Protein AF-A0A3S0K380-F1 (afdb_monomer)

pLDDT: mean 88.25, std 8.42, range [52.03, 98.56]

Sequence (458 aa):
MSPTEVWRRRSGTNDVPDHFVSVDHEYLLCYAHPGFSFAGVGKDLSTYKNYDPGNPDPWKRGDLSKPHDYRTRPGGFYPIYNEAEDIWYPSNPKRVWAFASNQLTKPGQKLRRETMEDLIAAGKVVFPKDDQVAVYQTIQELRSAIMQGVAPRYLQLGLFETTEEEEKYLSFFVGKRIGFGTPGYKRFRSEVKSASKPLSTWITGLKDKEDNDEVTILRSGLNAEGTTLLGQIFSNASINFSYPKPLSLIQTLIEQATGPDDTILDFFAGSGTTAHAVLALNASEETSDRRFILVSSTEATTQQPDKNICRDVTRERVKRAIEGYSYRSRAGQVEVEGLGGDFAYLQANRIEMERLFLGGIQHEQIWTALQLIHVHEVDEYQSDKDMQQLWTDEQVLVYLPEISSSTLDRLGKLTDSANRPITVYTWQPPLVEQHLMVEHVNIYKIPDELVKRFGGTP

InterPro domains:
  IPR002295 N4/N6-methyltransferase, Type III restriction-modification enzyme EcoPI Mod subunit-like [PR00506] (241-263)
  IPR002295 N4/N6-methyltransferase, Type III restriction-modification enzyme EcoPI Mod subunit-like [PR00506] (264-278)
  IPR002941 DNA methylase N-4/N-6 [PF01555] (6-283)
  IPR029063 S-adenosyl-L-methionine-dependent methyltransferase superfamily [G3DSA:3.40.50.150] (3-310)
  IPR029063 S-adenosyl-L-methionine-dependent methyltransferase superfamily [SSF53335] (7-295)

Secondary structure (DSSP, 8-state):
--PEEEEE-S---S---TT-----EEEEE----TT-----EE---TT--B--TT--S-EEEE--B-S--TTT-GGG--PEEETTTTEEEPPPTTS-BSSPPGGGSPTT---SS--HHHHHHTT-EEPPSS--EEE-SSHHHHHHHHHTT-S-TT--SS-SSSHHHHHHHHHTTTTSEEESS--EEEEEGGG---SEEPEEEEEEETT-----SSSEEEEE--HHHHHHHHHHHTTT---S---PPPHHHHHHHHHHH--TT-EEEETT-TTTHHHHHHHHHHHH-TT---EEEE------BTTBTT--HIIIIIHHHHHHHHHEEEEEETTEEEEEE----------PPP--HHHHHTT-S-HHHHHHHHHHHH-S--PPP-TT-SSEEEE-SS-EEEEESS--HHHHHHHHHHHHH--S-EEEEES-HHHHHHH---TTEEEEEHHHHHHHHTT---

Radius of gyration: 36.15 Å; Cα contacts (8 Å, |Δi|>4): 721; chains: 1; bounding box: 81×64×98 Å

Foldseek 3Di:
DKQKFKEFFDDFDPPDPPVRDGDRIDIDIGDDDPPFFWPFAFADPVQQDDDDVPGPWGWHFAAQWAQAACVRPVQQFDWDADPVVQEIEGAARRTGGPFGAPVSDDVPDDDPDDHPVRCVVVVQKDDDDPFDKDAAQDLVRQQVCQVVVNHQPRLHPPSDPDPVVNCVRSVVRHRGIYTNDDMTGIDTPVNPPDRGAAADSYEDEPPDPDDDNRHDHHYFHHQVQQVVVLCFLVQNDDDPAHRGGHLSVLLSVCNGRDDQAEEAEDQDCQQQSNLLSLLQVCLVDVSHPYHYDYHHAQPADPVRNRRGRVPPGNVSSNVCLQQWGWYADPVGIDTGHHSHDDDDDDDDDDDDLVCLVVVVDDPQRLQQLQCVVPHDDGDGDDPVDQKDWDDDPAEIEIEGPDDDPVVLVVVQVCVVPPPHAYEYEDCDQVVSCVSDPDPRYHYDYRSVVSCVVVVHDD

Mean predicted aligned error: 12.86 Å

Solvent-accessible surface area (backbone atoms only — not comparable to full-atom values): 26766 Å² total; per-residue (Å²): 127,64,60,65,31,41,34,41,40,51,78,79,54,91,87,40,58,100,80,76,58,62,86,36,60,49,79,44,82,45,79,68,64,94,88,70,71,65,67,51,44,73,58,83,61,80,70,43,70,43,65,54,94,95,42,91,63,29,22,29,84,38,81,42,52,38,96,38,33,28,85,87,37,50,76,23,52,57,68,46,76,41,79,94,77,61,34,35,31,68,40,45,58,67,35,10,39,64,43,43,43,72,90,78,54,58,92,89,63,85,68,97,63,72,33,47,61,55,34,48,76,70,62,37,47,41,71,59,77,92,56,58,70,47,70,28,84,40,63,68,55,44,52,51,29,36,77,70,67,72,40,42,78,53,59,66,83,85,74,51,97,45,71,66,59,41,50,56,59,56,51,70,50,42,68,35,42,34,35,47,59,65,67,23,24,54,43,48,58,85,71,57,88,57,69,46,27,52,70,47,53,46,32,40,42,71,83,59,83,86,80,55,99,71,36,38,65,49,56,16,50,30,47,66,47,13,48,51,52,53,29,40,67,49,46,63,49,93,65,100,73,80,82,35,63,22,49,49,43,49,32,54,51,44,63,31,71,47,65,43,70,40,75,46,80,36,77,74,30,57,54,26,44,62,55,42,24,45,37,51,48,33,62,74,32,97,79,34,59,50,43,72,46,76,33,57,62,46,77,49,39,96,92,39,67,82,42,31,41,33,70,71,37,16,48,47,46,38,51,33,44,24,69,23,41,50,28,76,53,97,92,40,83,42,82,42,81,41,48,45,85,87,83,86,89,83,75,90,79,85,79,59,71,69,34,48,75,71,68,68,59,53,70,53,57,50,51,45,53,55,28,64,72,78,45,96,61,80,75,83,69,57,89,93,48,62,5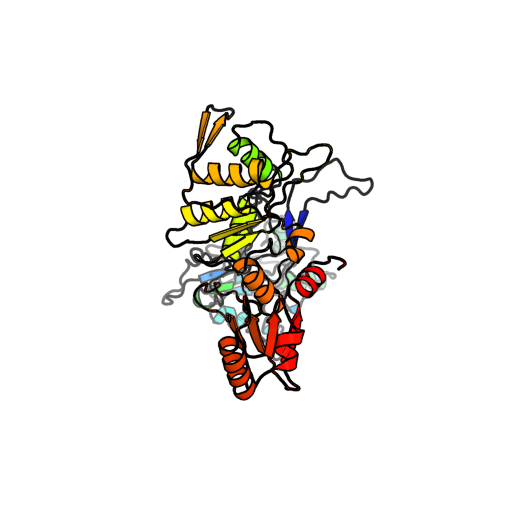8,49,75,47,83,54,99,76,35,34,43,34,39,35,87,55,90,46,74,70,50,53,54,51,49,52,55,45,62,78,64,48,96,51,46,34,42,38,36,22,88,57,44,70,65,51,54,76,71,51,93,58,99,59,61,49,72,38,43,47,51,63,53,53,33,54,72,75,72,44,82,131

Organism: NCBI:txid32062

Structure (mmCIF, N/CA/C/O backbone):
data_AF-A0A3S0K380-F1
#
_entry.id   AF-A0A3S0K380-F1
#
loop_
_atom_site.group_PDB
_atom_site.id
_atom_site.type_symbol
_atom_site.label_atom_id
_atom_site.label_alt_id
_atom_site.label_comp_id
_atom_site.label_asym_id
_atom_site.label_entity_id
_atom_site.label_seq_id
_atom_site.pdbx_PDB_ins_code
_atom_site.Cartn_x
_atom_site.Cartn_y
_atom_site.Cartn_z
_atom_site.occupancy
_atom_site.B_iso_or_equiv
_atom_site.auth_seq_id
_atom_site.auth_comp_id
_atom_site.auth_asym_id
_atom_site.auth_atom_id
_atom_site.pdbx_PDB_model_num
ATOM 1 N N . MET A 1 1 ? 7.619 -13.335 6.231 1.00 52.03 1 MET A N 1
ATOM 2 C CA . MET A 1 1 ? 8.736 -12.413 5.922 1.00 52.03 1 MET A CA 1
ATOM 3 C C . MET A 1 1 ? 8.171 -11.012 6.068 1.00 52.03 1 MET A C 1
ATOM 5 O O . MET A 1 1 ? 7.080 -10.806 5.560 1.00 52.03 1 MET A O 1
ATOM 9 N N . SER A 1 2 ? 8.846 -10.118 6.790 1.00 61.22 2 SER A N 1
ATOM 10 C CA . SER A 1 2 ? 8.397 -8.734 7.002 1.00 61.22 2 SER A CA 1
ATOM 11 C C . SER A 1 2 ? 9.191 -7.807 6.081 1.00 61.22 2 SER A C 1
ATOM 13 O O . SER A 1 2 ? 10.351 -7.527 6.394 1.00 61.22 2 SER A O 1
ATOM 15 N N . PRO A 1 3 ? 8.668 -7.412 4.908 1.00 77.62 3 PRO A N 1
ATOM 16 C CA . PRO A 1 3 ? 9.362 -6.452 4.066 1.00 77.62 3 PRO A CA 1
ATOM 17 C C . PRO A 1 3 ? 9.305 -5.061 4.712 1.00 77.62 3 PRO A C 1
ATOM 19 O O . PRO A 1 3 ? 8.263 -4.623 5.200 1.00 77.62 3 PRO A O 1
ATOM 22 N N . THR A 1 4 ? 10.442 -4.368 4.712 1.00 87.12 4 THR A N 1
ATOM 23 C CA . THR A 1 4 ? 10.505 -2.935 5.011 1.00 87.12 4 THR A CA 1
ATOM 24 C C . THR A 1 4 ? 10.471 -2.181 3.694 1.00 87.12 4 THR A C 1
ATOM 26 O O . THR A 1 4 ? 11.349 -2.376 2.851 1.00 87.12 4 THR A O 1
ATOM 29 N N . GLU A 1 5 ? 9.485 -1.310 3.531 1.00 91.50 5 GLU A N 1
ATOM 30 C CA . GLU A 1 5 ? 9.394 -0.406 2.392 1.00 91.50 5 GLU A CA 1
ATOM 31 C C . GLU A 1 5 ? 10.009 0.954 2.744 1.00 91.50 5 GLU A C 1
ATOM 33 O O . GLU A 1 5 ? 9.971 1.418 3.887 1.00 91.50 5 GLU A O 1
ATOM 38 N N . VAL A 1 6 ? 10.612 1.588 1.744 1.00 94.06 6 VAL A N 1
ATOM 39 C CA . VAL A 1 6 ? 11.268 2.890 1.837 1.00 94.06 6 VAL A CA 1
ATOM 40 C C . VAL A 1 6 ? 10.463 3.875 1.012 1.00 94.06 6 VAL A C 1
ATOM 42 O O . VAL A 1 6 ? 10.382 3.759 -0.212 1.00 94.06 6 VAL A O 1
ATOM 45 N N . TRP A 1 7 ? 9.881 4.863 1.683 1.00 94.50 7 TRP A N 1
ATOM 46 C CA . TRP A 1 7 ? 9.046 5.873 1.051 1.00 94.50 7 TRP A CA 1
ATOM 47 C C . TRP A 1 7 ? 9.739 7.226 1.014 1.00 94.50 7 TRP A C 1
ATOM 49 O O . TRP A 1 7 ? 10.149 7.766 2.041 1.00 94.50 7 TRP A O 1
ATOM 59 N N . ARG A 1 8 ? 9.839 7.812 -0.181 1.00 92.06 8 ARG A N 1
ATOM 60 C CA . ARG A 1 8 ? 10.346 9.172 -0.368 1.00 92.06 8 ARG A CA 1
ATOM 61 C C . ARG A 1 8 ? 9.311 10.201 0.093 1.00 92.06 8 ARG A C 1
ATOM 63 O O . ARG A 1 8 ? 8.313 10.435 -0.581 1.00 92.06 8 ARG A O 1
ATOM 70 N N . ARG A 1 9 ? 9.588 10.889 1.201 1.00 90.00 9 ARG A N 1
ATOM 71 C CA . ARG A 1 9 ? 8.650 11.829 1.842 1.00 90.00 9 ARG A CA 1
ATOM 72 C C . ARG A 1 9 ? 8.824 13.288 1.430 1.00 90.00 9 ARG A C 1
ATOM 74 O O . ARG A 1 9 ? 7.922 14.099 1.642 1.00 90.00 9 ARG A O 1
ATOM 81 N N . ARG A 1 10 ? 9.990 13.659 0.891 1.00 86.62 10 ARG A N 1
ATOM 82 C CA . ARG A 1 10 ? 10.302 15.029 0.452 1.00 86.62 10 ARG A CA 1
ATOM 83 C C . ARG A 1 10 ? 11.301 15.055 -0.703 1.00 86.62 10 ARG A C 1
ATOM 85 O O . ARG A 1 10 ? 11.972 14.069 -0.998 1.00 86.62 10 ARG A O 1
ATOM 92 N N . SER A 1 11 ? 11.397 16.209 -1.354 1.00 83.06 11 SER A N 1
ATOM 93 C CA . SER A 1 11 ? 12.555 16.541 -2.184 1.00 83.06 11 SER A CA 1
ATOM 94 C C . SER A 1 11 ? 13.715 16.942 -1.272 1.00 83.06 11 SER A C 1
ATOM 96 O O . SER A 1 11 ? 13.472 17.524 -0.212 1.00 83.06 11 SER A O 1
ATOM 98 N N . GLY A 1 12 ? 14.944 16.612 -1.674 1.00 73.25 12 GLY A N 1
ATOM 99 C CA . GLY A 1 12 ? 16.135 16.903 -0.882 1.00 73.25 12 GLY A CA 1
ATOM 100 C C . GLY A 1 12 ? 16.261 18.369 -0.505 1.00 73.25 12 GLY A C 1
ATOM 101 O O . GLY A 1 12 ? 15.800 19.257 -1.225 1.00 73.25 12 GLY A O 1
ATOM 102 N N . THR A 1 13 ? 16.847 18.598 0.663 1.00 68.44 13 THR A N 1
ATOM 103 C CA . THR A 1 13 ? 17.016 19.922 1.256 1.00 68.44 13 THR A CA 1
ATOM 104 C C . THR A 1 13 ? 18.488 20.318 1.238 1.00 68.44 13 THR A C 1
ATOM 106 O O . THR A 1 13 ? 19.362 19.484 1.457 1.00 68.44 13 THR A O 1
ATOM 109 N N . ASN A 1 14 ? 18.753 21.602 0.985 1.00 65.38 14 ASN A N 1
ATOM 110 C CA . ASN A 1 14 ? 20.095 22.182 1.093 1.00 65.38 14 ASN A CA 1
ATOM 111 C C . ASN A 1 14 ? 20.474 22.508 2.547 1.00 65.38 14 ASN A C 1
ATOM 113 O O . ASN A 1 14 ? 21.632 22.802 2.822 1.00 65.38 14 ASN A O 1
ATOM 117 N N . ASP A 1 15 ? 19.505 22.459 3.463 1.00 65.75 15 ASP A N 1
ATOM 118 C CA . ASP A 1 15 ? 19.718 22.516 4.906 1.00 65.75 15 ASP A CA 1
ATOM 119 C C . ASP A 1 15 ? 20.095 21.107 5.381 1.00 65.75 15 ASP A C 1
ATOM 121 O O . ASP A 1 15 ? 19.253 20.310 5.812 1.00 65.75 15 ASP A O 1
ATOM 125 N N . VAL A 1 16 ? 21.351 20.745 5.116 1.00 64.94 16 VAL A N 1
ATOM 126 C CA . VAL A 1 16 ? 21.946 19.462 5.491 1.00 64.94 16 VAL A CA 1
ATOM 127 C C . VAL A 1 16 ? 22.885 19.662 6.679 1.00 64.94 16 VAL A C 1
ATOM 129 O O . VAL A 1 16 ? 23.634 20.637 6.688 1.00 64.94 16 VAL A O 1
ATOM 132 N N . PRO A 1 17 ? 22.893 18.738 7.662 1.00 65.94 17 PRO A N 1
ATOM 133 C CA . PRO A 1 17 ? 23.910 18.720 8.714 1.00 65.94 17 PRO A CA 1
ATOM 134 C C . PRO A 1 17 ? 25.326 18.689 8.117 1.00 65.94 17 PRO A C 1
ATOM 136 O O . PRO A 1 17 ? 25.487 18.315 6.953 1.00 65.94 17 PRO A O 1
ATOM 139 N N . ASP A 1 18 ? 26.353 18.960 8.930 1.00 66.31 18 ASP A N 1
ATOM 140 C CA . ASP A 1 18 ? 27.782 19.049 8.546 1.00 66.31 18 ASP A CA 1
ATOM 141 C C . ASP A 1 18 ? 28.321 17.882 7.685 1.00 66.31 18 ASP A C 1
ATOM 143 O O . ASP A 1 18 ? 29.375 17.978 7.059 1.00 66.31 18 ASP A O 1
ATOM 147 N N . HIS A 1 19 ? 27.594 16.768 7.624 1.00 76.88 19 HIS A N 1
ATOM 148 C CA . HIS A 1 19 ? 27.912 15.578 6.843 1.00 76.88 19 HIS A CA 1
ATOM 149 C C . HIS A 1 19 ? 27.393 15.592 5.390 1.00 76.88 19 HIS A C 1
ATOM 151 O O . HIS A 1 19 ? 27.595 14.602 4.694 1.00 76.88 19 HIS A O 1
ATOM 157 N N . PHE A 1 20 ? 26.743 16.666 4.913 1.00 81.69 20 PHE A N 1
ATOM 158 C CA . PHE A 1 20 ? 26.252 16.807 3.525 1.00 81.69 20 PHE A CA 1
ATOM 159 C C . PHE A 1 20 ? 25.289 15.685 3.061 1.00 81.69 20 PHE A C 1
ATOM 161 O O . PHE A 1 20 ? 25.241 15.337 1.881 1.00 81.69 20 PHE A O 1
ATOM 168 N N . VAL A 1 21 ? 24.489 15.117 3.975 1.00 80.69 21 VAL A N 1
ATOM 169 C CA . VAL A 1 21 ? 23.510 14.050 3.673 1.00 80.69 21 VAL A CA 1
ATOM 170 C C . VAL A 1 21 ? 22.091 14.489 4.029 1.00 80.69 21 VAL A C 1
ATOM 172 O O . VAL A 1 21 ? 21.794 14.760 5.193 1.00 80.69 21 VAL A O 1
ATOM 175 N N . SER A 1 22 ? 21.194 14.507 3.035 1.00 83.81 22 SER A N 1
ATOM 176 C CA . SER A 1 22 ? 19.762 14.782 3.224 1.00 83.81 22 SER A CA 1
ATOM 177 C C . SER A 1 22 ? 18.993 13.479 3.447 1.00 83.81 22 SER A C 1
ATOM 179 O O . SER A 1 22 ? 19.027 12.579 2.611 1.00 83.81 22 SER A O 1
ATOM 181 N N . VAL A 1 23 ? 18.287 13.364 4.577 1.00 87.50 23 VAL A N 1
ATOM 182 C CA . VAL A 1 23 ? 17.412 12.212 4.863 1.00 87.50 23 VAL A CA 1
ATOM 183 C C . VAL A 1 23 ? 16.004 12.505 4.348 1.00 87.50 23 VAL A C 1
ATOM 185 O O . VAL A 1 23 ? 15.230 13.227 4.988 1.00 87.50 23 VAL A O 1
ATOM 188 N N . ASP A 1 24 ? 15.680 11.963 3.176 1.00 90.12 24 ASP A N 1
ATOM 189 C CA . ASP A 1 24 ? 14.475 12.316 2.406 1.00 90.12 24 ASP A CA 1
ATOM 190 C C . ASP A 1 24 ? 13.418 11.220 2.345 1.00 90.12 24 ASP A C 1
ATOM 192 O O . ASP A 1 24 ? 12.410 11.355 1.644 1.00 90.12 24 ASP A O 1
ATOM 196 N N . HIS A 1 25 ? 13.625 10.156 3.111 1.00 92.00 25 HIS A N 1
ATOM 197 C CA . HIS A 1 25 ? 12.733 9.016 3.191 1.00 92.00 25 HIS A CA 1
ATOM 198 C C . HIS A 1 25 ? 12.262 8.744 4.618 1.00 92.00 25 HIS A C 1
ATOM 200 O O . HIS A 1 25 ? 12.824 9.243 5.593 1.00 92.00 25 HIS A O 1
ATOM 206 N N . GLU A 1 26 ? 11.206 7.950 4.706 1.00 93.19 26 GLU A N 1
ATOM 207 C CA . GLU A 1 26 ? 10.695 7.301 5.909 1.00 93.19 26 GLU A CA 1
ATOM 208 C C . GLU A 1 26 ? 10.540 5.796 5.627 1.00 93.19 26 GLU A C 1
ATOM 210 O O . GLU A 1 26 ? 10.590 5.357 4.473 1.00 93.19 26 GLU A O 1
ATOM 215 N N . TYR A 1 27 ? 10.395 5.006 6.689 1.00 94.69 27 TYR A N 1
ATOM 216 C CA . TYR A 1 27 ? 10.238 3.556 6.598 1.00 94.69 27 TYR A CA 1
ATOM 217 C C . TYR A 1 27 ? 8.793 3.154 6.873 1.00 94.69 27 TYR A C 1
ATOM 219 O O . TYR A 1 27 ? 8.156 3.689 7.781 1.00 94.69 27 TYR A O 1
ATOM 227 N N . LEU A 1 28 ? 8.318 2.170 6.122 1.00 93.69 28 LEU A N 1
ATOM 228 C CA . LEU A 1 28 ? 7.044 1.495 6.327 1.00 93.69 28 LEU A CA 1
ATOM 229 C C . LEU A 1 28 ? 7.356 0.032 6.637 1.00 93.69 28 LEU A C 1
ATOM 231 O O . LEU A 1 28 ? 8.012 -0.657 5.858 1.00 93.69 28 LEU A O 1
ATOM 235 N N . LEU A 1 29 ? 6.940 -0.428 7.812 1.00 93.75 29 LEU A N 1
ATOM 236 C CA . LEU A 1 29 ? 7.169 -1.800 8.249 1.00 93.75 29 LEU A CA 1
ATOM 237 C C . LEU A 1 29 ? 5.911 -2.621 7.980 1.00 93.75 29 LEU A C 1
ATOM 239 O O . LEU A 1 29 ? 4.850 -2.300 8.510 1.00 93.75 29 LEU A O 1
ATOM 243 N N . CYS A 1 30 ? 6.036 -3.686 7.189 1.00 91.88 30 CYS A N 1
ATOM 244 C CA . CYS A 1 30 ? 4.938 -4.606 6.919 1.00 91.88 30 CYS A CA 1
ATOM 245 C C . CYS A 1 30 ? 5.154 -5.926 7.667 1.00 91.88 30 CYS A C 1
ATOM 247 O O . CYS A 1 30 ? 6.197 -6.570 7.540 1.00 91.88 30 CYS A O 1
ATOM 249 N N . TYR A 1 31 ? 4.147 -6.341 8.432 1.00 91.81 31 TYR A N 1
ATOM 250 C CA . TYR A 1 31 ? 4.064 -7.656 9.061 1.00 91.81 31 TYR A CA 1
ATOM 251 C C . TYR A 1 31 ? 2.793 -8.337 8.580 1.00 91.81 31 TYR A C 1
ATOM 253 O O . TYR A 1 31 ? 1.768 -7.682 8.419 1.00 91.81 31 TYR A O 1
ATOM 261 N N . ALA A 1 32 ? 2.864 -9.646 8.356 1.00 90.19 32 ALA A N 1
ATOM 262 C CA . ALA A 1 32 ? 1.744 -10.377 7.796 1.00 90.19 32 ALA A CA 1
ATOM 263 C C . ALA A 1 32 ? 1.656 -11.809 8.326 1.00 90.19 32 ALA A C 1
ATOM 265 O O . ALA A 1 32 ? 2.676 -12.446 8.617 1.00 90.19 32 ALA A O 1
ATOM 266 N N . HIS A 1 33 ? 0.425 -12.314 8.406 1.00 88.88 33 HIS A N 1
ATOM 267 C CA . HIS A 1 33 ? 0.151 -13.718 8.682 1.00 88.88 33 HIS A CA 1
ATOM 268 C C . HIS A 1 33 ? 0.652 -14.622 7.541 1.00 88.88 33 HIS A C 1
ATOM 270 O O . HIS A 1 33 ? 0.816 -14.169 6.401 1.00 88.88 33 HIS A O 1
ATOM 276 N N . PRO A 1 34 ? 0.900 -15.917 7.815 1.00 89.44 34 PRO A N 1
ATOM 277 C CA . PRO A 1 34 ? 1.186 -16.887 6.764 1.00 89.44 34 PRO A CA 1
ATOM 278 C C . PRO A 1 34 ? 0.096 -16.877 5.682 1.00 89.44 34 PRO A C 1
ATOM 280 O O . PRO A 1 34 ? -1.087 -16.898 5.999 1.00 89.44 34 PRO A O 1
ATOM 283 N N . G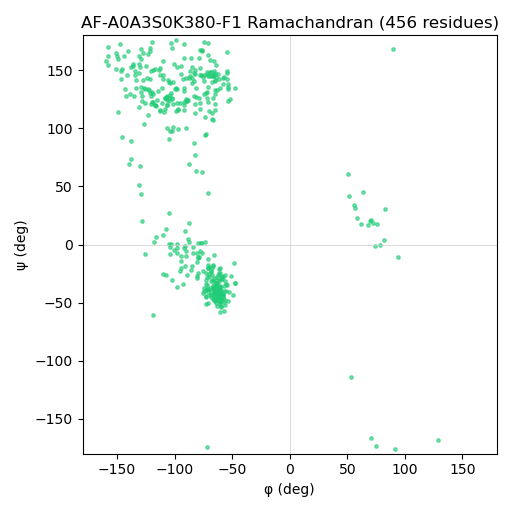LY A 1 35 ? 0.500 -16.857 4.410 1.00 85.50 35 GLY A N 1
ATOM 284 C CA . GLY A 1 35 ? -0.422 -16.853 3.266 1.00 85.50 35 GLY A CA 1
ATOM 285 C C . GLY A 1 35 ? -0.770 -15.468 2.714 1.00 85.50 35 GLY A C 1
ATOM 286 O O . GLY A 1 35 ? -1.311 -15.394 1.616 1.00 85.50 35 GLY A O 1
ATOM 287 N N . PHE A 1 36 ? -0.407 -14.382 3.403 1.00 88.62 36 PHE A N 1
ATOM 288 C CA . PHE A 1 36 ? -0.573 -13.034 2.862 1.00 88.62 36 PHE A CA 1
ATOM 289 C C . PHE A 1 36 ? 0.308 -12.790 1.630 1.00 88.62 36 PHE A C 1
ATOM 291 O O . PHE A 1 36 ? 1.484 -13.168 1.590 1.00 88.62 36 PHE A O 1
ATOM 298 N N . SER A 1 37 ? -0.249 -12.063 0.665 1.00 87.31 37 SER A N 1
ATOM 299 C CA . SER A 1 37 ? 0.473 -11.491 -0.464 1.00 87.31 37 SER A CA 1
ATOM 300 C C . SER A 1 37 ? -0.163 -10.170 -0.862 1.00 87.31 37 SER A C 1
ATOM 302 O O . SER A 1 37 ? -1.387 -10.078 -0.903 1.00 87.31 37 SER A O 1
ATOM 304 N N . PHE A 1 38 ? 0.655 -9.193 -1.245 1.00 89.12 38 PHE A N 1
ATOM 305 C CA . PHE A 1 38 ? 0.142 -7.999 -1.905 1.00 89.12 38 PHE A CA 1
ATOM 306 C C . PHE A 1 38 ? -0.535 -8.352 -3.235 1.00 89.12 38 PHE A C 1
ATOM 308 O O . PHE A 1 38 ? -0.072 -9.256 -3.939 1.00 89.12 38 PHE A O 1
ATOM 315 N N . ALA A 1 39 ? -1.577 -7.603 -3.600 1.00 83.19 39 ALA A N 1
ATOM 316 C CA . ALA A 1 39 ? -2.312 -7.782 -4.854 1.00 83.19 39 ALA A CA 1
ATOM 317 C C . ALA A 1 39 ? -1.389 -7.712 -6.090 1.00 83.19 39 ALA A C 1
ATOM 319 O O . ALA A 1 39 ? -1.568 -8.437 -7.075 1.00 83.19 39 ALA A O 1
ATOM 320 N N . GLY A 1 40 ? -0.352 -6.872 -6.019 1.00 80.69 40 GLY A N 1
ATOM 321 C CA . GLY A 1 40 ? 0.530 -6.565 -7.133 1.00 80.69 40 GLY A CA 1
ATOM 322 C C . GLY A 1 40 ? -0.183 -5.720 -8.187 1.00 80.69 40 GLY A C 1
ATOM 323 O O . GLY A 1 40 ? -1.257 -5.165 -7.968 1.00 80.69 40 GLY A O 1
ATOM 324 N N . VAL A 1 41 ? 0.428 -5.619 -9.367 1.00 75.50 41 VAL A N 1
ATOM 325 C CA . VAL A 1 41 ? -0.208 -4.990 -10.536 1.00 75.50 41 VAL A CA 1
ATOM 326 C C . VAL A 1 41 ? -0.147 -5.962 -11.700 1.00 75.50 41 VAL A C 1
ATOM 328 O O . VAL A 1 41 ? 0.896 -6.583 -11.948 1.00 75.50 41 VAL A O 1
ATOM 331 N N . GLY A 1 42 ? -1.272 -6.111 -12.402 1.00 68.00 42 GLY A N 1
ATOM 332 C CA . GLY A 1 42 ? -1.360 -6.932 -13.604 1.00 68.00 42 GLY A CA 1
ATOM 333 C C . GLY A 1 42 ? -0.295 -6.519 -14.619 1.00 68.00 42 GLY A C 1
ATOM 334 O O . GLY A 1 42 ? -0.053 -5.335 -14.850 1.00 68.00 42 GLY A O 1
ATOM 335 N N . LYS A 1 43 ? 0.390 -7.493 -15.219 1.00 70.19 43 LYS A N 1
ATOM 336 C CA . LYS A 1 43 ? 1.369 -7.194 -16.266 1.00 70.19 43 LYS A CA 1
ATOM 337 C C . LYS A 1 43 ? 0.653 -6.601 -17.467 1.00 70.19 43 LYS A C 1
ATOM 339 O O . LYS A 1 43 ? -0.277 -7.207 -17.989 1.00 70.19 43 LYS A O 1
ATOM 344 N N . ASP A 1 44 ? 1.148 -5.469 -17.956 1.00 69.00 44 ASP A N 1
ATOM 345 C CA . ASP A 1 44 ? 0.735 -4.967 -19.258 1.00 69.00 44 ASP A CA 1
ATOM 346 C C . ASP A 1 44 ? 1.240 -5.914 -20.360 1.00 69.00 44 ASP A C 1
ATOM 348 O O . ASP A 1 44 ? 2.439 -6.011 -20.660 1.00 69.00 44 ASP A O 1
ATOM 352 N N . LEU A 1 45 ? 0.298 -6.652 -20.945 1.00 78.50 45 LEU A N 1
ATOM 353 C CA . LEU A 1 45 ? 0.556 -7.598 -22.023 1.00 78.50 45 LEU A CA 1
ATOM 354 C C . LEU A 1 45 ? 0.407 -6.956 -23.410 1.00 78.50 45 LEU A C 1
ATOM 356 O O . LEU A 1 45 ? 0.711 -7.620 -24.398 1.00 78.50 45 LEU A O 1
ATOM 360 N N . SER A 1 46 ? 0.021 -5.676 -23.507 1.00 79.00 46 SER A N 1
ATOM 361 C CA . SER A 1 46 ? -0.137 -4.956 -24.784 1.00 79.00 46 SER A CA 1
ATOM 362 C C . SER A 1 46 ? 1.167 -4.869 -25.590 1.00 79.00 46 SER A C 1
ATOM 364 O O . SER A 1 46 ? 1.161 -4.784 -26.819 1.00 79.00 46 SER A O 1
ATOM 366 N N . THR A 1 47 ? 2.312 -4.958 -24.906 1.00 78.81 47 THR A N 1
ATOM 367 C CA . THR A 1 47 ? 3.644 -4.956 -25.527 1.00 78.81 47 THR A CA 1
ATOM 368 C C . THR A 1 47 ? 3.972 -6.246 -26.297 1.00 78.81 47 THR A C 1
ATOM 370 O O . THR A 1 47 ? 4.869 -6.231 -27.145 1.00 78.81 47 THR A O 1
ATOM 373 N N . TYR A 1 48 ? 3.248 -7.347 -26.052 1.00 86.44 48 TYR A N 1
ATOM 374 C CA . TYR A 1 48 ? 3.360 -8.606 -26.798 1.00 86.44 48 TYR A CA 1
ATOM 375 C C . TYR A 1 48 ? 2.511 -8.517 -28.067 1.00 86.44 48 TYR A C 1
ATOM 377 O O . TYR A 1 48 ? 1.336 -8.872 -28.082 1.00 86.44 48 TYR A O 1
ATOM 385 N N . LYS A 1 49 ? 3.121 -7.998 -29.133 1.00 89.75 49 LYS A N 1
ATOM 386 C CA . LYS A 1 49 ? 2.432 -7.664 -30.390 1.00 89.75 49 LYS A CA 1
ATOM 387 C C . LYS A 1 49 ? 3.039 -8.300 -31.636 1.00 89.75 49 LYS A C 1
ATOM 389 O O . LYS A 1 49 ? 2.481 -8.157 -32.719 1.00 89.75 49 LYS A O 1
ATOM 394 N N . ASN A 1 50 ? 4.198 -8.943 -31.508 1.00 90.44 50 ASN A N 1
ATOM 395 C CA . ASN A 1 50 ? 4.846 -9.599 -32.637 1.00 90.44 50 ASN A CA 1
ATOM 396 C C . ASN A 1 50 ? 4.407 -11.059 -32.687 1.00 90.44 50 ASN A C 1
ATOM 398 O O . ASN A 1 50 ? 4.283 -11.691 -31.644 1.00 90.44 50 ASN A O 1
ATOM 402 N N . TYR A 1 51 ? 4.212 -11.585 -33.890 1.00 92.25 51 TYR A N 1
ATOM 403 C CA . TYR A 1 51 ? 3.819 -12.970 -34.120 1.00 92.25 51 TYR A CA 1
ATOM 404 C C . TYR A 1 51 ? 4.788 -13.600 -35.107 1.00 92.25 51 TYR A C 1
ATOM 406 O O . TYR A 1 51 ? 5.218 -12.947 -36.062 1.00 92.25 51 TYR A O 1
ATOM 414 N N . ASP A 1 52 ? 5.118 -14.866 -34.874 1.00 89.12 52 ASP A N 1
ATOM 415 C CA . ASP A 1 52 ? 5.823 -15.671 -35.864 1.00 89.12 52 ASP A CA 1
ATOM 416 C C . ASP A 1 52 ? 4.797 -16.316 -36.814 1.00 89.12 52 ASP A C 1
ATOM 418 O O . ASP A 1 52 ? 3.700 -16.674 -36.372 1.00 89.12 52 ASP A O 1
ATOM 422 N N . PRO A 1 53 ? 5.103 -16.476 -38.116 1.00 87.56 53 PRO A N 1
ATOM 423 C CA . PRO A 1 53 ? 4.190 -17.120 -39.057 1.00 87.56 53 PRO A CA 1
ATOM 424 C C . PRO A 1 53 ? 3.740 -18.502 -38.562 1.00 87.56 53 PRO A C 1
ATOM 426 O O . PRO A 1 53 ? 4.565 -19.369 -38.291 1.00 87.56 53 PRO A O 1
ATOM 429 N N . GLY A 1 54 ? 2.426 -18.706 -38.435 1.00 87.06 54 GLY A N 1
ATOM 430 C CA . GLY A 1 54 ? 1.848 -19.972 -37.968 1.00 87.06 54 GLY A CA 1
ATOM 431 C C . GLY A 1 54 ? 1.888 -20.202 -36.451 1.00 87.06 54 GLY A C 1
ATOM 432 O O . GLY A 1 54 ? 1.377 -21.225 -36.001 1.00 87.06 54 GLY A O 1
ATOM 433 N N . ASN A 1 55 ? 2.429 -19.271 -35.656 1.00 88.00 55 ASN A N 1
ATOM 434 C CA . ASN A 1 55 ? 2.393 -19.332 -34.195 1.00 88.00 55 ASN A CA 1
ATOM 435 C C . ASN A 1 55 ? 1.438 -18.256 -33.631 1.00 88.00 55 ASN A C 1
ATOM 437 O O . ASN A 1 55 ? 1.722 -17.063 -33.768 1.00 88.00 55 ASN A O 1
ATOM 441 N N . PRO A 1 56 ? 0.316 -18.640 -32.988 1.00 89.50 56 PRO A N 1
ATOM 442 C CA . PRO A 1 56 ? -0.635 -17.685 -32.421 1.00 89.50 56 PRO A CA 1
ATOM 443 C C . PRO A 1 56 ? -0.160 -17.041 -31.108 1.00 89.50 56 PRO A C 1
ATOM 445 O O . PRO A 1 56 ? -0.836 -16.147 -30.607 1.00 89.50 56 PRO A O 1
ATOM 448 N N . ASP A 1 57 ? 0.959 -17.484 -30.527 1.00 90.25 57 ASP A N 1
ATOM 449 C CA . ASP A 1 57 ? 1.494 -16.935 -29.280 1.00 90.25 57 ASP A CA 1
ATOM 450 C C . ASP A 1 57 ? 2.305 -15.651 -29.539 1.00 90.25 57 ASP A C 1
ATOM 452 O O . ASP A 1 57 ? 3.365 -15.708 -30.178 1.00 90.25 57 ASP A O 1
ATOM 456 N N . PRO A 1 58 ? 1.842 -14.476 -29.067 1.00 92.50 58 PRO A N 1
ATOM 457 C CA . PRO A 1 58 ? 2.549 -13.232 -29.302 1.00 92.50 58 PRO A CA 1
ATOM 458 C C . PRO A 1 58 ? 3.829 -13.145 -28.474 1.00 92.50 58 PRO A C 1
ATOM 460 O O . PRO A 1 58 ? 3.901 -13.581 -27.324 1.00 92.50 58 PRO A O 1
ATOM 463 N N . TRP A 1 59 ? 4.828 -12.464 -29.020 1.00 92.31 59 TRP A N 1
ATOM 464 C CA . TRP A 1 59 ? 6.106 -12.229 -28.369 1.00 92.31 59 TRP A CA 1
ATOM 465 C C . TRP A 1 59 ? 6.510 -10.753 -28.377 1.00 92.31 59 TRP A C 1
ATOM 467 O O . TRP A 1 59 ? 6.057 -9.926 -29.181 1.00 92.31 59 TRP A O 1
ATOM 477 N N . LYS A 1 60 ? 7.417 -10.409 -27.461 1.00 89.81 60 LYS A N 1
ATOM 478 C CA . LYS A 1 60 ? 8.123 -9.123 -27.444 1.00 89.81 60 LYS A CA 1
ATOM 479 C C . LYS A 1 60 ? 9.633 -9.323 -27.429 1.00 89.81 60 LYS A C 1
ATOM 481 O O . LYS A 1 60 ? 10.135 -10.349 -26.969 1.00 89.81 60 LYS A O 1
ATOM 486 N N . ARG A 1 61 ? 10.367 -8.333 -27.938 1.00 88.19 61 ARG A N 1
ATOM 487 C CA . ARG A 1 61 ? 11.833 -8.329 -27.898 1.00 88.19 61 ARG A CA 1
ATOM 488 C C . ARG A 1 61 ? 12.302 -8.083 -26.461 1.00 88.19 61 ARG A C 1
ATOM 490 O O . ARG A 1 61 ? 11.900 -7.104 -25.843 1.00 88.19 61 ARG A O 1
ATOM 497 N N . GLY A 1 62 ? 13.147 -8.965 -25.946 1.00 83.62 62 GLY A N 1
ATOM 498 C CA . GLY A 1 62 ? 13.793 -8.886 -24.638 1.00 83.62 62 GLY A CA 1
ATOM 499 C C . GLY A 1 62 ? 15.319 -8.861 -24.736 1.00 83.62 62 GLY A C 1
ATOM 500 O O . GLY A 1 62 ? 15.894 -9.016 -25.816 1.00 83.62 62 GLY A O 1
ATOM 501 N N . ASP A 1 63 ? 15.975 -8.664 -23.590 1.00 82.56 63 ASP A N 1
ATOM 502 C CA . ASP A 1 63 ? 17.439 -8.646 -23.494 1.00 82.56 63 ASP A CA 1
ATOM 503 C C . ASP A 1 63 ? 18.024 -10.060 -23.655 1.00 82.56 63 ASP A C 1
ATOM 505 O O . ASP A 1 63 ? 17.581 -11.005 -22.997 1.00 82.56 63 ASP A O 1
ATOM 509 N N . LEU A 1 64 ? 19.017 -10.180 -24.537 1.00 88.00 64 LEU A N 1
ATOM 510 C CA . LEU A 1 64 ? 19.803 -11.393 -24.789 1.00 88.00 64 LEU A CA 1
ATOM 511 C C . LEU A 1 64 ? 21.153 -11.364 -24.033 1.00 88.00 64 LEU A C 1
ATOM 513 O O . LEU A 1 64 ? 21.890 -12.353 -24.007 1.00 88.00 64 LEU A O 1
ATOM 517 N N . SER A 1 65 ? 21.483 -10.229 -23.410 1.00 85.94 65 SER A N 1
ATOM 518 C CA . SER A 1 65 ? 22.719 -9.964 -22.672 1.00 85.94 65 SER A CA 1
ATOM 519 C C . SER A 1 65 ? 22.529 -10.020 -21.150 1.00 85.94 65 SER A C 1
ATOM 521 O O . SER A 1 65 ? 21.422 -10.161 -20.632 1.00 85.94 65 SER A O 1
ATOM 523 N N . LYS A 1 66 ? 23.636 -9.925 -20.411 1.00 81.00 66 LYS A N 1
ATOM 524 C CA . LYS A 1 66 ? 23.671 -9.792 -18.946 1.00 81.00 66 LYS A CA 1
ATOM 525 C C . LYS A 1 66 ? 24.695 -8.723 -18.534 1.00 81.00 66 LYS A C 1
ATOM 527 O O . LYS A 1 66 ? 25.628 -8.470 -19.295 1.00 81.00 66 LYS A O 1
ATOM 532 N N . PRO A 1 67 ? 24.557 -8.093 -17.351 1.00 79.00 67 PRO A N 1
ATOM 533 C CA . PRO A 1 67 ? 25.410 -6.984 -16.909 1.00 79.00 67 PRO A CA 1
ATOM 534 C C . PRO A 1 67 ? 26.796 -7.458 -16.433 1.00 79.00 67 PRO A C 1
ATOM 536 O O . PRO A 1 67 ? 27.152 -7.310 -15.270 1.00 79.00 67 PRO A O 1
ATOM 539 N N . HIS A 1 68 ? 27.575 -8.060 -17.328 1.00 80.25 68 HIS A N 1
ATOM 540 C CA . HIS A 1 68 ? 28.977 -8.400 -17.098 1.00 80.25 68 HIS A CA 1
ATOM 541 C C . HIS A 1 68 ? 29.803 -7.967 -18.301 1.00 80.25 68 HIS A C 1
ATOM 543 O O . HIS A 1 68 ? 29.363 -8.131 -19.442 1.00 80.25 68 HIS A O 1
ATOM 549 N N . ASP A 1 69 ? 30.999 -7.453 -18.043 1.00 88.25 69 ASP A N 1
ATOM 550 C CA . ASP A 1 69 ? 31.962 -7.188 -19.102 1.00 88.25 69 ASP A CA 1
ATOM 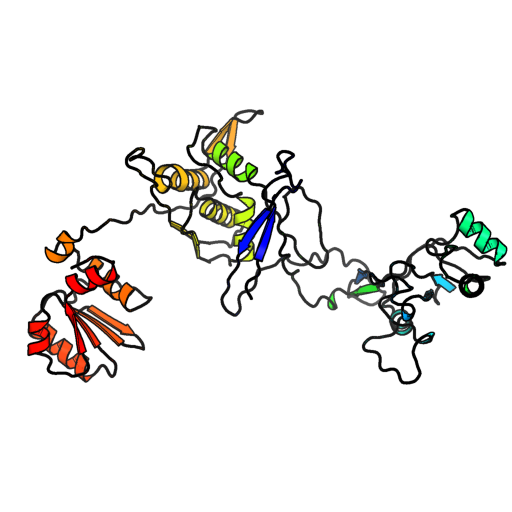551 C C . ASP A 1 69 ? 32.627 -8.486 -19.598 1.00 88.25 69 ASP A C 1
ATOM 553 O O . ASP A 1 69 ? 32.529 -9.562 -18.997 1.00 88.25 69 ASP A O 1
ATOM 557 N N . TYR A 1 70 ? 33.305 -8.384 -20.734 1.00 88.88 70 TYR A N 1
ATOM 558 C CA . TYR A 1 70 ? 33.961 -9.526 -21.360 1.00 88.88 70 TYR A CA 1
ATOM 559 C C . TYR A 1 70 ? 35.207 -10.031 -20.617 1.00 88.88 70 TYR A C 1
ATOM 561 O O . TYR A 1 70 ? 35.569 -11.190 -20.793 1.00 88.88 70 TYR A O 1
ATOM 569 N N . ARG A 1 71 ? 35.839 -9.221 -19.756 1.00 89.81 71 ARG A N 1
ATOM 570 C CA . ARG A 1 71 ? 36.997 -9.657 -18.954 1.00 89.81 71 ARG A CA 1
ATOM 571 C C . ARG A 1 71 ? 36.553 -10.545 -17.796 1.00 89.81 71 ARG A C 1
ATOM 573 O O . ARG A 1 71 ? 37.151 -11.579 -17.525 1.00 89.81 71 ARG A O 1
ATOM 580 N N . THR A 1 72 ? 35.461 -10.164 -17.142 1.00 87.94 72 THR A N 1
ATOM 581 C CA . THR A 1 72 ? 34.851 -10.910 -16.037 1.00 87.94 72 THR A CA 1
ATOM 582 C C . THR A 1 72 ? 34.149 -12.177 -16.519 1.00 87.94 72 THR A C 1
ATOM 584 O O . THR A 1 72 ? 34.090 -13.165 -15.784 1.00 87.94 72 THR A O 1
ATOM 587 N N . ARG A 1 73 ? 33.608 -12.179 -17.747 1.00 84.12 73 ARG A N 1
ATOM 588 C CA . ARG A 1 73 ? 32.941 -13.345 -18.351 1.00 84.12 73 ARG A CA 1
ATOM 589 C C . ARG A 1 73 ? 33.304 -13.539 -19.832 1.00 84.12 73 ARG A C 1
ATOM 591 O O . ARG A 1 73 ? 32.437 -13.374 -20.694 1.00 84.12 73 ARG A O 1
ATOM 598 N N . PRO A 1 74 ? 34.527 -14.007 -20.138 1.00 87.25 74 PRO A N 1
ATOM 599 C CA . PRO A 1 74 ? 34.998 -14.155 -21.519 1.00 87.25 74 PRO A CA 1
ATOM 600 C C . PRO A 1 74 ? 34.180 -15.170 -22.323 1.00 87.25 74 PRO A C 1
ATOM 602 O O . PRO A 1 74 ? 33.915 -14.957 -23.499 1.00 87.25 74 PRO A O 1
ATOM 605 N N . GLY A 1 75 ? 33.663 -16.226 -21.683 1.00 86.31 75 GLY A N 1
ATOM 606 C CA . GLY A 1 75 ? 32.821 -17.229 -22.351 1.00 86.31 75 GLY A CA 1
ATOM 607 C C . GLY A 1 75 ? 31.459 -16.718 -22.852 1.00 86.31 75 GLY A C 1
ATOM 608 O O . GLY A 1 75 ? 30.756 -17.452 -23.537 1.00 86.31 75 GLY A O 1
ATOM 609 N N . GLY A 1 76 ? 31.059 -15.492 -22.494 1.00 87.38 76 GLY A N 1
ATOM 610 C CA . GLY A 1 76 ? 29.869 -14.828 -23.036 1.00 87.38 76 GLY A CA 1
ATOM 611 C C . GLY A 1 76 ? 30.171 -13.840 -24.168 1.00 87.38 76 GLY A C 1
ATOM 612 O O . GLY A 1 76 ? 29.242 -13.231 -24.691 1.00 87.38 76 GLY A O 1
ATOM 613 N N . PHE A 1 77 ? 31.445 -13.627 -24.501 1.00 93.88 77 PHE A N 1
ATOM 614 C CA . PHE A 1 77 ? 31.884 -12.628 -25.468 1.00 93.88 77 PHE A CA 1
ATOM 615 C C . PHE A 1 77 ? 32.293 -13.302 -26.774 1.00 93.88 77 PHE A C 1
ATOM 617 O O . PHE A 1 77 ? 33.433 -13.722 -26.955 1.00 93.88 77 PHE A O 1
ATOM 624 N N . TYR A 1 78 ? 31.328 -13.435 -27.676 1.00 94.31 78 TYR A N 1
ATOM 625 C CA . TYR A 1 78 ? 31.515 -14.047 -28.987 1.00 94.31 78 TYR A CA 1
ATOM 626 C C . TYR A 1 78 ? 30.537 -13.431 -29.995 1.00 94.31 78 TYR A C 1
ATOM 628 O O . TYR A 1 78 ? 29.464 -12.957 -29.605 1.00 94.31 78 TYR A O 1
ATOM 636 N N . PRO A 1 79 ? 30.896 -13.383 -31.285 1.00 95.12 79 PRO A N 1
ATOM 637 C CA . PRO A 1 79 ? 30.000 -12.885 -32.314 1.00 95.12 79 PRO A CA 1
ATOM 638 C C . PRO A 1 79 ? 28.860 -13.874 -32.572 1.00 95.12 79 PRO A C 1
ATOM 640 O O . PRO A 1 79 ? 29.050 -15.085 -32.483 1.00 95.12 79 PRO A O 1
ATOM 643 N N . ILE A 1 80 ? 27.682 -13.356 -32.913 1.00 94.94 80 ILE A N 1
ATOM 644 C CA . ILE A 1 80 ? 26.512 -14.170 -33.269 1.00 94.94 80 ILE A CA 1
ATOM 645 C C . ILE A 1 80 ? 26.320 -14.145 -34.783 1.00 94.94 80 ILE A C 1
ATOM 647 O O . ILE A 1 80 ? 26.448 -13.086 -35.395 1.00 94.94 80 ILE A O 1
ATOM 651 N N . TYR A 1 81 ? 25.981 -15.291 -35.369 1.00 95.56 81 TYR A N 1
ATOM 652 C CA . TYR A 1 81 ? 25.688 -15.419 -36.793 1.00 95.56 81 TYR A CA 1
ATOM 653 C C . TYR A 1 81 ? 24.183 -15.521 -37.058 1.00 95.56 81 TYR A C 1
ATOM 655 O O . TYR A 1 81 ? 23.498 -16.336 -36.443 1.00 95.56 81 TYR A O 1
ATOM 663 N N . ASN A 1 82 ? 23.686 -14.704 -37.985 1.00 94.94 82 ASN A N 1
ATOM 664 C CA . ASN A 1 82 ? 22.373 -14.845 -38.599 1.00 94.94 82 ASN A CA 1
ATOM 665 C C . ASN A 1 82 ? 22.531 -15.563 -39.944 1.00 94.94 82 ASN A C 1
ATOM 667 O O . ASN A 1 82 ? 22.889 -14.937 -40.942 1.00 94.94 82 ASN A O 1
ATOM 671 N N . GLU A 1 83 ? 22.255 -16.865 -39.965 1.00 92.50 83 GLU A N 1
ATOM 672 C CA . GLU A 1 83 ? 22.375 -17.700 -41.165 1.00 92.50 83 GLU A CA 1
ATOM 673 C C . GLU A 1 83 ? 21.403 -17.280 -42.279 1.00 92.50 83 GLU A C 1
ATOM 675 O O . GLU A 1 83 ? 21.749 -17.347 -43.453 1.00 92.50 83 GLU A O 1
ATOM 680 N N . ALA A 1 84 ? 20.213 -16.780 -41.928 1.00 90.88 84 ALA A N 1
ATOM 681 C CA . ALA A 1 84 ? 19.175 -16.449 -42.905 1.00 90.88 84 ALA A CA 1
ATOM 682 C C . ALA A 1 84 ? 19.552 -15.279 -43.832 1.00 90.88 84 ALA A C 1
ATOM 684 O O . ALA A 1 84 ? 19.111 -15.236 -44.978 1.00 90.88 84 ALA A O 1
ATOM 685 N N . GLU A 1 85 ? 20.357 -14.332 -43.344 1.00 92.56 85 GLU A N 1
ATOM 686 C CA . GLU A 1 85 ? 20.760 -13.130 -44.094 1.00 92.56 85 GLU A CA 1
ATOM 687 C C . GLU A 1 85 ? 22.276 -13.046 -44.328 1.00 92.56 85 GLU A C 1
ATOM 689 O O . GLU A 1 85 ? 22.764 -12.071 -44.909 1.00 92.56 85 GLU A O 1
ATOM 694 N N . ASP A 1 86 ? 23.014 -14.063 -43.871 1.00 95.81 86 ASP A N 1
ATOM 695 C CA . ASP A 1 86 ? 24.474 -14.102 -43.829 1.00 95.81 86 ASP A CA 1
ATOM 696 C C . ASP A 1 86 ? 25.059 -12.843 -43.164 1.00 95.81 86 ASP A C 1
ATOM 698 O O . ASP A 1 86 ? 25.763 -12.059 -43.793 1.00 95.81 86 ASP A O 1
ATOM 702 N N . ILE A 1 87 ? 24.717 -12.592 -41.893 1.00 96.75 87 ILE A N 1
ATOM 703 C CA . ILE A 1 87 ? 25.182 -11.407 -41.142 1.00 96.75 87 ILE A CA 1
ATOM 704 C C . ILE A 1 87 ? 25.772 -11.813 -39.792 1.00 96.75 87 ILE A C 1
ATOM 706 O O . ILE A 1 87 ? 25.186 -12.589 -39.039 1.00 96.75 87 ILE A O 1
ATOM 710 N N . TRP A 1 88 ? 26.920 -11.233 -39.448 1.00 97.06 88 TRP A N 1
ATOM 711 C CA . TRP A 1 88 ? 27.578 -11.377 -38.154 1.00 97.06 88 TRP A CA 1
ATOM 712 C C . TRP A 1 88 ? 27.349 -10.160 -37.259 1.00 97.06 88 TRP A C 1
ATOM 714 O O . TRP A 1 88 ? 27.438 -9.015 -37.696 1.00 97.06 88 TRP A O 1
ATOM 724 N N . TYR A 1 89 ? 27.123 -10.414 -35.974 1.00 96.12 89 TYR A N 1
ATOM 725 C CA . TYR A 1 89 ? 26.857 -9.393 -34.966 1.00 96.12 89 TYR A CA 1
ATOM 726 C C . TYR A 1 89 ? 27.948 -9.383 -33.892 1.00 96.12 89 TYR A C 1
ATOM 728 O O . TYR A 1 89 ? 28.127 -10.398 -33.209 1.00 96.12 89 TYR A O 1
ATOM 736 N N . PRO A 1 90 ? 28.675 -8.266 -33.703 1.00 94.62 90 PRO A N 1
ATOM 737 C CA . PRO A 1 90 ? 29.679 -8.155 -32.652 1.00 94.62 90 PRO A CA 1
ATOM 738 C C . PRO A 1 90 ? 29.032 -8.111 -31.259 1.00 94.62 90 PRO A C 1
ATOM 740 O O . PRO A 1 90 ? 27.960 -7.535 -31.064 1.00 94.62 90 PRO A O 1
ATOM 743 N N . SER A 1 91 ? 29.699 -8.708 -30.268 1.00 91.19 91 SER A N 1
ATOM 744 C CA . SER A 1 91 ? 29.228 -8.714 -28.877 1.00 91.19 91 SER A CA 1
ATOM 745 C C . SER A 1 91 ? 29.505 -7.379 -28.195 1.00 91.19 91 SER A C 1
ATOM 747 O O . SER A 1 91 ? 30.554 -6.773 -28.394 1.00 91.19 91 SER A O 1
ATOM 749 N N . ASN A 1 92 ? 28.612 -6.958 -27.299 1.00 89.88 92 ASN A N 1
ATOM 750 C CA . ASN A 1 92 ? 28.855 -5.793 -26.459 1.00 89.88 92 ASN A CA 1
ATOM 751 C C . ASN A 1 92 ? 29.936 -6.115 -25.398 1.00 89.88 92 ASN A C 1
ATOM 753 O O . ASN A 1 92 ? 29.748 -7.030 -24.592 1.00 89.88 92 ASN A O 1
ATOM 757 N N . PRO A 1 93 ? 31.049 -5.364 -25.339 1.00 89.81 93 PRO A N 1
ATOM 758 C CA . PRO A 1 93 ? 32.140 -5.632 -24.399 1.00 89.81 93 PRO A CA 1
ATOM 759 C C . PRO A 1 93 ? 31.789 -5.305 -22.941 1.00 89.81 93 PRO A C 1
ATOM 761 O O . PRO A 1 93 ? 32.422 -5.828 -22.028 1.00 89.81 93 PRO A O 1
ATOM 764 N N . LYS A 1 94 ? 30.776 -4.465 -22.697 1.00 87.88 94 LYS A N 1
ATOM 765 C CA . LYS A 1 94 ? 30.292 -4.107 -21.349 1.00 87.88 94 LYS A CA 1
ATOM 766 C C . LYS A 1 94 ? 29.118 -4.977 -20.881 1.00 87.88 94 LYS A C 1
ATOM 768 O O . LYS A 1 94 ? 28.750 -4.918 -19.711 1.00 87.88 94 LYS A O 1
ATOM 773 N N . ARG A 1 95 ? 28.494 -5.728 -21.797 1.00 87.75 95 ARG A N 1
ATOM 774 C CA . ARG A 1 95 ? 27.351 -6.615 -21.533 1.00 87.75 95 ARG A CA 1
ATOM 775 C C . ARG A 1 95 ? 27.419 -7.848 -22.426 1.00 87.75 95 ARG A C 1
ATOM 777 O O . ARG A 1 95 ? 26.917 -7.839 -23.546 1.00 87.75 95 ARG A O 1
ATOM 784 N N . VAL A 1 96 ? 28.032 -8.907 -21.921 1.00 90.06 96 VAL A N 1
ATOM 785 C CA . VAL A 1 96 ? 28.178 -10.169 -22.655 1.00 90.06 96 VAL A CA 1
ATOM 786 C C . VAL A 1 96 ? 26.858 -10.931 -22.795 1.00 90.06 96 VAL A C 1
ATOM 788 O O . VAL A 1 96 ? 25.906 -10.704 -22.041 1.00 90.06 96 VAL A O 1
ATOM 791 N N . TRP A 1 97 ? 26.809 -11.891 -23.718 1.00 91.56 97 TRP A N 1
ATOM 792 C CA . TRP A 1 97 ? 25.633 -12.729 -23.937 1.00 91.56 97 TRP A CA 1
ATOM 793 C C . TRP A 1 97 ? 25.267 -13.559 -22.709 1.00 91.56 97 TRP A C 1
ATOM 795 O O . TRP A 1 97 ? 26.118 -14.076 -21.974 1.00 91.56 97 TRP A O 1
ATOM 805 N N . ALA A 1 98 ? 23.963 -13.704 -22.469 1.00 86.81 98 ALA A N 1
ATOM 806 C CA . ALA A 1 98 ? 23.458 -14.473 -21.341 1.00 86.81 98 ALA A CA 1
ATOM 807 C C . ALA A 1 98 ? 23.734 -15.979 -21.490 1.00 86.81 98 ALA A C 1
ATOM 809 O O . ALA A 1 98 ? 23.986 -16.643 -20.477 1.00 86.81 98 ALA A O 1
ATOM 810 N N . PHE A 1 99 ? 23.760 -16.471 -22.729 1.00 90.06 99 PHE A N 1
ATOM 811 C CA . PHE A 1 99 ? 23.896 -17.876 -23.114 1.00 90.06 99 PHE A CA 1
ATOM 812 C C . PHE A 1 99 ? 25.332 -18.204 -23.545 1.00 90.06 99 PHE A C 1
ATOM 814 O O . PHE A 1 99 ? 26.094 -17.310 -23.912 1.00 90.06 99 PHE A O 1
ATOM 821 N N . ALA A 1 100 ? 25.728 -19.471 -23.444 1.00 89.25 100 ALA A N 1
ATOM 822 C CA . ALA A 1 100 ? 27.037 -19.935 -23.910 1.00 89.25 100 ALA A CA 1
ATOM 823 C C . ALA A 1 100 ? 26.966 -20.302 -25.399 1.00 89.25 100 ALA A C 1
ATOM 825 O O . ALA A 1 100 ? 25.919 -20.763 -25.847 1.00 89.25 100 ALA A O 1
ATOM 826 N N . SER A 1 101 ? 28.068 -20.134 -26.131 1.00 90.56 101 SER A N 1
ATOM 827 C CA . SER A 1 101 ? 28.202 -20.674 -27.490 1.00 90.56 101 SER A CA 1
ATOM 828 C C . SER A 1 101 ? 28.679 -22.120 -27.436 1.00 90.56 101 SER A C 1
ATOM 830 O O . SER A 1 101 ? 29.587 -22.433 -26.659 1.00 90.56 101 SER A O 1
ATOM 832 N N . ASN A 1 102 ? 28.129 -22.987 -28.285 1.00 87.25 102 ASN A N 1
ATOM 833 C CA . ASN A 1 102 ? 28.605 -24.364 -28.429 1.00 87.25 102 ASN A CA 1
ATOM 834 C C . ASN A 1 102 ? 30.100 -24.436 -28.823 1.00 87.25 102 ASN A C 1
ATOM 836 O O . ASN A 1 102 ? 30.803 -25.344 -28.378 1.00 87.25 102 ASN A O 1
ATOM 840 N N . GLN A 1 103 ? 30.627 -23.425 -29.522 1.00 85.75 103 GLN A N 1
ATOM 841 C CA . GLN A 1 103 ? 32.031 -23.333 -29.944 1.00 85.75 103 GLN A CA 1
ATOM 842 C C . GLN A 1 103 ? 33.001 -23.124 -28.773 1.00 85.75 103 GLN A C 1
ATOM 844 O O . GLN A 1 103 ? 34.185 -23.438 -28.874 1.00 85.75 103 GLN A O 1
ATOM 849 N N . LEU A 1 104 ? 32.504 -22.587 -27.655 1.00 84.31 104 LEU A N 1
ATOM 850 C CA . LEU A 1 104 ? 33.291 -22.296 -26.453 1.00 84.31 104 LEU A CA 1
ATOM 851 C C . LEU A 1 104 ? 33.055 -23.316 -25.331 1.00 84.31 104 LEU A C 1
ATOM 853 O O . LEU A 1 104 ? 33.665 -23.219 -24.262 1.00 84.31 104 LEU A O 1
ATOM 857 N N . THR A 1 105 ? 32.162 -24.283 -25.547 1.00 80.25 105 THR A N 1
ATOM 858 C CA . THR A 1 105 ? 31.857 -25.321 -24.558 1.00 80.25 105 THR A CA 1
ATOM 859 C C . THR A 1 105 ? 32.864 -26.460 -24.623 1.00 80.25 105 THR A C 1
ATOM 861 O O . THR A 1 105 ? 33.298 -26.875 -25.696 1.00 80.25 105 THR A O 1
ATOM 864 N N . LYS A 1 106 ? 33.259 -26.983 -23.458 1.00 79.62 106 LYS A N 1
ATOM 865 C CA . LYS A 1 106 ? 34.158 -28.142 -23.401 1.00 79.62 106 LYS A CA 1
ATOM 866 C C . LYS A 1 106 ? 33.382 -29.422 -23.747 1.00 79.62 106 LYS A C 1
ATOM 868 O O . LYS A 1 106 ? 32.238 -29.558 -23.304 1.00 79.62 106 LYS A O 1
ATOM 873 N N . PRO A 1 107 ? 33.993 -30.397 -24.445 1.00 74.38 107 PRO A N 1
ATOM 874 C CA . PRO A 1 107 ? 33.367 -31.697 -24.683 1.00 74.38 107 PRO A CA 1
ATOM 875 C C . PRO A 1 107 ? 32.867 -32.328 -23.371 1.00 74.38 107 PRO A C 1
ATOM 877 O O . PRO A 1 107 ? 33.624 -32.453 -22.410 1.00 74.38 107 PRO A O 1
ATOM 880 N N . GLY A 1 108 ? 31.579 -32.686 -23.310 1.00 70.56 108 GLY A N 1
ATOM 881 C CA . GLY A 1 108 ? 30.943 -33.279 -22.122 1.00 70.56 108 GLY A CA 1
ATOM 882 C C . GLY A 1 108 ? 30.502 -32.290 -21.030 1.00 70.56 108 GLY A C 1
ATOM 883 O O . GLY A 1 108 ? 30.003 -32.714 -19.985 1.00 70.56 108 GLY A O 1
ATOM 884 N N . GLN A 1 109 ? 30.647 -30.979 -21.241 1.00 77.12 109 GLN A N 1
ATOM 885 C CA . GLN A 1 109 ? 30.175 -29.967 -20.296 1.00 77.12 109 GLN A CA 1
ATOM 886 C C . GLN A 1 109 ? 28.640 -29.960 -20.221 1.00 77.12 109 GLN A C 1
ATOM 888 O O . GLN A 1 109 ? 27.958 -29.574 -21.167 1.00 77.12 109 GLN A O 1
ATOM 893 N N . LYS A 1 110 ? 28.080 -30.341 -19.066 1.00 72.44 110 LYS A N 1
ATOM 894 C CA . LYS A 1 110 ? 26.634 -30.237 -18.820 1.00 72.44 110 LYS A CA 1
ATOM 895 C C . LYS A 1 110 ? 26.223 -28.772 -18.680 1.00 72.44 110 LYS A C 1
ATOM 897 O O . LYS A 1 110 ? 26.611 -28.101 -17.720 1.00 72.44 110 LYS A O 1
ATOM 902 N N . LEU A 1 111 ? 25.413 -28.287 -19.614 1.00 77.31 111 LEU A N 1
ATOM 903 C CA . LEU A 1 111 ? 24.830 -26.950 -19.563 1.00 77.31 111 LEU A CA 1
ATOM 904 C C . LEU A 1 111 ? 23.485 -26.971 -18.834 1.00 77.31 111 LEU A C 1
ATOM 906 O O . LEU A 1 111 ? 22.703 -27.908 -18.956 1.00 77.31 111 LEU A O 1
ATOM 910 N N . ARG A 1 112 ? 23.212 -25.914 -18.062 1.00 70.25 112 ARG A N 1
ATOM 911 C CA . ARG A 1 112 ? 21.919 -25.720 -17.379 1.00 70.25 112 ARG A CA 1
ATOM 912 C C . ARG A 1 112 ? 20.831 -25.149 -18.298 1.00 70.25 112 ARG A C 1
ATOM 914 O O . ARG A 1 112 ? 19.675 -25.107 -17.896 1.00 70.25 112 ARG A O 1
ATOM 921 N N . ARG A 1 113 ? 21.213 -24.619 -19.463 1.00 79.31 113 ARG A N 1
ATOM 922 C CA . ARG A 1 113 ? 20.353 -23.948 -20.449 1.00 79.31 113 ARG A CA 1
ATOM 923 C C . ARG A 1 113 ? 20.844 -24.276 -21.861 1.00 79.31 113 ARG A C 1
ATOM 925 O O . ARG A 1 113 ? 21.996 -24.676 -22.009 1.00 79.31 113 ARG A O 1
ATOM 932 N N . GLU A 1 114 ? 19.977 -24.062 -22.845 1.00 85.31 114 GLU A N 1
ATOM 933 C CA . GLU A 1 114 ? 20.279 -24.097 -24.284 1.00 85.31 114 GLU A CA 1
ATOM 934 C C . GLU A 1 114 ? 21.452 -23.152 -24.636 1.00 85.31 114 GLU A C 1
ATOM 936 O O . GLU A 1 114 ? 21.665 -22.132 -23.962 1.00 85.31 114 GLU A O 1
ATOM 941 N N . THR A 1 115 ? 22.229 -23.499 -25.666 1.00 92.06 115 THR A N 1
ATOM 942 C CA . THR A 1 115 ? 23.287 -22.630 -26.214 1.00 92.06 115 THR A CA 1
ATOM 943 C C . THR A 1 115 ? 22.698 -21.507 -27.068 1.00 92.06 115 THR A C 1
ATOM 945 O O . THR A 1 115 ? 21.518 -21.527 -27.412 1.00 92.06 115 THR A O 1
ATOM 948 N N . MET A 1 116 ? 23.503 -20.499 -27.410 1.00 93.81 116 MET A N 1
ATOM 949 C CA . MET A 1 116 ? 23.057 -19.428 -28.306 1.00 93.81 116 MET A CA 1
ATOM 950 C C . MET A 1 116 ? 22.641 -19.971 -29.673 1.00 93.81 116 MET A C 1
ATOM 952 O O . MET A 1 116 ? 21.616 -19.561 -30.208 1.00 93.81 116 MET A O 1
ATOM 956 N N . GLU A 1 117 ? 23.400 -20.921 -30.210 1.00 94.06 117 GLU A N 1
ATOM 957 C CA . GLU A 1 117 ? 23.104 -21.564 -31.486 1.00 94.06 117 GLU A CA 1
ATOM 958 C C . GLU A 1 117 ? 21.804 -22.380 -31.419 1.00 94.06 117 GLU A C 1
ATOM 960 O O . GLU A 1 117 ? 20.990 -22.283 -32.335 1.00 94.06 117 GLU A O 1
ATOM 965 N N . ASP A 1 118 ? 21.542 -23.087 -30.311 1.00 92.25 118 ASP A N 1
ATOM 966 C CA . ASP A 1 118 ? 20.263 -23.787 -30.100 1.00 92.25 118 ASP A CA 1
ATOM 967 C C . ASP A 1 118 ? 19.079 -22.806 -30.092 1.00 92.25 118 ASP A C 1
ATOM 969 O O . ASP A 1 118 ? 18.035 -23.072 -30.687 1.00 92.25 118 ASP A O 1
ATOM 973 N N . LEU A 1 119 ? 19.234 -21.641 -29.448 1.00 92.12 119 LEU A N 1
ATOM 974 C CA . LEU A 1 119 ? 18.194 -20.608 -29.419 1.00 92.12 119 LEU A CA 1
ATOM 975 C C . LEU A 1 119 ? 17.938 -19.998 -30.800 1.00 92.12 119 LEU A C 1
ATOM 977 O O . LEU A 1 119 ? 16.789 -19.695 -31.125 1.00 92.12 119 LEU A O 1
ATOM 981 N N . ILE A 1 120 ? 18.990 -19.796 -31.596 1.00 93.81 120 ILE A N 1
ATOM 982 C CA . ILE A 1 120 ? 18.878 -19.300 -32.973 1.00 93.81 120 ILE A CA 1
ATOM 983 C C . ILE A 1 120 ? 18.138 -20.327 -33.828 1.00 93.81 120 ILE A C 1
ATOM 985 O O . ILE A 1 120 ? 17.155 -19.970 -34.474 1.00 93.81 120 ILE A O 1
ATOM 989 N N . ALA A 1 121 ? 18.541 -21.599 -33.762 1.00 91.75 121 ALA A N 1
ATOM 990 C CA . ALA A 1 121 ? 17.894 -22.692 -34.485 1.00 91.75 121 ALA A CA 1
ATOM 991 C C . ALA A 1 121 ? 16.420 -22.869 -34.078 1.00 91.75 121 ALA A C 1
ATOM 993 O O . ALA A 1 121 ? 15.564 -23.123 -34.921 1.00 91.75 121 ALA A O 1
ATOM 994 N N . ALA A 1 122 ? 16.101 -22.664 -32.797 1.00 90.06 122 ALA A N 1
ATOM 995 C CA . ALA A 1 122 ? 14.733 -22.684 -32.282 1.00 90.06 122 ALA A CA 1
ATOM 996 C C . ALA A 1 122 ? 13.923 -21.410 -32.602 1.00 90.06 122 ALA A C 1
ATOM 998 O O . ALA A 1 122 ? 12.784 -21.282 -32.153 1.00 90.06 122 ALA A O 1
ATOM 999 N N . GLY A 1 123 ? 14.495 -20.432 -33.315 1.00 90.56 123 GLY A N 1
ATOM 1000 C CA . GLY A 1 123 ? 13.827 -19.175 -33.655 1.00 90.56 123 GLY A CA 1
ATOM 1001 C C . GLY A 1 123 ? 13.559 -18.252 -32.460 1.00 90.56 123 GLY A C 1
ATOM 1002 O O . GLY A 1 123 ? 12.759 -17.323 -32.580 1.00 90.56 123 GLY A O 1
ATOM 1003 N N . LYS A 1 124 ? 14.222 -18.481 -31.315 1.00 90.50 124 LYS A N 1
ATOM 1004 C CA . LYS A 1 124 ? 14.092 -17.700 -30.068 1.00 90.50 124 LYS A CA 1
ATOM 1005 C C . LYS A 1 124 ? 14.967 -16.441 -30.048 1.00 90.50 124 LYS A C 1
ATOM 1007 O O . LYS A 1 124 ? 14.849 -15.625 -29.135 1.00 90.50 124 LYS A O 1
ATOM 1012 N N . VAL A 1 125 ? 15.833 -16.251 -31.043 1.00 93.81 125 VAL A N 1
ATOM 1013 C CA . VAL A 1 125 ? 16.596 -15.011 -31.246 1.00 93.81 125 VAL A CA 1
ATOM 1014 C C . VAL A 1 125 ? 15.922 -14.177 -32.331 1.00 93.81 125 VAL A C 1
ATOM 1016 O O . VAL A 1 125 ? 15.536 -14.686 -33.379 1.00 93.81 125 VAL A O 1
ATOM 1019 N N . VAL A 1 126 ? 15.760 -12.880 -32.073 1.00 93.88 126 VAL A N 1
ATOM 1020 C CA . VAL A 1 126 ? 15.280 -11.907 -33.058 1.00 93.88 126 VAL A CA 1
ATOM 1021 C C . VAL A 1 126 ? 16.436 -11.027 -33.510 1.00 93.88 126 VAL A C 1
ATOM 1023 O O . VAL A 1 126 ? 17.043 -10.314 -32.705 1.00 93.88 126 VAL A O 1
ATOM 1026 N N . PHE A 1 127 ? 16.719 -11.059 -34.807 1.00 94.44 127 PHE A N 1
ATOM 1027 C CA . PHE A 1 127 ? 17.699 -10.184 -35.436 1.00 94.44 127 PHE A CA 1
ATOM 1028 C C . PHE A 1 127 ? 17.070 -8.830 -35.820 1.00 94.44 127 PHE A C 1
ATOM 1030 O O . PHE A 1 127 ? 15.848 -8.744 -35.992 1.00 94.44 127 PHE A O 1
ATOM 1037 N N . PRO A 1 128 ? 17.864 -7.747 -35.880 1.00 91.06 128 PRO A N 1
ATOM 1038 C CA . PRO A 1 128 ? 17.414 -6.450 -36.387 1.00 91.06 128 PRO A CA 1
ATOM 1039 C C . PRO A 1 128 ? 16.808 -6.561 -37.797 1.00 91.06 128 PRO A C 1
ATOM 1041 O O . PRO A 1 128 ? 17.354 -7.261 -38.638 1.00 91.06 128 PRO A O 1
ATOM 1044 N N . LYS A 1 129 ? 15.691 -5.865 -38.047 1.00 88.38 129 LYS A N 1
ATOM 1045 C CA . LYS A 1 129 ? 15.098 -5.738 -39.391 1.00 88.38 129 LYS A CA 1
ATOM 1046 C C . LYS A 1 129 ? 15.720 -4.548 -40.117 1.00 88.38 129 LYS A C 1
ATOM 1048 O O . LYS A 1 129 ? 15.959 -3.533 -39.464 1.00 88.38 129 LYS A O 1
ATOM 1053 N N . ASP A 1 130 ? 15.921 -4.675 -41.428 1.00 87.44 130 ASP A N 1
ATOM 1054 C CA . ASP A 1 130 ? 16.473 -3.622 -42.297 1.00 87.44 130 ASP A CA 1
ATOM 1055 C C . ASP A 1 130 ? 17.795 -3.042 -41.757 1.00 87.44 130 ASP A C 1
ATOM 1057 O O . ASP A 1 130 ? 18.006 -1.829 -41.725 1.00 87.44 130 ASP A O 1
ATOM 1061 N N . ASP A 1 131 ? 18.669 -3.921 -41.257 1.00 90.19 131 ASP A N 1
ATOM 1062 C CA . ASP A 1 131 ? 19.899 -3.511 -40.587 1.00 90.19 131 ASP A CA 1
ATOM 1063 C C . ASP A 1 131 ? 20.900 -2.871 -41.556 1.00 90.19 131 ASP A C 1
ATOM 1065 O O . ASP A 1 131 ? 21.021 -3.258 -42.722 1.00 90.19 131 ASP A O 1
ATOM 1069 N N . GLN A 1 132 ? 21.687 -1.928 -41.044 1.00 93.38 132 GLN A N 1
ATOM 1070 C CA . GLN A 1 132 ? 22.861 -1.457 -41.763 1.00 93.38 132 GLN A CA 1
ATOM 1071 C C . GLN A 1 132 ? 23.921 -2.560 -41.725 1.00 93.38 132 GLN A C 1
ATOM 1073 O O . GLN A 1 132 ? 24.233 -3.097 -40.661 1.00 93.38 132 GLN A O 1
ATOM 1078 N N . VAL A 1 133 ? 24.495 -2.875 -42.887 1.00 94.62 133 VAL A N 1
ATOM 1079 C CA . VAL A 1 133 ? 25.528 -3.906 -43.033 1.00 94.62 133 VAL A CA 1
ATOM 1080 C C . VAL A 1 133 ? 26.774 -3.302 -43.664 1.00 94.62 133 VAL A C 1
ATOM 1082 O O . VAL A 1 133 ? 26.688 -2.600 -44.670 1.00 94.62 133 VAL A O 1
ATOM 1085 N N . ALA A 1 134 ? 27.937 -3.604 -43.091 1.00 96.12 134 ALA A N 1
ATOM 1086 C CA . ALA A 1 134 ? 29.237 -3.274 -43.667 1.00 96.12 134 ALA A CA 1
ATOM 1087 C C . ALA A 1 134 ? 30.052 -4.543 -43.943 1.00 96.12 134 ALA A C 1
ATOM 1089 O O . ALA A 1 134 ? 29.912 -5.547 -43.244 1.00 96.12 134 ALA A O 1
ATOM 1090 N N . VAL A 1 135 ? 30.914 -4.483 -44.957 1.00 97.38 135 VAL A N 1
ATOM 1091 C CA . VAL A 1 135 ? 31.911 -5.513 -45.270 1.00 97.38 135 VAL A CA 1
ATOM 1092 C C . VAL A 1 135 ? 33.247 -4.808 -45.426 1.00 97.38 135 VAL A C 1
ATOM 1094 O O . VAL A 1 135 ? 33.328 -3.830 -46.162 1.00 97.38 135 VAL A O 1
ATOM 1097 N N . TYR A 1 136 ? 34.280 -5.321 -44.766 1.00 97.25 136 TYR A N 1
ATOM 1098 C CA . TYR A 1 136 ? 35.639 -4.793 -44.857 1.00 97.25 136 TYR A CA 1
ATOM 1099 C C . TYR A 1 136 ? 36.551 -5.880 -45.412 1.00 97.25 136 TYR A C 1
ATOM 1101 O O . TYR A 1 136 ? 36.622 -6.970 -44.846 1.00 97.25 136 TYR A O 1
ATOM 1109 N N . GLN A 1 137 ? 37.231 -5.608 -46.523 1.00 96.75 137 GLN A N 1
ATOM 1110 C CA . GLN A 1 137 ? 38.057 -6.598 -47.227 1.00 96.75 137 GLN A CA 1
ATOM 1111 C C . GLN A 1 137 ? 39.420 -6.793 -46.567 1.00 96.75 137 GLN A C 1
ATOM 1113 O O . GLN A 1 137 ? 40.043 -7.842 -46.713 1.00 96.75 137 GLN A O 1
ATOM 1118 N N . THR A 1 138 ? 39.891 -5.786 -45.832 1.00 97.44 138 THR A N 1
ATOM 1119 C CA . THR A 1 138 ? 41.178 -5.828 -45.135 1.00 97.44 138 THR A CA 1
ATOM 1120 C C . THR A 1 138 ? 41.030 -5.381 -43.689 1.00 97.44 138 THR A C 1
ATOM 1122 O O . THR A 1 138 ? 40.128 -4.614 -43.342 1.00 97.44 138 THR A O 1
ATOM 1125 N N . ILE A 1 139 ? 41.947 -5.823 -42.828 1.00 95.38 139 ILE A N 1
ATOM 1126 C CA . ILE A 1 139 ? 41.933 -5.397 -41.428 1.00 95.38 139 ILE A CA 1
ATOM 1127 C C . ILE A 1 139 ? 42.243 -3.899 -41.286 1.00 95.38 139 ILE A C 1
ATOM 1129 O O . ILE A 1 139 ? 41.707 -3.234 -40.402 1.00 95.38 139 ILE A O 1
ATOM 1133 N N . GLN A 1 140 ? 43.059 -3.336 -42.182 1.00 96.31 140 GLN A N 1
ATOM 1134 C CA . GLN A 1 140 ? 43.374 -1.907 -42.211 1.00 96.31 140 GLN A CA 1
ATOM 1135 C C . GLN A 1 140 ? 42.121 -1.069 -42.488 1.00 96.31 140 GLN A C 1
ATOM 1137 O O . GLN A 1 140 ? 41.912 -0.045 -41.836 1.00 96.31 140 GLN A O 1
ATOM 1142 N N . GLU A 1 141 ? 41.267 -1.528 -43.405 1.00 97.06 141 GLU A N 1
ATOM 1143 C CA . GLU A 1 141 ? 39.984 -0.893 -43.709 1.00 97.06 141 GLU A CA 1
ATOM 1144 C C . GLU A 1 141 ? 39.061 -0.897 -42.484 1.00 97.06 141 GLU A C 1
ATOM 1146 O O . GLU A 1 141 ? 38.552 0.154 -42.089 1.00 97.06 141 GLU A O 1
ATOM 1151 N N . LEU A 1 142 ? 38.933 -2.051 -41.816 1.00 96.88 142 LEU A N 1
ATOM 1152 C CA . LEU A 1 142 ? 38.136 -2.178 -40.596 1.00 96.88 142 LEU A CA 1
ATOM 1153 C C . LEU A 1 142 ? 38.660 -1.270 -39.469 1.00 96.88 142 LEU A C 1
ATOM 1155 O O . LEU A 1 142 ? 37.881 -0.557 -38.840 1.00 96.88 142 LEU A O 1
ATOM 1159 N N . ARG A 1 143 ? 39.976 -1.238 -39.223 1.00 96.12 143 ARG A N 1
ATOM 1160 C CA . ARG A 1 143 ? 40.575 -0.356 -38.202 1.00 96.12 143 ARG A CA 1
ATOM 1161 C C . ARG A 1 143 ? 40.325 1.117 -38.507 1.00 96.12 143 ARG A C 1
ATOM 1163 O O . ARG A 1 143 ? 39.993 1.875 -37.598 1.00 96.12 143 ARG A O 1
ATOM 1170 N N . SER A 1 144 ? 40.459 1.515 -39.772 1.00 96.62 144 SER A N 1
ATOM 1171 C CA . SER A 1 144 ? 40.179 2.884 -40.212 1.00 96.62 144 SER A CA 1
ATOM 1172 C C . SER A 1 144 ? 38.720 3.264 -39.955 1.00 96.62 144 SER A C 1
ATOM 1174 O O . SER A 1 144 ? 38.450 4.311 -39.368 1.00 96.62 144 SER A O 1
ATOM 1176 N N . ALA A 1 145 ? 37.782 2.368 -40.278 1.00 96.44 145 ALA A N 1
ATOM 1177 C CA . ALA A 1 145 ? 36.362 2.568 -40.010 1.00 96.44 145 ALA A CA 1
ATOM 1178 C C . ALA A 1 145 ? 36.047 2.693 -38.508 1.00 96.44 145 ALA A C 1
ATOM 1180 O O . ALA A 1 145 ? 35.234 3.533 -38.119 1.00 96.44 145 ALA A O 1
ATOM 1181 N N . ILE A 1 146 ? 36.709 1.901 -37.654 1.00 95.88 146 ILE A N 1
ATOM 1182 C CA . ILE A 1 146 ? 36.564 2.001 -36.193 1.00 95.88 146 ILE A CA 1
ATOM 1183 C C . ILE A 1 146 ? 37.063 3.362 -35.694 1.00 95.88 146 ILE A C 1
ATOM 1185 O O . ILE A 1 146 ? 36.356 4.031 -34.944 1.00 95.88 146 ILE A O 1
ATOM 1189 N N . MET A 1 147 ? 38.245 3.806 -36.135 1.00 94.75 147 MET A N 1
ATOM 1190 C CA . MET A 1 147 ? 38.809 5.106 -35.739 1.00 94.75 147 MET A CA 1
ATOM 1191 C C . MET A 1 147 ? 37.945 6.288 -36.193 1.00 94.75 147 MET A C 1
ATOM 1193 O O . MET A 1 147 ? 37.860 7.293 -35.492 1.00 94.75 147 MET A O 1
ATOM 1197 N N . GLN A 1 148 ? 37.284 6.162 -37.344 1.00 95.81 148 GLN A N 1
ATOM 1198 C CA . GLN A 1 148 ? 36.364 7.169 -37.878 1.00 95.81 148 GLN A CA 1
ATOM 1199 C C . GLN A 1 148 ? 34.961 7.109 -37.249 1.00 95.81 148 GLN A C 1
ATOM 1201 O O . GLN A 1 148 ? 34.136 7.977 -37.523 1.00 95.81 148 GLN A O 1
ATOM 1206 N N . GLY A 1 149 ? 34.669 6.099 -36.421 1.00 93.06 149 GLY A N 1
ATOM 1207 C CA . GLY A 1 149 ? 33.359 5.924 -35.788 1.00 93.06 149 GLY A CA 1
ATOM 1208 C C . GLY A 1 149 ? 32.249 5.475 -36.745 1.00 93.06 149 GLY A C 1
ATOM 1209 O O . GLY A 1 149 ? 31.074 5.633 -36.423 1.00 93.06 149 GLY A O 1
ATOM 1210 N N . VAL A 1 150 ? 32.607 4.924 -37.909 1.00 94.62 150 VAL A N 1
ATOM 1211 C CA . VAL A 1 150 ? 31.658 4.443 -38.933 1.00 94.62 150 VAL A CA 1
ATOM 1212 C C . VAL A 1 150 ? 31.554 2.917 -38.979 1.00 94.62 150 VAL A C 1
ATOM 1214 O O . VAL A 1 150 ? 30.812 2.380 -39.795 1.00 94.62 150 VAL A O 1
ATOM 1217 N N . ALA A 1 151 ? 32.296 2.210 -38.124 1.00 94.50 151 ALA A N 1
ATOM 1218 C CA . ALA A 1 151 ? 32.191 0.764 -37.965 1.00 94.50 151 ALA A CA 1
ATOM 1219 C C . ALA A 1 151 ? 30.973 0.354 -37.109 1.00 94.50 151 ALA A C 1
ATOM 1221 O O . ALA A 1 151 ? 30.465 1.156 -36.320 1.00 94.50 151 ALA A O 1
ATOM 1222 N N . PRO A 1 152 ? 30.532 -0.915 -37.208 1.00 93.88 152 PRO A N 1
ATOM 1223 C CA . PRO A 1 152 ? 29.529 -1.490 -36.320 1.00 93.88 152 PRO A CA 1
ATOM 1224 C C . PRO A 1 152 ? 29.804 -1.212 -34.836 1.00 93.88 152 PRO A C 1
ATOM 1226 O O . PRO A 1 152 ? 30.918 -1.397 -34.345 1.00 93.88 152 PRO A O 1
ATOM 1229 N N . ARG A 1 153 ? 28.751 -0.819 -34.109 1.00 85.56 153 ARG A N 1
ATOM 1230 C CA . ARG A 1 153 ? 28.786 -0.155 -32.790 1.00 85.56 153 ARG A CA 1
ATOM 1231 C C . ARG A 1 153 ? 29.710 -0.766 -31.728 1.00 85.56 153 ARG A C 1
ATOM 1233 O O . ARG A 1 153 ? 30.190 -0.039 -30.863 1.00 85.56 153 ARG A O 1
ATOM 1240 N N . TYR A 1 154 ? 29.884 -2.086 -31.720 1.00 91.50 154 TYR A N 1
ATOM 1241 C CA . TYR A 1 154 ? 30.646 -2.790 -30.681 1.00 91.50 154 TYR A CA 1
ATOM 1242 C C . TYR A 1 154 ? 32.054 -3.219 -31.110 1.00 91.50 154 TYR A C 1
ATOM 1244 O O . TYR A 1 154 ? 32.781 -3.804 -30.306 1.00 91.50 154 TYR A O 1
ATOM 1252 N N . LEU A 1 155 ? 32.463 -2.912 -32.342 1.00 93.56 155 LEU A N 1
ATOM 1253 C CA . LEU A 1 155 ? 33.852 -3.044 -32.763 1.00 93.56 155 LEU A CA 1
ATOM 1254 C C . LEU A 1 155 ? 34.627 -1.804 -32.312 1.00 93.56 155 LEU A C 1
ATOM 1256 O O . LEU A 1 155 ? 34.284 -0.681 -32.670 1.00 93.56 155 LEU A O 1
ATOM 1260 N N . GLN A 1 156 ? 35.663 -2.011 -31.503 1.00 92.25 156 GLN A N 1
ATOM 1261 C CA . GLN A 1 156 ? 36.484 -0.940 -30.941 1.00 92.25 156 GLN A CA 1
ATOM 1262 C C . GLN A 1 156 ? 37.943 -1.384 -30.806 1.00 92.25 156 GLN A C 1
ATOM 1264 O O . GLN A 1 156 ? 38.211 -2.571 -30.616 1.00 92.25 156 GLN A O 1
ATOM 1269 N N . LEU A 1 157 ? 38.860 -0.419 -30.894 1.00 92.62 157 LEU A N 1
ATOM 1270 C CA . LEU A 1 157 ? 40.287 -0.610 -30.622 1.00 92.62 157 LEU A CA 1
ATOM 1271 C C . LEU A 1 157 ? 40.584 -0.444 -29.127 1.00 92.62 157 LEU A C 1
ATO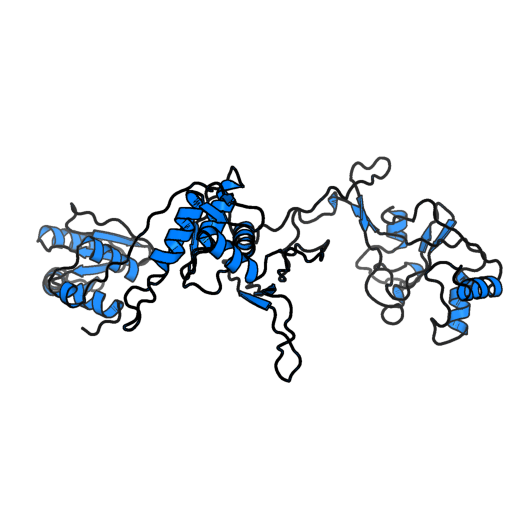M 1273 O O . LEU A 1 157 ? 39.811 0.176 -28.395 1.00 92.62 157 LEU A O 1
ATOM 1277 N N . GLY A 1 158 ? 41.721 -0.975 -28.684 1.00 91.12 158 GLY A N 1
ATOM 1278 C CA . GLY A 1 158 ? 42.163 -0.938 -27.292 1.00 91.12 158 GLY A CA 1
ATOM 1279 C C . GLY A 1 158 ? 41.323 -1.825 -26.379 1.00 91.12 158 GLY A C 1
ATOM 1280 O O . GLY A 1 158 ? 41.273 -1.598 -25.169 1.00 91.12 158 GLY A O 1
ATOM 1281 N N . LEU A 1 159 ? 40.613 -2.807 -26.947 1.00 88.88 159 LEU A N 1
ATOM 1282 C CA . LEU A 1 159 ? 39.815 -3.717 -26.141 1.00 88.88 159 LEU A CA 1
ATOM 1283 C C . LEU A 1 159 ? 40.732 -4.682 -25.391 1.00 88.88 159 LEU A C 1
ATOM 1285 O O . LEU A 1 159 ? 40.616 -4.795 -24.180 1.00 88.88 159 LEU A O 1
ATOM 1289 N N . PHE A 1 160 ? 41.659 -5.339 -26.078 1.00 90.19 160 PHE A N 1
ATOM 1290 C CA . PHE A 1 160 ? 42.495 -6.399 -25.511 1.00 90.19 160 PHE A CA 1
ATOM 1291 C C . PHE A 1 160 ? 43.816 -5.867 -24.946 1.00 90.19 160 PHE A C 1
ATOM 1293 O O . PHE A 1 160 ? 44.233 -4.757 -25.266 1.00 90.19 160 PHE A O 1
ATOM 1300 N N . GLU A 1 161 ? 44.457 -6.652 -24.076 1.00 88.81 161 GLU A N 1
ATOM 1301 C CA . GLU A 1 161 ? 45.748 -6.282 -23.478 1.00 88.81 161 GLU A CA 1
ATOM 1302 C C . GLU A 1 161 ? 46.880 -6.371 -24.500 1.00 88.81 161 GLU A C 1
ATOM 1304 O O . GLU A 1 161 ? 47.808 -5.562 -24.481 1.00 88.81 161 GLU A O 1
ATOM 1309 N N . THR A 1 162 ? 46.786 -7.339 -25.414 1.00 92.12 162 THR A N 1
ATOM 1310 C CA . THR A 1 162 ? 47.793 -7.571 -26.446 1.00 92.12 162 THR A CA 1
ATOM 1311 C C . THR A 1 162 ? 47.272 -7.205 -27.832 1.00 92.12 162 THR A C 1
ATOM 1313 O O . THR A 1 162 ? 46.101 -7.401 -28.168 1.00 92.12 162 THR A O 1
ATOM 1316 N N . THR A 1 163 ? 48.172 -6.704 -28.681 1.00 90.38 163 THR A N 1
ATOM 1317 C CA . THR A 1 163 ? 47.858 -6.423 -30.088 1.00 90.38 163 THR A CA 1
ATOM 1318 C C . THR A 1 163 ? 47.499 -7.697 -30.854 1.00 90.38 163 THR A C 1
ATOM 1320 O O . THR A 1 163 ? 46.685 -7.637 -31.765 1.00 90.38 163 THR A O 1
ATOM 1323 N N . GLU A 1 164 ? 48.054 -8.851 -30.473 1.00 92.69 164 GLU A N 1
ATOM 1324 C CA . GLU A 1 164 ? 47.771 -10.143 -31.109 1.00 92.69 164 GLU A CA 1
ATOM 1325 C C . GLU A 1 164 ? 46.322 -10.601 -30.878 1.00 92.69 164 GLU A C 1
ATOM 1327 O O . GLU A 1 164 ? 45.650 -11.038 -31.813 1.00 92.69 164 GLU A O 1
ATOM 1332 N N . GLU A 1 165 ? 45.803 -10.458 -29.655 1.00 90.56 165 GLU A N 1
ATOM 1333 C CA . GLU A 1 165 ? 44.404 -10.774 -29.343 1.00 90.56 165 GLU A CA 1
ATOM 1334 C C . GLU A 1 165 ? 43.432 -9.848 -30.073 1.00 90.56 165 GLU A C 1
ATOM 1336 O O . GLU A 1 165 ? 42.412 -10.307 -30.596 1.00 90.56 165 GLU A O 1
ATOM 1341 N N . GLU A 1 166 ? 43.758 -8.556 -30.144 1.00 92.56 166 GLU A N 1
ATOM 1342 C CA . GLU A 1 166 ? 42.970 -7.588 -30.902 1.00 92.56 166 GLU A CA 1
ATOM 1343 C C . GLU A 1 166 ? 42.970 -7.913 -32.397 1.00 92.56 166 GLU A C 1
ATOM 1345 O O . GLU A 1 166 ? 41.906 -7.952 -33.016 1.00 92.56 166 GLU A O 1
ATOM 1350 N N . GLU A 1 167 ? 44.141 -8.202 -32.966 1.00 93.31 167 GLU A N 1
ATOM 1351 C CA . GLU A 1 167 ? 44.286 -8.591 -34.366 1.00 93.31 167 GLU A CA 1
ATOM 1352 C C . GLU A 1 167 ? 43.457 -9.845 -34.661 1.00 93.31 167 GLU A C 1
ATOM 1354 O O . GLU A 1 167 ? 42.698 -9.871 -35.629 1.00 93.31 167 GLU A O 1
ATOM 1359 N N . LYS A 1 168 ? 43.529 -10.863 -33.793 1.00 93.25 168 LYS A N 1
ATOM 1360 C CA . LYS A 1 168 ? 42.757 -12.106 -33.913 1.00 93.25 168 LYS A CA 1
ATOM 1361 C C . LYS A 1 168 ? 41.250 -11.854 -33.860 1.00 93.25 168 LYS A C 1
ATOM 1363 O O . LYS A 1 168 ? 40.509 -12.420 -34.665 1.00 93.25 168 LYS A O 1
ATOM 1368 N N . TYR A 1 169 ? 40.792 -11.016 -32.931 1.00 93.44 169 TYR A N 1
ATOM 1369 C CA . TYR A 1 169 ? 39.378 -10.669 -32.795 1.00 93.44 169 TYR A CA 1
ATOM 1370 C C . TYR A 1 169 ? 38.857 -9.891 -34.007 1.00 93.44 169 TYR A C 1
ATOM 1372 O O . TYR A 1 169 ? 37.805 -10.229 -34.540 1.00 93.44 169 TYR A O 1
ATOM 1380 N N . LEU A 1 170 ? 39.583 -8.872 -34.472 1.00 95.25 170 LEU A N 1
ATOM 1381 C CA . LEU A 1 170 ? 39.156 -8.051 -35.609 1.00 95.25 170 LEU A CA 1
ATOM 1382 C C . LEU A 1 170 ? 39.245 -8.814 -36.934 1.00 95.25 170 LEU A C 1
ATOM 1384 O O . LEU A 1 170 ? 38.338 -8.708 -37.759 1.00 95.25 170 LEU A O 1
ATOM 1388 N N . SER A 1 171 ? 40.283 -9.637 -37.115 1.00 95.88 171 SER A N 1
ATOM 1389 C CA . SER A 1 171 ? 40.463 -10.467 -38.315 1.00 95.88 171 SER A CA 1
ATOM 1390 C C . SER A 1 171 ? 39.310 -11.438 -38.535 1.00 95.88 171 SER A C 1
ATOM 1392 O O . SER A 1 171 ? 38.996 -11.756 -39.678 1.00 95.88 171 SER A O 1
ATOM 1394 N N . PHE A 1 172 ? 38.627 -11.868 -37.467 1.00 95.94 172 PHE A N 1
ATOM 1395 C CA . PHE A 1 172 ? 37.427 -12.694 -37.583 1.00 95.94 172 PHE A CA 1
ATOM 1396 C C . PHE A 1 172 ? 36.353 -12.060 -38.477 1.00 95.94 172 PHE A C 1
ATOM 1398 O O . PHE A 1 172 ? 35.624 -12.787 -39.149 1.00 95.94 172 PHE A O 1
ATOM 1405 N N . PHE A 1 173 ? 36.230 -10.731 -38.459 1.00 96.88 173 PHE A N 1
ATOM 1406 C CA . PHE A 1 173 ? 35.190 -9.993 -39.174 1.00 96.88 173 PHE A CA 1
ATOM 1407 C C . PHE A 1 173 ? 35.594 -9.578 -40.594 1.00 96.88 173 PHE A C 1
ATOM 1409 O O . PHE A 1 173 ? 34.745 -9.120 -41.359 1.00 96.88 173 PHE A O 1
ATOM 1416 N N . VAL A 1 174 ? 36.866 -9.734 -40.966 1.00 96.94 174 VAL A N 1
ATOM 1417 C CA . VAL A 1 174 ? 37.352 -9.390 -42.307 1.00 96.94 174 VAL A CA 1
ATOM 1418 C C . VAL A 1 174 ? 36.695 -10.305 -43.344 1.00 96.94 174 VAL A C 1
ATOM 1420 O O . VAL A 1 174 ? 36.600 -11.517 -43.158 1.00 96.94 174 VAL A O 1
ATOM 1423 N N . GLY A 1 175 ? 36.195 -9.707 -44.424 1.00 96.19 175 GLY A N 1
ATOM 1424 C CA . GLY A 1 175 ? 35.456 -10.385 -45.489 1.00 96.19 175 GLY A CA 1
ATOM 1425 C C . GLY A 1 175 ? 34.026 -10.796 -45.120 1.00 96.19 175 GLY A C 1
ATOM 1426 O O . GLY A 1 175 ? 33.324 -11.340 -45.968 1.00 96.19 175 GLY A O 1
ATOM 1427 N N . LYS A 1 176 ? 33.567 -10.536 -43.887 1.00 97.88 176 LYS A N 1
ATOM 1428 C CA . LYS A 1 176 ? 32.215 -10.880 -43.429 1.00 97.88 176 LYS A CA 1
ATOM 1429 C C . LYS A 1 176 ? 31.277 -9.684 -43.511 1.00 97.88 176 LYS A C 1
ATOM 1431 O O . LYS A 1 176 ? 31.691 -8.535 -43.388 1.00 97.88 176 LYS A O 1
ATOM 1436 N N . ARG A 1 177 ? 29.988 -9.971 -43.670 1.00 97.62 177 ARG A N 1
ATOM 1437 C CA . ARG A 1 177 ? 28.892 -9.005 -43.535 1.00 97.62 177 ARG A CA 1
ATOM 1438 C C . ARG A 1 177 ? 28.615 -8.774 -42.055 1.00 97.62 177 ARG A C 1
ATOM 1440 O O . ARG A 1 177 ? 28.336 -9.729 -41.334 1.00 97.62 177 ARG A O 1
ATOM 1447 N N . ILE A 1 178 ? 28.718 -7.530 -41.599 1.00 97.50 178 ILE A N 1
ATOM 1448 C CA . ILE A 1 178 ? 28.628 -7.168 -40.181 1.00 97.50 178 ILE A CA 1
ATOM 1449 C C . ILE A 1 178 ? 27.458 -6.211 -39.960 1.00 97.50 178 ILE A C 1
ATOM 1451 O O . ILE A 1 178 ? 27.420 -5.141 -40.569 1.00 97.50 178 ILE A O 1
ATOM 1455 N N . GLY A 1 179 ? 26.532 -6.592 -39.083 1.00 96.06 179 GLY A N 1
ATOM 1456 C CA . GLY A 1 179 ? 25.358 -5.795 -38.728 1.00 96.06 179 GLY A CA 1
ATOM 1457 C C . GLY A 1 179 ? 25.654 -4.748 -37.653 1.00 96.06 179 GLY A C 1
ATOM 1458 O O . GLY A 1 179 ? 26.485 -4.963 -36.764 1.00 96.06 179 GLY A O 1
ATOM 1459 N N . PHE A 1 180 ? 24.964 -3.610 -37.719 1.00 95.06 180 PHE A N 1
ATOM 1460 C CA . PHE A 1 180 ? 25.087 -2.520 -36.743 1.00 95.06 180 PHE A CA 1
ATOM 1461 C C . PHE A 1 180 ? 24.117 -2.676 -35.573 1.00 95.06 180 PHE A C 1
ATOM 1463 O O . PHE A 1 180 ? 24.371 -2.158 -34.477 1.00 95.06 180 PHE A O 1
ATOM 1470 N N . GLY A 1 181 ? 22.999 -3.364 -35.800 1.00 91.50 181 GLY A N 1
ATOM 1471 C CA . GLY A 1 181 ? 21.985 -3.595 -34.794 1.00 91.50 181 GLY A CA 1
ATOM 1472 C C . GLY A 1 181 ? 22.416 -4.597 -33.722 1.00 91.50 181 GLY A C 1
ATOM 1473 O O . GLY A 1 181 ? 23.555 -5.048 -33.628 1.00 91.50 181 GLY A O 1
ATOM 1474 N N . THR A 1 182 ? 21.481 -4.934 -32.837 1.00 89.81 182 THR A N 1
ATOM 1475 C CA . THR A 1 182 ? 21.736 -5.863 -31.730 1.00 89.81 182 THR A CA 1
ATOM 1476 C C . THR A 1 182 ? 20.680 -6.963 -31.730 1.00 89.81 182 THR A C 1
ATOM 1478 O O . THR A 1 182 ? 19.490 -6.644 -31.627 1.00 89.81 182 THR A O 1
ATOM 1481 N N . PRO A 1 183 ? 21.069 -8.245 -31.803 1.00 93.38 183 PRO A N 1
ATOM 1482 C CA . PRO A 1 183 ? 20.141 -9.353 -31.615 1.00 93.38 183 PRO A CA 1
ATOM 1483 C C . PRO A 1 183 ? 19.445 -9.276 -30.248 1.00 93.38 183 PRO A C 1
ATOM 1485 O O . PRO A 1 183 ? 20.027 -8.837 -29.256 1.00 93.38 183 PRO A O 1
ATOM 1488 N N . GLY A 1 184 ? 18.174 -9.664 -30.199 1.00 90.94 184 GLY A N 1
ATOM 1489 C CA . GLY A 1 184 ? 17.372 -9.725 -28.977 1.00 90.94 184 GLY A CA 1
ATOM 1490 C C . GLY A 1 184 ? 16.840 -11.129 -28.716 1.00 90.94 184 GLY A C 1
ATOM 1491 O O . GLY A 1 184 ? 16.849 -11.984 -29.596 1.00 90.94 184 GLY A O 1
ATOM 1492 N N . TYR A 1 185 ? 16.341 -11.360 -27.507 1.00 89.88 185 TYR A N 1
ATOM 1493 C CA . TYR A 1 185 ? 15.661 -12.602 -27.144 1.00 89.88 185 TYR A CA 1
ATOM 1494 C C . TYR A 1 185 ? 14.156 -12.456 -27.392 1.00 89.88 185 TYR A C 1
ATOM 1496 O O . TYR A 1 185 ? 13.568 -11.458 -26.973 1.00 89.88 185 TYR A O 1
ATOM 1504 N N . LYS A 1 186 ? 13.504 -13.416 -28.049 1.00 91.06 186 LYS A N 1
ATOM 1505 C CA . LYS A 1 186 ? 12.039 -13.441 -28.148 1.00 91.06 186 LYS A CA 1
ATOM 1506 C C . LYS A 1 186 ? 11.462 -13.956 -26.835 1.00 91.06 186 LYS A C 1
ATOM 1508 O O . LYS A 1 186 ? 11.705 -15.095 -26.460 1.00 91.06 186 LYS A O 1
ATOM 1513 N N . ARG A 1 187 ? 10.703 -13.113 -26.134 1.00 87.69 187 ARG A N 1
ATOM 1514 C CA . ARG A 1 187 ? 9.934 -13.516 -24.949 1.00 87.69 187 ARG A CA 1
ATOM 1515 C C . ARG A 1 187 ? 8.499 -13.754 -25.372 1.00 87.69 187 ARG A C 1
ATOM 1517 O O . ARG A 1 187 ? 7.843 -12.794 -25.783 1.00 87.69 187 ARG A O 1
ATOM 1524 N N . PHE A 1 188 ? 8.036 -14.991 -25.274 1.00 88.50 188 PHE A N 1
ATOM 1525 C CA . PHE A 1 188 ? 6.663 -15.351 -25.615 1.00 88.50 188 PHE A CA 1
ATOM 1526 C C . PHE A 1 188 ? 5.712 -15.049 -24.456 1.00 88.50 188 PHE A C 1
ATOM 1528 O O . PHE A 1 188 ? 6.105 -15.073 -23.286 1.00 88.50 188 PHE A O 1
ATOM 1535 N N . ARG A 1 189 ? 4.452 -14.731 -24.763 1.00 84.31 189 ARG A N 1
ATOM 1536 C CA . ARG A 1 189 ? 3.447 -14.419 -23.740 1.00 84.31 189 ARG A CA 1
ATOM 1537 C C . ARG A 1 189 ? 3.125 -15.648 -22.894 1.00 84.31 189 ARG A C 1
ATOM 1539 O O . ARG A 1 189 ? 2.944 -15.500 -21.687 1.00 84.31 189 ARG A O 1
ATOM 1546 N N . SER A 1 190 ? 3.117 -16.843 -23.484 1.00 84.56 190 SER A N 1
ATOM 1547 C CA . SER A 1 190 ? 2.934 -18.104 -22.747 1.00 84.56 190 SER A CA 1
ATOM 1548 C C . SER A 1 190 ? 4.024 -18.381 -21.700 1.00 84.56 190 SER A C 1
ATOM 1550 O O . SER A 1 190 ? 3.768 -19.061 -20.709 1.00 84.56 190 SER A O 1
ATOM 1552 N N . GLU A 1 191 ? 5.224 -17.810 -21.853 1.00 81.94 191 GLU A N 1
ATOM 1553 C CA . GLU A 1 191 ? 6.336 -17.972 -20.903 1.00 81.94 191 GLU A CA 1
ATOM 1554 C C . GLU A 1 191 ? 6.178 -17.102 -19.639 1.00 81.94 191 GLU A C 1
ATOM 1556 O O . GLU A 1 191 ? 6.981 -17.189 -18.700 1.00 81.94 191 GLU A O 1
ATOM 1561 N N . VAL A 1 192 ? 5.152 -16.244 -19.584 1.00 75.00 192 VAL A N 1
ATOM 1562 C CA . VAL A 1 192 ? 4.877 -15.373 -18.439 1.00 75.00 192 VAL A CA 1
ATOM 1563 C C . VAL A 1 192 ? 4.332 -16.204 -17.271 1.00 75.00 192 VAL A C 1
ATOM 1565 O O . VAL A 1 192 ? 3.139 -16.443 -17.145 1.00 75.00 192 VAL A O 1
ATOM 1568 N N . LYS A 1 193 ? 5.229 -16.602 -16.361 1.00 66.44 193 LYS A N 1
ATOM 1569 C CA . LYS A 1 193 ? 4.915 -17.450 -15.190 1.00 66.44 193 LYS A CA 1
ATOM 1570 C C . LYS A 1 193 ? 4.014 -16.819 -14.118 1.00 66.44 193 LYS A C 1
ATOM 1572 O O . LYS A 1 193 ? 3.504 -17.537 -13.271 1.00 66.44 193 LYS A O 1
ATOM 1577 N N . SER A 1 194 ? 3.874 -15.493 -14.106 1.00 66.38 194 SER A N 1
ATOM 1578 C CA . SER A 1 194 ? 3.042 -14.759 -13.140 1.00 66.38 194 SER A CA 1
ATOM 1579 C C . SER A 1 194 ? 2.286 -13.656 -13.859 1.00 66.38 194 SER A C 1
ATOM 1581 O O . SER A 1 194 ? 2.920 -12.872 -14.575 1.00 66.38 194 SER A O 1
ATOM 1583 N N . ALA A 1 195 ? 0.972 -13.587 -13.643 1.00 65.56 195 ALA A N 1
ATOM 1584 C CA . ALA A 1 195 ? 0.095 -12.565 -14.207 1.00 65.56 195 ALA A CA 1
ATOM 1585 C C . ALA A 1 195 ? 0.354 -11.166 -13.618 1.00 65.56 195 ALA A C 1
ATOM 1587 O O . ALA A 1 195 ? 0.088 -10.173 -14.291 1.00 65.56 195 ALA A O 1
ATOM 1588 N N . SER A 1 196 ? 0.936 -11.080 -12.417 1.00 73.88 196 SER A N 1
ATOM 1589 C CA . SER A 1 196 ? 1.265 -9.825 -11.736 1.00 73.88 196 SER A CA 1
ATOM 1590 C C . SER A 1 196 ? 2.776 -9.619 -11.593 1.00 73.88 196 SER A C 1
ATOM 1592 O O . SER A 1 196 ? 3.571 -10.572 -11.544 1.00 73.88 196 SER A O 1
ATOM 1594 N N . LYS A 1 197 ? 3.194 -8.349 -11.586 1.00 79.50 197 LYS A N 1
ATOM 1595 C CA . LYS A 1 197 ? 4.538 -7.946 -11.157 1.00 79.50 197 LYS A CA 1
ATOM 1596 C C . LYS A 1 197 ? 4.558 -7.865 -9.619 1.00 79.50 197 LYS A C 1
ATOM 1598 O O . LYS A 1 197 ? 3.622 -7.295 -9.054 1.00 79.50 197 LYS A O 1
ATOM 1603 N N . PRO A 1 198 ? 5.587 -8.405 -8.941 1.00 82.81 198 PRO A N 1
ATOM 1604 C CA . PRO A 1 198 ? 5.764 -8.192 -7.507 1.00 82.81 198 PRO A CA 1
ATOM 1605 C C . PRO A 1 198 ? 6.024 -6.712 -7.204 1.00 82.81 198 PRO A C 1
ATOM 1607 O O . PRO A 1 198 ? 6.547 -5.985 -8.052 1.00 82.81 198 PRO A O 1
ATOM 1610 N N . LEU A 1 199 ? 5.689 -6.277 -5.991 1.00 87.88 199 LEU A N 1
ATOM 1611 C CA . LEU A 1 199 ? 5.965 -4.917 -5.535 1.00 87.88 199 LEU A CA 1
ATOM 1612 C C . LEU A 1 199 ? 7.450 -4.718 -5.211 1.00 87.88 199 LEU A C 1
ATOM 1614 O O . LEU A 1 199 ? 8.113 -5.588 -4.645 1.00 87.88 199 LEU A O 1
ATOM 1618 N N . SER A 1 200 ? 7.959 -3.545 -5.566 1.00 89.69 200 SER A N 1
ATOM 1619 C CA . SER A 1 200 ? 9.239 -3.024 -5.104 1.00 89.69 200 SER A CA 1
ATOM 1620 C C . SER A 1 200 ? 9.113 -2.555 -3.658 1.00 89.69 200 SER A C 1
ATOM 1622 O O . SER A 1 200 ? 8.111 -1.954 -3.288 1.00 89.69 200 SER A O 1
ATOM 1624 N N . THR A 1 201 ? 10.176 -2.712 -2.870 1.00 90.88 201 THR A N 1
ATOM 1625 C CA . THR A 1 201 ? 10.278 -2.096 -1.536 1.00 90.88 201 THR A CA 1
ATOM 1626 C C . THR A 1 201 ? 10.521 -0.585 -1.596 1.00 90.88 201 THR A C 1
ATOM 1628 O O . THR A 1 201 ? 10.725 0.042 -0.563 1.00 90.88 201 THR A O 1
ATOM 1631 N N . TRP A 1 202 ? 10.567 0.013 -2.786 1.00 91.94 202 TRP A N 1
ATOM 1632 C CA . TRP A 1 202 ? 10.732 1.451 -2.980 1.00 91.94 202 TRP A CA 1
ATOM 1633 C C . TRP A 1 202 ? 9.409 2.090 -3.387 1.00 91.94 202 TRP A C 1
ATOM 1635 O O . TRP A 1 202 ? 8.821 1.701 -4.397 1.00 91.94 202 TRP A O 1
ATOM 1645 N N . ILE A 1 203 ? 9.001 3.120 -2.644 1.00 92.56 203 ILE A N 1
ATOM 1646 C CA . ILE A 1 203 ? 7.873 3.987 -2.985 1.00 92.56 203 ILE A CA 1
ATOM 1647 C C . ILE A 1 203 ? 8.420 5.346 -3.417 1.00 92.56 203 ILE A C 1
ATOM 1649 O O . ILE A 1 203 ? 9.057 6.066 -2.638 1.00 92.56 203 ILE A O 1
ATOM 1653 N N . THR A 1 204 ? 8.163 5.695 -4.674 1.00 91.44 204 THR A N 1
ATOM 1654 C CA . THR A 1 204 ? 8.701 6.903 -5.314 1.00 91.44 204 THR A CA 1
ATOM 1655 C C . THR A 1 204 ? 7.656 8.013 -5.400 1.00 91.44 204 THR A C 1
ATOM 1657 O O . THR A 1 204 ? 6.473 7.813 -5.118 1.00 91.44 204 THR A O 1
ATOM 1660 N N . GLY A 1 205 ? 8.096 9.219 -5.760 1.00 89.56 205 GLY A N 1
ATOM 1661 C CA . GLY A 1 205 ? 7.209 10.361 -5.928 1.00 89.56 205 GLY A CA 1
ATOM 1662 C C . GLY A 1 205 ? 6.292 10.207 -7.146 1.00 89.56 205 GLY A C 1
ATOM 1663 O O . GLY A 1 205 ? 6.710 9.688 -8.180 1.00 89.56 205 GLY A O 1
ATOM 1664 N N . LEU A 1 206 ? 5.077 10.767 -7.090 1.00 85.94 206 LEU A N 1
ATOM 1665 C CA . LEU A 1 206 ? 4.125 10.788 -8.225 1.00 85.94 206 LEU A CA 1
ATOM 1666 C C . LEU A 1 206 ? 4.721 11.304 -9.551 1.00 85.94 206 LEU A C 1
ATOM 1668 O O . LEU A 1 206 ? 4.236 10.952 -10.621 1.00 85.94 206 LEU A O 1
ATOM 1672 N N . LYS A 1 207 ? 5.753 12.157 -9.493 1.00 84.12 207 LYS A N 1
ATOM 1673 C CA . LYS A 1 207 ? 6.407 12.757 -10.671 1.00 84.12 207 LYS A CA 1
ATOM 1674 C C . LYS A 1 207 ? 7.640 11.997 -11.162 1.00 84.12 207 LYS A C 1
ATOM 1676 O O . LYS A 1 207 ? 8.169 12.349 -12.217 1.00 84.12 207 LYS A O 1
ATOM 1681 N N . ASP A 1 208 ? 8.126 11.020 -10.403 1.00 83.88 208 ASP A N 1
ATOM 1682 C CA . ASP A 1 208 ? 9.296 10.244 -10.803 1.00 83.88 208 ASP A CA 1
ATOM 1683 C C . ASP A 1 208 ? 8.924 9.405 -12.041 1.00 83.88 208 ASP A C 1
ATOM 1685 O O . ASP A 1 208 ? 7.781 8.994 -12.194 1.00 83.88 208 ASP A O 1
ATOM 1689 N N . LYS A 1 209 ? 9.840 9.178 -12.985 1.00 72.56 209 LYS A N 1
ATOM 1690 C CA . LYS A 1 209 ? 9.555 8.389 -14.209 1.00 72.56 209 LYS A CA 1
ATOM 1691 C C . LYS A 1 209 ? 10.207 7.011 -14.194 1.00 72.56 209 LYS A C 1
ATOM 1693 O O . LYS A 1 209 ? 10.287 6.359 -15.229 1.00 72.56 209 LYS A O 1
ATOM 1698 N N . GLU A 1 210 ? 10.696 6.589 -13.035 1.00 69.94 210 GLU A N 1
ATOM 1699 C CA . GLU A 1 210 ? 11.265 5.259 -12.874 1.00 69.94 210 GLU A CA 1
ATOM 1700 C C . GLU A 1 210 ? 10.168 4.224 -13.086 1.00 69.94 210 GLU A C 1
ATOM 1702 O O . GLU A 1 210 ? 9.135 4.248 -12.417 1.00 69.94 210 GLU A O 1
ATOM 1707 N N . ASP A 1 211 ? 10.387 3.360 -14.065 1.00 66.50 211 ASP A N 1
ATOM 1708 C CA . ASP A 1 211 ? 9.542 2.217 -14.358 1.00 66.50 211 ASP A CA 1
ATOM 1709 C C . ASP A 1 211 ? 10.444 0.992 -14.491 1.00 66.50 211 ASP A C 1
ATOM 1711 O O . ASP A 1 211 ? 11.612 1.096 -14.884 1.00 66.50 211 ASP A O 1
ATOM 1715 N N . ASN A 1 212 ? 9.922 -0.167 -14.111 1.00 68.88 212 ASN A N 1
ATOM 1716 C CA . ASN A 1 212 ? 10.668 -1.412 -14.113 1.00 68.88 212 ASN A CA 1
ATOM 1717 C C . ASN A 1 212 ? 9.813 -2.529 -14.720 1.00 68.88 212 ASN A C 1
ATOM 1719 O O . ASN A 1 212 ? 8.672 -2.783 -14.329 1.00 68.88 212 ASN A O 1
ATOM 1723 N N . ASP A 1 213 ? 10.374 -3.228 -15.703 1.00 68.25 213 ASP A N 1
ATOM 1724 C CA . ASP A 1 213 ? 9.683 -4.323 -16.384 1.00 68.25 213 ASP A CA 1
ATOM 1725 C C . ASP A 1 213 ? 9.443 -5.543 -15.478 1.00 68.25 213 ASP A C 1
ATOM 1727 O O . ASP A 1 213 ? 8.558 -6.354 -15.767 1.00 68.25 213 ASP A O 1
ATOM 1731 N N . GLU A 1 214 ? 10.202 -5.675 -14.390 1.00 73.06 214 GLU A N 1
ATOM 1732 C CA . GLU A 1 214 ? 10.197 -6.839 -13.501 1.00 73.06 214 GLU A CA 1
ATOM 1733 C C . GLU A 1 214 ? 9.413 -6.616 -12.203 1.00 73.06 214 GLU A C 1
ATOM 1735 O O . GLU A 1 214 ? 8.823 -7.572 -11.701 1.00 73.06 214 GLU A O 1
ATOM 1740 N N . VAL A 1 215 ? 9.359 -5.382 -11.690 1.00 79.88 215 VAL A N 1
ATOM 1741 C CA . VAL A 1 215 ? 8.682 -5.032 -10.427 1.00 79.88 215 VAL A CA 1
ATOM 1742 C C . VAL A 1 215 ? 7.746 -3.839 -10.600 1.00 79.88 215 VAL A C 1
ATOM 1744 O O . VAL A 1 215 ? 7.974 -2.975 -11.440 1.00 79.88 215 VAL A O 1
ATOM 1747 N N . THR A 1 216 ? 6.707 -3.768 -9.777 1.00 84.06 216 THR A N 1
ATOM 1748 C CA . THR A 1 216 ? 5.846 -2.590 -9.651 1.00 84.06 216 THR A CA 1
ATOM 1749 C C . THR A 1 216 ? 6.430 -1.648 -8.611 1.00 84.06 216 THR A C 1
ATOM 1751 O O . THR A 1 216 ? 6.627 -2.037 -7.464 1.00 84.06 216 THR A O 1
ATOM 1754 N N . ILE A 1 217 ? 6.673 -0.396 -8.988 1.00 87.25 217 ILE A N 1
ATOM 1755 C CA . ILE A 1 217 ? 7.086 0.659 -8.059 1.00 87.25 217 ILE A CA 1
ATOM 1756 C C . ILE A 1 217 ? 5.838 1.446 -7.663 1.00 87.25 217 ILE A C 1
ATOM 1758 O O . ILE A 1 217 ? 5.209 2.072 -8.519 1.00 87.25 217 ILE A O 1
ATOM 1762 N N . LEU A 1 218 ? 5.483 1.412 -6.377 1.00 88.69 218 LEU A N 1
ATOM 1763 C CA . LEU A 1 218 ? 4.378 2.213 -5.856 1.00 88.69 218 LEU A CA 1
ATOM 1764 C C . LEU A 1 218 ? 4.724 3.701 -5.937 1.00 88.69 218 LEU A C 1
ATOM 1766 O O . LEU A 1 218 ? 5.881 4.106 -5.766 1.00 88.69 218 LEU A O 1
ATOM 1770 N N . ARG A 1 219 ? 3.708 4.524 -6.197 1.00 89.25 219 ARG A N 1
ATOM 1771 C CA . ARG A 1 219 ? 3.858 5.971 -6.344 1.00 89.25 219 ARG A CA 1
ATOM 1772 C C . ARG A 1 219 ? 2.992 6.676 -5.324 1.00 89.25 219 ARG A C 1
ATOM 1774 O O . ARG A 1 219 ? 1.804 6.414 -5.224 1.00 89.25 219 ARG A O 1
ATOM 1781 N N . SER A 1 220 ? 3.598 7.610 -4.614 1.00 92.44 220 SER A N 1
ATOM 1782 C CA . SER A 1 220 ? 2.930 8.411 -3.601 1.00 92.44 220 SER A CA 1
ATOM 1783 C C . SER A 1 220 ? 3.346 9.862 -3.742 1.00 92.44 220 SER A C 1
ATOM 1785 O O . SER A 1 220 ? 4.442 10.181 -4.212 1.00 92.44 220 SER A O 1
ATOM 1787 N N . GLY A 1 221 ? 2.493 10.785 -3.318 1.00 90.06 221 GLY A N 1
ATOM 1788 C CA . GLY A 1 221 ? 2.932 12.146 -3.091 1.00 90.06 221 GLY A CA 1
ATOM 1789 C C . GLY A 1 221 ? 3.829 12.242 -1.867 1.00 90.06 221 GLY A C 1
ATOM 1790 O O . GLY A 1 221 ? 4.074 11.284 -1.128 1.00 90.06 221 GLY A O 1
ATOM 1791 N N . LEU A 1 222 ? 4.363 13.444 -1.707 1.00 91.75 222 LEU A N 1
ATOM 1792 C CA . LEU A 1 222 ? 5.266 13.823 -0.629 1.00 91.75 222 LEU A CA 1
ATOM 1793 C C . LEU A 1 222 ? 4.452 14.390 0.541 1.00 91.75 222 LEU A C 1
ATOM 1795 O O . LEU A 1 222 ? 3.273 14.697 0.380 1.00 91.75 222 LEU A O 1
ATOM 1799 N N . ASN A 1 223 ? 5.092 14.655 1.681 1.00 89.56 223 ASN A N 1
ATOM 1800 C CA . ASN A 1 223 ? 4.456 15.279 2.855 1.00 89.56 223 ASN A CA 1
ATOM 1801 C C . ASN A 1 223 ? 3.618 16.531 2.520 1.00 89.56 223 ASN A C 1
ATOM 1803 O O . ASN A 1 223 ? 2.588 16.786 3.137 1.00 89.56 223 ASN A O 1
ATOM 1807 N N . ALA A 1 224 ? 4.036 17.304 1.514 1.00 89.31 224 ALA A N 1
ATOM 1808 C CA . ALA A 1 224 ? 3.323 18.495 1.063 1.00 89.31 224 ALA A CA 1
ATOM 1809 C C . ALA A 1 224 ? 1.917 18.207 0.498 1.00 89.31 224 ALA A C 1
ATOM 1811 O O . ALA A 1 224 ? 1.057 19.084 0.573 1.00 89.31 224 ALA A O 1
ATOM 1812 N N . GLU A 1 225 ? 1.669 17.012 -0.053 1.00 93.94 225 GLU A N 1
ATOM 1813 C CA . GLU A 1 225 ? 0.344 16.611 -0.545 1.00 93.94 225 GLU A CA 1
ATOM 1814 C C . GLU A 1 225 ? -0.656 16.575 0.608 1.00 93.94 225 GLU A C 1
ATOM 1816 O O . GLU A 1 225 ? -1.681 17.249 0.545 1.00 93.94 225 GLU A O 1
ATOM 1821 N N . GLY A 1 226 ? -0.323 15.859 1.688 1.00 91.00 226 GLY A N 1
ATOM 1822 C CA . GLY A 1 226 ? -1.189 15.7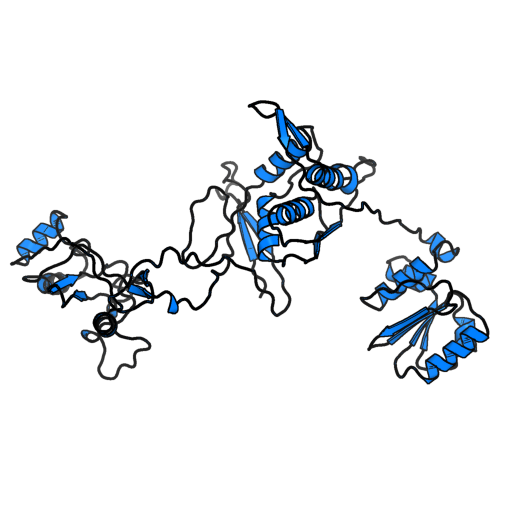42 2.856 1.00 91.00 226 GLY A CA 1
ATOM 1823 C C . GLY A 1 226 ? -1.539 17.111 3.436 1.00 91.00 226 GLY A C 1
ATOM 1824 O O . GLY A 1 226 ? -2.712 17.390 3.688 1.00 91.00 226 GLY A O 1
ATOM 1825 N N . THR A 1 227 ? -0.536 17.979 3.624 1.00 92.31 227 THR A N 1
ATOM 1826 C CA . THR A 1 227 ? -0.730 19.327 4.187 1.00 92.31 227 THR A CA 1
ATOM 1827 C C . THR A 1 227 ? -1.626 20.180 3.295 1.00 92.31 227 THR A C 1
ATOM 1829 O O . THR A 1 227 ? -2.532 20.851 3.784 1.00 92.31 227 THR A O 1
ATOM 1832 N N . THR A 1 228 ? -1.393 20.133 1.981 1.00 92.81 228 THR A N 1
ATOM 1833 C CA . THR A 1 228 ? -2.178 20.892 1.002 1.00 92.81 228 THR A CA 1
ATOM 1834 C C . THR A 1 228 ? -3.629 20.426 0.995 1.00 92.81 228 THR A C 1
ATOM 1836 O O . THR A 1 228 ? -4.533 21.248 1.120 1.00 92.81 228 THR A O 1
ATOM 1839 N N . LEU A 1 229 ? -3.849 19.113 0.898 1.00 94.81 229 LEU A N 1
ATOM 1840 C CA . LEU A 1 229 ? -5.182 18.522 0.868 1.00 94.81 229 LEU A CA 1
ATOM 1841 C C . LEU A 1 229 ? -5.951 18.812 2.159 1.00 94.81 229 LEU A C 1
ATOM 1843 O O . LEU A 1 229 ? -7.116 19.193 2.108 1.00 94.81 229 LEU A O 1
ATOM 1847 N N . LEU A 1 230 ? -5.306 18.681 3.322 1.00 94.88 230 LEU A N 1
ATOM 1848 C CA . LEU A 1 230 ? -5.952 19.008 4.591 1.00 94.88 230 LEU A CA 1
ATOM 1849 C C . LEU A 1 230 ? -6.344 20.493 4.647 1.00 94.88 230 LEU A C 1
ATOM 1851 O O . LEU A 1 230 ? -7.462 20.803 5.042 1.00 94.88 230 LEU A O 1
ATOM 1855 N N . GLY A 1 231 ? -5.480 21.402 4.184 1.00 93.81 231 GLY A N 1
ATOM 1856 C CA . GLY A 1 231 ? -5.823 22.821 4.069 1.00 93.81 231 GLY A CA 1
ATOM 1857 C C . GLY A 1 231 ? -7.046 23.061 3.178 1.00 93.81 231 GLY A C 1
ATOM 1858 O O . GLY A 1 231 ? -7.950 23.793 3.569 1.00 93.81 231 GLY A O 1
ATOM 1859 N N . GLN A 1 232 ? -7.126 22.393 2.025 1.00 95.19 232 GLN A N 1
ATOM 1860 C CA . GLN A 1 232 ? -8.269 22.492 1.109 1.00 95.19 232 GLN A CA 1
ATOM 1861 C C . GLN A 1 232 ? -9.573 21.989 1.742 1.00 95.19 232 GLN A C 1
ATOM 1863 O O . GLN A 1 232 ? -10.583 22.682 1.665 1.00 95.19 232 GLN A O 1
ATOM 1868 N N . ILE A 1 233 ? -9.546 20.845 2.433 1.00 96.12 233 ILE A N 1
ATOM 1869 C CA . ILE A 1 233 ? -10.718 20.284 3.135 1.00 96.12 233 ILE A CA 1
ATOM 1870 C C . ILE A 1 233 ? -11.264 21.255 4.191 1.00 96.12 233 ILE A C 1
ATOM 1872 O O . ILE A 1 233 ? -12.450 21.242 4.513 1.00 96.12 233 ILE A O 1
ATOM 1876 N N . PHE A 1 234 ? -10.418 22.128 4.737 1.00 95.31 234 PHE A N 1
ATOM 1877 C CA . PHE A 1 234 ? -10.829 23.160 5.686 1.00 95.31 234 PHE A CA 1
ATOM 1878 C C . PHE A 1 234 ? -10.877 24.549 5.080 1.00 95.31 234 PHE A C 1
ATOM 1880 O O . PHE A 1 234 ? -10.741 25.538 5.796 1.00 95.31 234 PHE A O 1
ATOM 1887 N N . SER A 1 235 ? -11.100 24.636 3.769 1.00 91.19 235 SER A N 1
ATOM 1888 C CA . SER A 1 235 ? -11.310 25.905 3.073 1.00 91.19 235 SER A CA 1
ATOM 1889 C C . SER A 1 235 ? -10.158 26.899 3.299 1.00 91.19 235 SER A C 1
ATOM 1891 O O . SER A 1 235 ? -10.359 28.111 3.353 1.00 91.19 235 SER A O 1
ATOM 1893 N N . ASN A 1 236 ? -8.933 26.382 3.429 1.00 84.62 236 ASN A N 1
ATOM 1894 C CA . ASN A 1 236 ? -7.703 27.093 3.790 1.00 84.62 236 ASN A CA 1
ATO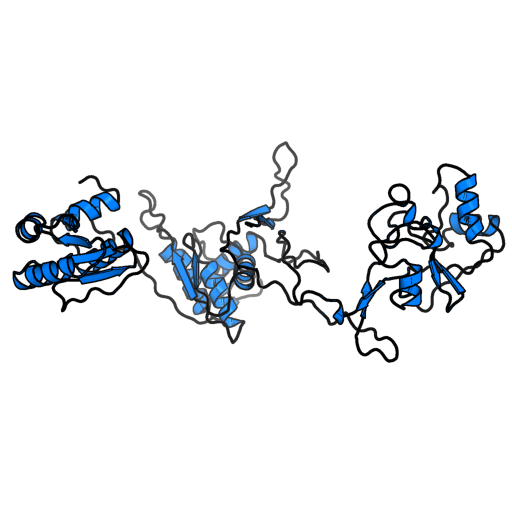M 1895 C C . ASN A 1 236 ? -7.739 27.813 5.152 1.00 84.62 236 ASN A C 1
ATOM 1897 O O . ASN A 1 236 ? -6.970 28.752 5.370 1.00 84.62 236 ASN A O 1
ATOM 1901 N N . ALA A 1 237 ? -8.609 27.395 6.072 1.00 80.56 237 ALA A N 1
ATOM 1902 C CA . ALA A 1 237 ? -8.564 27.842 7.455 1.00 80.56 237 ALA A CA 1
ATOM 1903 C C . ALA A 1 237 ? -7.286 27.339 8.142 1.00 80.56 237 ALA A C 1
ATOM 1905 O O . ALA A 1 237 ? -6.774 26.260 7.838 1.00 80.56 237 ALA A O 1
ATOM 1906 N N . SER A 1 238 ? -6.780 28.112 9.102 1.00 74.19 238 SER A N 1
ATOM 1907 C CA . SER A 1 238 ? -5.679 27.673 9.956 1.00 74.19 238 SER A CA 1
ATOM 1908 C C . SER A 1 238 ? -6.148 26.522 10.847 1.00 74.19 238 SER A C 1
ATOM 1910 O O . SER A 1 238 ? -6.904 26.736 11.792 1.00 74.19 238 SER A O 1
ATOM 1912 N N . ILE A 1 239 ? -5.692 25.305 10.556 1.00 76.44 239 ILE A N 1
ATOM 1913 C CA . ILE A 1 239 ? -5.936 24.120 11.383 1.00 76.44 239 ILE A CA 1
ATOM 1914 C C . ILE A 1 239 ? -4.703 23.879 12.243 1.00 76.44 239 ILE A C 1
ATOM 1916 O O . ILE A 1 239 ? -3.579 23.870 11.741 1.00 76.44 239 ILE A O 1
ATOM 1920 N N . ASN A 1 240 ? -4.906 23.610 13.529 1.00 72.06 240 ASN A N 1
ATOM 1921 C CA . ASN A 1 240 ? -3.833 23.179 14.417 1.00 72.06 240 ASN A CA 1
ATOM 1922 C C . ASN A 1 240 ? -3.558 21.672 14.258 1.00 72.06 240 ASN A C 1
ATOM 1924 O O . ASN A 1 240 ? -3.787 20.884 15.175 1.00 72.06 240 ASN A O 1
ATOM 1928 N N . PHE A 1 241 ? -3.123 21.265 13.065 1.00 79.56 241 PHE A N 1
ATOM 1929 C CA . PHE A 1 241 ? -2.680 19.903 12.790 1.00 79.56 241 PHE A CA 1
ATOM 1930 C C . PHE A 1 241 ? -1.493 19.923 11.835 1.00 79.56 241 PHE A C 1
ATOM 1932 O O . PHE A 1 241 ? -1.554 20.511 10.754 1.00 79.56 241 PHE A O 1
ATOM 1939 N N . SER A 1 242 ? -0.424 19.239 12.221 1.00 80.56 242 SER A N 1
ATOM 1940 C CA . SER A 1 242 ? 0.809 19.180 11.446 1.00 80.56 242 SER A CA 1
ATOM 1941 C C . SER A 1 242 ? 1.027 17.770 10.909 1.00 80.56 242 SER A C 1
ATOM 1943 O O . SER A 1 242 ? 0.738 16.786 11.583 1.00 80.56 242 SER A O 1
ATOM 1945 N N . TYR A 1 243 ? 1.602 17.681 9.711 1.00 83.25 243 TYR A N 1
ATOM 1946 C CA . TYR A 1 243 ? 2.096 16.431 9.113 1.00 83.25 243 TYR A CA 1
ATOM 1947 C C . TYR A 1 243 ? 1.045 15.338 8.811 1.00 83.25 243 TYR A C 1
ATOM 1949 O O . TYR A 1 243 ? 1.303 14.160 9.079 1.00 83.25 243 TYR A O 1
ATOM 1957 N N . PRO A 1 244 ? -0.118 15.664 8.212 1.00 92.69 244 PRO A N 1
ATOM 1958 C CA . PRO A 1 244 ? -0.998 14.627 7.673 1.00 92.69 244 PRO A CA 1
ATOM 1959 C C . PRO A 1 244 ? -0.255 13.789 6.620 1.00 92.69 244 PRO A C 1
ATOM 1961 O O . PRO A 1 244 ? 0.475 14.324 5.780 1.00 92.69 244 PRO A O 1
ATOM 1964 N N . LYS A 1 245 ? -0.449 12.468 6.650 1.00 95.00 245 LYS A N 1
ATOM 1965 C CA . LYS A 1 245 ? 0.096 11.577 5.616 1.00 95.00 245 LYS A CA 1
ATOM 1966 C C . LYS A 1 245 ? -0.560 11.882 4.255 1.00 95.00 245 LYS A C 1
ATOM 1968 O O . LYS A 1 245 ? -1.731 12.282 4.243 1.00 95.00 245 LYS A O 1
ATOM 1973 N N . PRO A 1 246 ? 0.161 11.724 3.127 1.00 96.06 246 PRO A N 1
ATOM 1974 C CA . PRO A 1 246 ? -0.420 11.872 1.790 1.00 96.06 246 PRO A CA 1
ATOM 1975 C C . PRO A 1 246 ? -1.590 10.910 1.587 1.00 96.06 246 PRO A C 1
ATOM 1977 O O . PRO A 1 246 ? -1.536 9.778 2.069 1.00 96.06 246 PRO A O 1
ATOM 1980 N N . LEU A 1 247 ? -2.629 11.342 0.869 1.00 96.38 247 LEU A N 1
ATOM 1981 C CA . LEU A 1 247 ? -3.783 10.485 0.594 1.00 96.38 247 LEU A CA 1
ATOM 1982 C C . LEU A 1 247 ? -3.376 9.348 -0.345 1.00 96.38 247 LEU A C 1
ATOM 1984 O O . LEU A 1 247 ? -3.657 8.188 -0.054 1.00 96.38 247 LEU A O 1
ATOM 1988 N N . SER A 1 248 ? -2.621 9.684 -1.393 1.00 95.31 248 SER A N 1
ATOM 1989 C CA . SER A 1 248 ? -2.126 8.719 -2.380 1.00 95.31 248 SER A CA 1
ATOM 1990 C C . SER A 1 248 ? -1.289 7.589 -1.766 1.00 95.31 248 SER A C 1
ATOM 1992 O O . SER A 1 248 ? -1.404 6.443 -2.200 1.00 95.31 248 SER A O 1
ATOM 1994 N N . LEU A 1 249 ? -0.494 7.881 -0.724 1.00 96.06 249 LEU A N 1
ATOM 1995 C CA . LEU A 1 249 ? 0.274 6.866 0.003 1.00 96.06 249 LEU A CA 1
ATOM 1996 C C . LEU A 1 249 ? -0.655 5.810 0.598 1.00 96.06 249 LEU A C 1
ATOM 1998 O O . LEU A 1 249 ? -0.469 4.619 0.379 1.00 96.06 249 LEU A O 1
ATOM 2002 N N . ILE A 1 250 ? -1.644 6.266 1.369 1.00 97.62 250 ILE A N 1
ATOM 2003 C CA . ILE A 1 250 ? -2.514 5.378 2.135 1.00 97.62 250 ILE A CA 1
ATOM 2004 C C . ILE A 1 250 ? -3.467 4.622 1.206 1.00 97.62 250 ILE A C 1
ATOM 2006 O O . ILE A 1 250 ? -3.655 3.428 1.406 1.00 97.62 250 ILE A O 1
ATOM 2010 N N . GLN A 1 251 ? -3.990 5.267 0.156 1.00 94.56 251 GLN A N 1
ATOM 2011 C CA . GLN A 1 251 ? -4.789 4.593 -0.876 1.00 94.56 251 GLN A CA 1
ATOM 2012 C C . GLN A 1 251 ? -4.018 3.436 -1.508 1.00 94.56 251 GLN A C 1
ATOM 2014 O O . GLN A 1 251 ? -4.484 2.303 -1.472 1.00 94.56 251 GLN A O 1
ATOM 2019 N N . THR A 1 252 ? -2.795 3.696 -1.979 1.00 92.69 252 THR A N 1
ATOM 2020 C CA . THR A 1 252 ? -1.980 2.670 -2.640 1.00 92.69 252 THR A CA 1
ATOM 2021 C C . THR A 1 252 ? -1.664 1.498 -1.701 1.00 92.69 252 THR A C 1
ATOM 2023 O O . THR A 1 252 ? -1.674 0.344 -2.121 1.00 92.69 252 THR A O 1
ATOM 2026 N N . LEU A 1 253 ? -1.392 1.767 -0.419 1.00 95.06 253 LEU A N 1
ATOM 2027 C CA . LEU A 1 253 ? -1.150 0.707 0.564 1.00 95.06 253 LEU A CA 1
ATOM 2028 C C . LEU A 1 253 ? -2.406 -0.143 0.808 1.00 95.06 253 LEU A C 1
ATOM 2030 O O . LEU A 1 253 ? -2.301 -1.366 0.868 1.00 95.06 253 LEU A O 1
ATOM 2034 N N . ILE A 1 254 ? -3.584 0.482 0.911 1.00 95.06 254 ILE A N 1
ATOM 2035 C CA . ILE A 1 254 ? -4.859 -0.224 1.103 1.00 95.06 254 ILE A CA 1
ATOM 2036 C C . ILE A 1 254 ? -5.200 -1.062 -0.133 1.00 95.06 254 ILE A C 1
ATOM 2038 O O . ILE A 1 254 ? -5.484 -2.248 0.017 1.00 95.06 254 ILE A O 1
ATOM 2042 N N . GLU A 1 255 ? -5.096 -0.504 -1.342 1.00 89.88 255 GLU A N 1
ATOM 2043 C CA . GLU A 1 255 ? -5.311 -1.232 -2.605 1.00 89.88 255 GLU A CA 1
ATOM 2044 C C . GLU A 1 255 ? -4.457 -2.500 -2.696 1.00 89.88 255 GLU A C 1
ATOM 2046 O O . GLU A 1 255 ? -4.907 -3.541 -3.169 1.00 89.88 255 GLU A O 1
ATOM 2051 N N . GLN A 1 256 ? -3.201 -2.421 -2.249 1.00 90.88 256 GLN A N 1
ATOM 2052 C CA . GLN A 1 256 ? -2.275 -3.543 -2.338 1.00 90.88 256 GLN A CA 1
ATOM 2053 C C . GLN A 1 256 ? -2.467 -4.577 -1.232 1.00 90.88 256 GLN A C 1
ATOM 2055 O O . GLN A 1 256 ? -2.137 -5.743 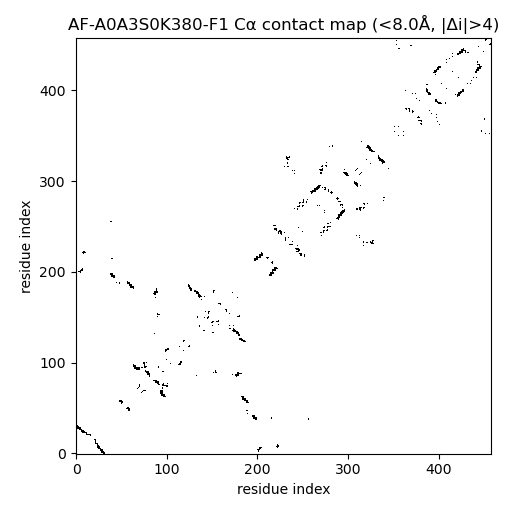-1.450 1.00 90.88 256 GLN A O 1
ATOM 2060 N N . ALA A 1 257 ? -2.947 -4.169 -0.057 1.00 92.06 257 ALA A N 1
ATOM 2061 C CA . ALA A 1 257 ? -3.005 -5.019 1.128 1.00 92.06 257 ALA A CA 1
ATOM 2062 C C . ALA A 1 257 ? -4.408 -5.549 1.463 1.00 92.06 257 ALA A C 1
ATOM 2064 O O . ALA A 1 257 ? -4.510 -6.379 2.364 1.00 92.06 257 ALA A O 1
ATOM 2065 N N . THR A 1 258 ? -5.464 -5.088 0.782 1.00 90.50 258 THR A N 1
ATOM 2066 C CA . THR A 1 258 ? -6.856 -5.409 1.141 1.00 90.50 258 THR A CA 1
ATOM 2067 C C . THR A 1 258 ? -7.718 -5.803 -0.055 1.00 90.50 258 THR A C 1
ATOM 2069 O O . THR A 1 258 ? -7.585 -5.263 -1.158 1.00 90.50 258 THR A O 1
ATOM 2072 N N . GLY A 1 259 ? -8.642 -6.727 0.191 1.00 86.31 259 GLY A N 1
ATOM 2073 C CA . GLY A 1 259 ? -9.774 -7.022 -0.674 1.00 86.31 259 GLY A CA 1
ATOM 2074 C C . GLY A 1 259 ? -10.868 -5.948 -0.603 1.00 86.31 259 GLY A C 1
ATOM 2075 O O . GLY A 1 259 ? -10.775 -5.004 0.186 1.00 86.31 259 GLY A O 1
ATOM 2076 N N . PRO A 1 260 ? -11.901 -6.068 -1.450 1.00 80.06 260 PRO A N 1
ATOM 2077 C CA . PRO A 1 260 ? -12.959 -5.071 -1.567 1.00 80.06 260 PRO A CA 1
ATOM 2078 C C . PRO A 1 260 ? -13.894 -4.988 -0.352 1.00 80.06 260 PRO A C 1
ATOM 2080 O O . PRO A 1 260 ? -14.544 -3.971 -0.210 1.00 80.06 260 PRO A O 1
ATOM 2083 N N . ASP A 1 261 ? -13.982 -5.992 0.517 1.00 85.81 261 ASP A N 1
ATOM 2084 C CA . ASP A 1 261 ? -14.921 -6.073 1.655 1.00 85.81 261 ASP A CA 1
ATOM 2085 C C . ASP A 1 261 ? -14.228 -6.086 3.037 1.00 85.81 261 ASP A C 1
ATOM 2087 O O . ASP A 1 261 ? -14.860 -6.244 4.095 1.00 85.81 261 ASP A O 1
ATOM 2091 N N . ASP A 1 262 ? -12.909 -5.885 3.033 1.00 93.88 262 ASP A N 1
ATOM 2092 C CA . ASP A 1 262 ? -12.064 -5.900 4.223 1.00 93.88 262 ASP A CA 1
ATOM 2093 C C . ASP A 1 262 ? -12.322 -4.705 5.153 1.00 93.88 262 ASP A C 1
ATOM 2095 O O . ASP A 1 262 ? -12.823 -3.646 4.766 1.00 93.88 262 ASP A O 1
ATOM 2099 N N . THR A 1 263 ? -11.937 -4.869 6.422 1.00 97.44 263 THR A N 1
ATOM 2100 C CA . THR A 1 263 ? -11.986 -3.806 7.436 1.00 97.44 263 THR A CA 1
ATOM 2101 C C . THR A 1 263 ? -10.582 -3.311 7.774 1.00 97.44 263 THR A C 1
ATOM 2103 O O . THR A 1 263 ? -9.716 -4.088 8.170 1.00 97.44 263 THR A O 1
ATOM 2106 N N . ILE A 1 264 ? -10.372 -1.999 7.671 1.00 98.38 264 ILE A N 1
ATOM 2107 C CA . ILE A 1 264 ? -9.099 -1.328 7.926 1.00 98.38 264 ILE A CA 1
ATOM 2108 C C . ILE A 1 264 ? -9.131 -0.671 9.310 1.00 98.38 264 ILE A C 1
ATOM 2110 O O . ILE A 1 264 ? -9.947 0.212 9.569 1.00 98.38 264 ILE A O 1
ATOM 2114 N N . LEU A 1 265 ? -8.211 -1.058 10.195 1.00 97.94 265 LEU A N 1
ATOM 2115 C CA . LEU A 1 265 ? -8.040 -0.445 11.515 1.00 97.94 265 LEU A CA 1
ATOM 2116 C C . LEU A 1 265 ? -6.834 0.499 11.525 1.00 97.94 265 LEU A C 1
ATOM 2118 O O . LEU A 1 265 ? -5.710 0.082 11.256 1.00 97.94 265 LEU A O 1
ATOM 2122 N N . ASP A 1 266 ? -7.057 1.746 11.930 1.00 97.81 266 ASP A N 1
ATOM 2123 C CA . ASP A 1 266 ? -6.001 2.716 12.213 1.00 97.81 266 ASP A CA 1
ATOM 2124 C C . ASP A 1 266 ? -6.195 3.303 13.612 1.00 97.81 266 ASP A C 1
ATOM 2126 O O . ASP A 1 266 ? -7.059 4.148 13.857 1.00 97.81 266 ASP A O 1
ATOM 2130 N N . PHE A 1 267 ? -5.377 2.827 14.550 1.00 95.25 267 PHE A N 1
ATOM 2131 C CA . PHE A 1 267 ? -5.438 3.230 15.951 1.00 95.25 267 PHE A CA 1
ATOM 2132 C C . PHE A 1 267 ? -4.590 4.471 16.285 1.00 95.25 267 PHE A C 1
ATOM 2134 O O . PHE A 1 267 ? -4.512 4.874 17.447 1.00 95.25 267 PHE A O 1
ATOM 2141 N N . PHE A 1 268 ? -3.986 5.096 15.269 1.00 94.62 268 PHE A N 1
ATOM 2142 C CA . PHE A 1 268 ? -3.287 6.378 15.348 1.00 94.62 268 PHE A CA 1
ATOM 2143 C C . PHE A 1 268 ? -3.765 7.306 14.225 1.00 94.62 268 PHE A C 1
ATOM 2145 O O . PHE A 1 268 ? -2.969 7.912 13.504 1.00 94.62 268 PHE A O 1
ATOM 2152 N N . ALA A 1 269 ? -5.087 7.449 14.111 1.00 95.00 269 ALA A N 1
ATOM 2153 C CA . ALA A 1 269 ? -5.729 8.022 12.933 1.00 95.00 269 ALA A CA 1
ATOM 2154 C C . ALA A 1 269 ? -5.279 9.451 12.597 1.00 95.00 269 ALA A C 1
ATOM 2156 O O . ALA A 1 269 ? -5.298 9.851 11.428 1.00 95.00 269 ALA A O 1
ATOM 2157 N N . GLY A 1 270 ? -4.896 10.242 13.607 1.00 93.81 270 GLY A N 1
ATOM 2158 C CA . GLY A 1 270 ? -4.407 11.607 13.426 1.00 93.81 270 GLY A CA 1
ATOM 2159 C C . GLY A 1 270 ? -5.398 12.441 12.618 1.00 93.81 270 GLY A C 1
ATOM 2160 O O . GLY A 1 270 ? -6.522 12.672 13.048 1.00 93.81 270 GLY A O 1
ATOM 2161 N N . SER A 1 271 ? -5.029 12.864 11.409 1.00 95.12 271 SER A N 1
ATOM 2162 C CA . SER A 1 271 ? -5.933 13.642 10.557 1.00 95.12 271 SER A CA 1
ATOM 2163 C C . SER A 1 271 ? -7.105 12.847 9.981 1.00 95.12 271 SER A C 1
ATOM 2165 O O . SER A 1 271 ? -8.002 13.469 9.433 1.00 95.12 271 SER A O 1
ATOM 2167 N N . GLY A 1 272 ? -7.117 11.514 10.050 1.00 96.81 272 GLY A N 1
ATOM 2168 C CA . GLY A 1 272 ? -8.140 10.669 9.421 1.00 96.81 272 GLY A CA 1
ATOM 2169 C C . GLY A 1 272 ? -7.875 10.399 7.938 1.00 96.81 272 GLY A C 1
ATOM 2170 O O . GLY A 1 272 ? -8.809 10.281 7.145 1.00 96.81 272 GLY A O 1
ATOM 2171 N N . THR A 1 273 ? -6.602 10.351 7.525 1.00 98.12 273 THR A N 1
ATOM 2172 C CA . THR A 1 273 ? -6.235 10.076 6.122 1.00 98.12 273 THR A CA 1
ATOM 2173 C C . THR A 1 273 ? -6.677 8.678 5.687 1.00 98.12 273 THR A C 1
ATOM 2175 O O . THR A 1 273 ? -7.138 8.532 4.561 1.00 98.12 273 THR A O 1
ATOM 2178 N N . THR A 1 274 ? -6.616 7.689 6.583 1.00 98.56 274 THR A N 1
ATOM 2179 C CA . THR A 1 274 ? -7.010 6.298 6.316 1.00 98.56 274 THR A CA 1
ATOM 2180 C C . THR A 1 274 ? -8.478 6.165 5.922 1.00 98.56 274 THR A C 1
ATOM 2182 O O . THR A 1 274 ? -8.766 5.605 4.872 1.00 98.56 274 THR A O 1
ATOM 2185 N N . ALA A 1 275 ? -9.407 6.758 6.679 1.00 98.44 275 ALA A N 1
ATOM 2186 C CA . ALA A 1 275 ? -10.825 6.736 6.306 1.00 98.44 275 ALA A CA 1
ATOM 2187 C C . ALA A 1 275 ? -11.088 7.454 4.975 1.00 98.44 275 ALA A C 1
ATOM 2189 O O . ALA A 1 275 ? -11.823 6.941 4.143 1.00 98.44 275 ALA A O 1
ATOM 2190 N N . HIS A 1 276 ? -10.442 8.602 4.732 1.00 98.50 276 HIS A N 1
ATOM 2191 C CA . HIS A 1 276 ? -10.552 9.286 3.438 1.00 98.50 276 HIS A CA 1
ATOM 2192 C C . HIS A 1 276 ? -10.071 8.369 2.297 1.00 98.50 276 HIS A C 1
ATOM 2194 O O . HIS A 1 276 ? -10.750 8.252 1.284 1.00 98.50 276 HIS A O 1
ATOM 2200 N N . ALA A 1 277 ? -8.945 7.670 2.466 1.00 97.94 277 ALA A N 1
ATOM 2201 C CA . ALA A 1 277 ? -8.446 6.733 1.463 1.00 97.94 277 ALA A CA 1
ATOM 2202 C C . ALA A 1 277 ? -9.445 5.599 1.182 1.00 97.94 277 ALA A C 1
ATOM 2204 O O . ALA A 1 277 ? -9.725 5.332 0.019 1.00 97.94 277 ALA A O 1
ATOM 2205 N N . VAL A 1 278 ? -10.027 4.996 2.224 1.00 97.56 278 VAL A N 1
ATOM 2206 C CA . VAL A 1 278 ? -11.055 3.949 2.084 1.00 97.56 278 VAL A CA 1
ATOM 2207 C C . VAL A 1 278 ? -12.279 4.457 1.320 1.00 97.56 278 VAL A C 1
ATOM 2209 O O . VAL A 1 278 ? -12.693 3.826 0.353 1.00 97.56 278 VAL A O 1
ATOM 2212 N N . LEU A 1 279 ? -12.816 5.623 1.695 1.00 96.38 279 LEU A N 1
ATOM 2213 C CA . LEU A 1 279 ? -13.965 6.230 1.011 1.00 96.38 279 LEU A CA 1
ATOM 2214 C C . LEU A 1 279 ? -13.672 6.505 -0.467 1.00 96.38 279 LEU A C 1
ATOM 2216 O O . LEU A 1 279 ? -14.508 6.246 -1.326 1.00 96.38 279 LEU A O 1
ATOM 2220 N N . ALA A 1 280 ? -12.471 6.997 -0.773 1.00 93.75 280 ALA A N 1
ATOM 2221 C CA . ALA A 1 280 ? -12.073 7.281 -2.145 1.00 93.75 280 ALA A CA 1
ATOM 2222 C C . ALA A 1 280 ? -11.939 6.002 -2.988 1.00 93.75 280 ALA A C 1
ATOM 2224 O O . ALA A 1 280 ? -12.321 6.015 -4.155 1.00 93.75 280 ALA A O 1
ATOM 2225 N N . LEU A 1 281 ? -11.450 4.903 -2.400 1.00 89.00 281 LEU A N 1
ATOM 2226 C CA . LEU A 1 281 ? -11.399 3.599 -3.067 1.00 89.00 281 LEU A CA 1
ATOM 2227 C C . LEU A 1 281 ? -12.801 3.051 -3.333 1.00 89.00 281 LEU A C 1
ATOM 2229 O O . LEU A 1 281 ? -13.095 2.703 -4.474 1.00 89.00 281 LEU A O 1
ATOM 2233 N N . ASN A 1 282 ? -13.683 3.081 -2.327 1.00 86.62 282 ASN A N 1
ATOM 2234 C CA . ASN A 1 282 ? -15.086 2.676 -2.472 1.00 86.62 282 ASN A CA 1
ATOM 2235 C C . ASN A 1 282 ? -15.814 3.481 -3.558 1.00 86.62 282 ASN A C 1
ATOM 2237 O O . ASN A 1 282 ? -16.564 2.915 -4.344 1.00 86.62 282 ASN A O 1
ATOM 2241 N N . ALA A 1 283 ? -15.563 4.789 -3.652 1.00 82.31 283 ALA A N 1
ATOM 2242 C CA . ALA A 1 283 ? -16.160 5.629 -4.690 1.00 82.31 283 ALA A CA 1
ATOM 2243 C C . ALA A 1 283 ? -15.610 5.339 -6.101 1.00 82.31 283 ALA A C 1
ATOM 2245 O O . ALA A 1 283 ? -16.300 5.573 -7.092 1.00 82.31 283 ALA A O 1
ATOM 2246 N N . SER A 1 284 ? -14.365 4.862 -6.210 1.00 78.81 284 SER A N 1
ATOM 2247 C CA . SER A 1 284 ? -13.707 4.598 -7.498 1.00 78.81 284 SER A CA 1
ATOM 2248 C C . SER A 1 284 ? -13.901 3.175 -8.035 1.00 78.81 284 SER A C 1
ATOM 2250 O O . SER A 1 284 ? -13.693 2.943 -9.226 1.00 78.81 284 SER A O 1
ATOM 2252 N N . GLU A 1 285 ? -14.294 2.230 -7.179 1.00 74.50 285 GLU A N 1
ATOM 2253 C CA . GLU A 1 285 ? -14.398 0.804 -7.489 1.00 74.50 285 GLU A CA 1
ATOM 2254 C C . GLU A 1 285 ? -15.824 0.302 -7.220 1.00 74.50 285 GLU A C 1
ATOM 2256 O O . GLU A 1 285 ? -16.226 0.166 -6.070 1.00 74.50 285 GLU A O 1
ATOM 2261 N N . GLU A 1 286 ? -16.577 -0.057 -8.268 1.00 61.25 286 GLU A N 1
ATOM 2262 C CA . GLU A 1 286 ? -17.991 -0.476 -8.142 1.00 61.25 286 GLU A CA 1
ATOM 2263 C C . GLU A 1 286 ? -18.221 -1.662 -7.189 1.00 61.25 286 GLU A C 1
ATOM 2265 O O . GLU A 1 286 ? -19.313 -1.826 -6.652 1.00 61.25 286 GLU A O 1
ATOM 2270 N N . THR A 1 287 ? -17.211 -2.512 -6.995 1.00 63.84 287 THR A N 1
ATOM 2271 C CA . THR A 1 287 ? -17.299 -3.707 -6.146 1.00 63.84 287 THR A CA 1
ATOM 2272 C C . THR A 1 287 ? -16.735 -3.505 -4.742 1.00 63.84 287 THR A C 1
ATOM 2274 O O . THR A 1 287 ? -16.698 -4.471 -3.989 1.00 63.84 287 THR A O 1
ATOM 2277 N N . SER A 1 288 ? -16.236 -2.312 -4.404 1.00 77.38 288 SER A N 1
ATOM 2278 C CA . SER A 1 288 ? -15.570 -2.055 -3.126 1.00 77.38 288 SER A CA 1
ATOM 2279 C C . SER A 1 288 ? -16.560 -1.606 -2.050 1.00 77.38 288 SER A C 1
ATOM 2281 O O . SER A 1 288 ? -17.233 -0.590 -2.188 1.00 77.38 288 SER A O 1
ATOM 2283 N N . ASP A 1 289 ? -16.583 -2.349 -0.947 1.00 82.50 289 ASP A N 1
ATOM 2284 C CA . ASP A 1 289 ? -17.334 -2.112 0.289 1.00 82.50 289 ASP A CA 1
ATOM 2285 C C . ASP A 1 289 ? -16.396 -2.201 1.514 1.00 82.50 289 ASP A C 1
ATOM 2287 O O . ASP A 1 289 ? -16.667 -2.840 2.536 1.00 82.50 289 ASP A O 1
ATOM 2291 N N . ARG A 1 290 ? -15.209 -1.591 1.389 1.00 93.62 290 ARG A N 1
ATOM 2292 C CA . ARG A 1 290 ? -14.200 -1.586 2.450 1.00 93.62 290 ARG A CA 1
ATOM 2293 C C . ARG A 1 290 ? -14.709 -0.764 3.626 1.00 93.62 290 ARG A C 1
ATOM 2295 O O . ARG A 1 290 ? -15.253 0.328 3.451 1.00 93.62 290 ARG A O 1
ATOM 2302 N N . ARG A 1 291 ? -14.462 -1.244 4.841 1.00 98.12 291 ARG A N 1
ATOM 2303 C CA . ARG A 1 291 ? -14.866 -0.586 6.095 1.00 98.12 291 ARG A CA 1
ATOM 2304 C C . ARG A 1 291 ? -13.648 -0.051 6.830 1.00 98.12 291 ARG A C 1
ATOM 2306 O O . ARG A 1 291 ? -12.538 -0.539 6.638 1.00 98.12 291 ARG A O 1
ATOM 2313 N N . PHE A 1 292 ? -13.832 0.933 7.704 1.00 98.44 292 PHE A N 1
ATOM 2314 C CA . PHE A 1 292 ? -12.739 1.463 8.518 1.00 98.44 292 PHE A CA 1
ATOM 2315 C C . PHE A 1 292 ? -13.120 1.631 9.987 1.00 98.44 292 PHE A C 1
ATOM 2317 O O . PHE A 1 292 ? -14.257 1.951 10.324 1.00 98.44 292 PHE A O 1
ATOM 2324 N N . ILE A 1 293 ? -12.129 1.474 10.863 1.00 98.38 293 ILE A N 1
ATOM 2325 C CA . ILE A 1 293 ? -12.195 1.830 12.280 1.00 98.38 293 ILE A CA 1
ATOM 2326 C C . ILE A 1 293 ? -11.022 2.762 12.566 1.00 98.38 293 ILE A C 1
ATOM 2328 O O . ILE A 1 293 ? -9.864 2.404 12.353 1.00 98.38 293 ILE A O 1
ATOM 2332 N N . LEU A 1 294 ? -11.325 3.964 13.055 1.00 97.81 294 LEU A N 1
ATOM 2333 C CA . LEU A 1 294 ? -10.323 4.951 13.443 1.00 97.81 294 LEU A CA 1
ATOM 2334 C C . LEU A 1 294 ? -10.320 5.142 14.957 1.00 97.81 294 LEU A C 1
ATOM 2336 O O . LEU A 1 294 ? -11.373 5.352 15.559 1.00 97.81 294 LEU A O 1
ATOM 2340 N N . VAL A 1 295 ? -9.131 5.164 15.555 1.00 96.00 295 VAL A N 1
ATOM 2341 C CA . VAL A 1 295 ? -8.933 5.595 16.944 1.00 96.00 295 VAL A CA 1
ATOM 2342 C C . VAL A 1 295 ? -7.985 6.787 16.960 1.00 96.00 295 VAL A C 1
ATOM 2344 O O . VAL A 1 295 ? -6.928 6.781 16.331 1.00 96.00 295 VAL A O 1
ATOM 2347 N N . SER A 1 296 ? -8.376 7.836 17.680 1.00 91.38 296 SER A N 1
ATOM 2348 C CA . SER A 1 296 ? -7.552 9.021 17.913 1.00 91.38 296 SER A CA 1
ATOM 2349 C C . SER A 1 296 ? -7.753 9.518 19.339 1.00 91.38 296 SER A C 1
ATOM 2351 O O . SER A 1 296 ? -8.857 9.451 19.882 1.00 91.38 296 SER A O 1
ATOM 2353 N N . SER A 1 297 ? -6.691 10.053 19.938 1.00 84.62 297 SER A N 1
ATOM 2354 C CA . SER A 1 297 ? -6.756 10.694 21.250 1.00 84.62 297 SER A CA 1
ATOM 2355 C C . SER A 1 297 ? -7.339 12.111 21.149 1.00 84.62 297 SER A C 1
ATOM 2357 O O . SER A 1 297 ? -7.478 12.682 20.060 1.00 84.62 297 SER A O 1
ATOM 2359 N N . THR A 1 298 ? -7.695 12.688 22.301 1.00 83.69 298 THR A N 1
ATOM 2360 C CA . THR A 1 298 ? -8.054 14.109 22.386 1.00 83.69 298 THR A CA 1
ATOM 2361 C C . THR A 1 298 ? -6.808 14.992 22.239 1.00 83.69 298 THR A C 1
ATOM 2363 O O . THR A 1 298 ? -6.846 15.993 21.536 1.00 83.69 298 THR A O 1
ATOM 2366 N N . GLU A 1 299 ? -5.679 14.580 22.823 1.00 82.00 299 GLU A N 1
ATOM 2367 C CA . GLU A 1 299 ? -4.490 15.416 23.068 1.00 82.00 299 GLU A CA 1
ATOM 2368 C C . GLU A 1 299 ? -4.740 16.617 23.998 1.00 82.00 299 GLU A C 1
ATOM 2370 O O . GLU A 1 299 ? -3.940 17.555 24.043 1.00 82.00 299 GLU A O 1
ATOM 2375 N N . ALA A 1 300 ? -5.833 16.588 24.764 1.00 84.50 300 ALA A N 1
ATOM 2376 C CA . ALA A 1 300 ? -6.112 17.598 25.773 1.00 84.50 300 ALA A CA 1
ATOM 2377 C C . ALA A 1 300 ? -5.002 17.616 26.839 1.00 84.50 300 ALA A C 1
ATOM 2379 O O . ALA A 1 300 ? -4.581 16.575 27.345 1.00 84.50 300 ALA A O 1
ATOM 2380 N N . THR A 1 301 ? -4.542 18.811 27.206 1.00 84.56 301 THR A N 1
ATOM 2381 C CA . THR A 1 301 ? -3.569 19.029 28.293 1.00 84.56 301 THR A CA 1
ATOM 2382 C C . THR A 1 301 ? -4.089 20.096 29.249 1.00 84.56 301 THR A C 1
ATOM 2384 O O . THR A 1 301 ? -5.008 20.832 28.906 1.00 84.56 301 THR A O 1
ATOM 2387 N N . THR A 1 302 ? -3.469 20.271 30.419 1.00 86.06 302 THR A N 1
ATOM 2388 C CA . THR A 1 302 ? -3.834 21.359 31.350 1.00 86.06 302 THR A CA 1
ATOM 2389 C C . THR A 1 302 ? -3.759 22.745 30.698 1.00 86.06 302 THR A C 1
ATOM 2391 O O . THR A 1 302 ? -4.520 23.637 31.054 1.00 86.06 302 THR A O 1
ATOM 2394 N N . GLN A 1 303 ? -2.852 22.931 29.734 1.00 86.00 303 GLN A N 1
ATOM 2395 C CA . GLN A 1 303 ? -2.682 24.196 29.010 1.00 86.00 303 GLN A CA 1
ATOM 2396 C C . GLN A 1 303 ? -3.631 24.325 27.809 1.00 86.00 303 GLN A C 1
ATOM 2398 O O . GLN A 1 303 ? -3.888 25.432 27.347 1.00 86.00 303 GLN A O 1
ATOM 2403 N N . GLN A 1 304 ? -4.130 23.202 27.285 1.00 84.69 304 GLN A N 1
ATOM 2404 C CA . GLN A 1 304 ? -5.013 23.135 26.119 1.00 84.69 304 GLN A CA 1
ATOM 2405 C C . GLN A 1 304 ? -6.112 22.087 26.360 1.00 84.69 304 GLN A C 1
ATOM 2407 O O . GLN A 1 304 ? -6.090 21.023 25.735 1.00 84.69 304 GLN A O 1
ATOM 2412 N N . PRO A 1 305 ? -7.051 22.344 27.287 1.00 85.44 305 PRO A N 1
ATOM 2413 C CA . PRO A 1 305 ? -8.044 21.350 27.698 1.00 85.44 305 PRO A CA 1
ATOM 2414 C C . PRO A 1 305 ? -9.035 21.007 26.579 1.00 85.44 305 PRO A C 1
ATOM 2416 O O . PRO A 1 305 ? -9.547 19.894 26.528 1.00 85.44 305 PRO A O 1
ATOM 2419 N N . ASP A 1 306 ? -9.256 21.939 25.650 1.00 85.69 306 ASP A N 1
ATOM 2420 C CA . ASP A 1 306 ? -10.211 21.781 24.551 1.00 85.69 306 ASP A CA 1
ATOM 2421 C C . ASP A 1 306 ? -9.599 21.189 23.280 1.00 85.69 306 ASP A C 1
ATOM 2423 O O . ASP A 1 306 ? -10.322 20.986 22.299 1.00 85.69 306 ASP A O 1
ATOM 2427 N N . LYS A 1 307 ? -8.285 20.909 23.272 1.00 87.19 307 LYS A N 1
ATOM 2428 C CA . LYS A 1 307 ? -7.637 20.268 22.128 1.00 87.19 307 LYS A CA 1
ATOM 2429 C C . LYS A 1 307 ? -8.222 18.868 21.982 1.00 87.19 307 LYS A C 1
ATOM 2431 O O . LYS A 1 307 ? -8.086 18.039 22.880 1.00 87.19 307 LYS A O 1
ATOM 2436 N N . ASN A 1 308 ? -8.911 18.639 20.868 1.00 90.25 308 ASN A N 1
ATOM 2437 C CA . ASN A 1 308 ? -9.506 17.354 20.548 1.00 90.25 308 ASN A CA 1
ATOM 2438 C C . ASN A 1 308 ? -9.295 17.023 19.071 1.00 90.25 308 ASN A C 1
ATOM 2440 O O . ASN A 1 308 ? -10.137 17.329 18.229 1.00 90.25 308 ASN A O 1
ATOM 2444 N N . ILE A 1 309 ? -8.172 16.374 18.752 1.00 91.06 309 ILE A N 1
ATOM 2445 C CA . ILE A 1 309 ? -7.846 16.011 17.362 1.00 91.06 309 ILE A CA 1
ATOM 2446 C C . ILE A 1 309 ? -8.933 15.131 16.746 1.00 91.06 309 ILE A C 1
ATOM 2448 O O . ILE A 1 309 ? -9.358 15.394 15.620 1.00 91.06 309 ILE A O 1
ATOM 2452 N N . CYS A 1 310 ? -9.428 14.146 17.498 1.00 92.50 310 CYS A N 1
ATOM 2453 C CA . CYS A 1 310 ? -10.470 13.240 17.027 1.00 92.50 310 CYS A CA 1
ATOM 2454 C C . CYS A 1 310 ? -11.731 14.005 16.580 1.00 92.50 310 CYS A C 1
ATOM 2456 O O . CYS A 1 310 ? -12.228 13.815 15.470 1.00 92.50 310 CYS A O 1
ATOM 2458 N N . ARG A 1 311 ? -12.223 14.922 17.422 1.00 92.88 311 ARG A N 1
ATOM 2459 C CA . ARG A 1 311 ? -13.439 15.714 17.176 1.00 92.88 311 ARG A CA 1
ATOM 2460 C C . ARG A 1 311 ? -13.241 16.795 16.112 1.00 92.88 311 ARG A C 1
ATOM 2462 O O . ARG A 1 311 ? -14.125 16.985 15.276 1.00 92.88 311 ARG A O 1
ATOM 2469 N N . ASP A 1 312 ? -12.129 17.522 16.185 1.00 92.00 312 ASP A N 1
ATOM 2470 C CA . ASP A 1 312 ? -11.943 18.788 15.464 1.00 92.00 312 ASP A CA 1
ATOM 2471 C C . ASP A 1 312 ? -11.212 18.615 14.130 1.00 92.00 312 ASP A C 1
ATOM 2473 O O . ASP A 1 312 ? -11.362 19.446 13.236 1.00 92.00 312 ASP A O 1
ATOM 2477 N N . VAL A 1 313 ? -10.436 17.537 13.977 1.00 93.69 313 VAL A N 1
ATOM 2478 C CA . VAL A 1 313 ? -9.645 17.271 12.770 1.00 93.69 313 VAL A CA 1
ATOM 2479 C C . VAL A 1 313 ? -10.089 15.976 12.106 1.00 93.69 313 VAL A C 1
ATOM 2481 O O . VAL A 1 313 ? -10.543 16.019 10.967 1.00 93.69 313 VAL A O 1
ATOM 2484 N N . THR A 1 314 ? -9.991 14.836 12.798 1.00 95.44 314 THR A N 1
ATOM 2485 C CA . THR A 1 314 ? -10.270 13.511 12.219 1.00 95.44 314 THR A CA 1
ATOM 2486 C C . THR A 1 314 ? -11.712 13.425 11.730 1.00 95.44 314 THR A C 1
ATOM 2488 O O . THR A 1 314 ? -11.958 13.214 10.544 1.00 95.44 314 THR A O 1
ATOM 2491 N N . ARG A 1 315 ? -12.671 13.655 12.634 1.00 95.88 315 ARG A N 1
ATOM 2492 C CA . ARG A 1 315 ? -14.107 13.611 12.347 1.00 95.88 315 ARG A CA 1
ATOM 2493 C C . ARG A 1 315 ? -14.494 14.611 11.265 1.00 95.88 315 ARG A C 1
ATOM 2495 O O . ARG A 1 315 ? -15.246 14.265 10.363 1.00 95.88 315 ARG A O 1
ATOM 2502 N N . GLU A 1 316 ? -13.984 15.839 11.348 1.00 96.31 316 GLU A N 1
ATOM 2503 C CA . GLU A 1 316 ? -14.336 16.894 10.395 1.00 96.31 316 GLU A CA 1
ATOM 2504 C C . GLU A 1 316 ? -13.757 16.621 9.000 1.00 96.31 316 GLU A C 1
ATOM 2506 O O . GLU A 1 316 ? -14.444 16.836 8.003 1.00 96.31 316 GLU A O 1
ATOM 2511 N N . ARG A 1 317 ? -12.535 16.071 8.909 1.00 97.00 317 ARG A N 1
ATOM 2512 C CA . ARG A 1 317 ? -11.964 15.622 7.632 1.00 97.00 317 ARG A CA 1
ATOM 2513 C C . ARG A 1 317 ? -12.827 14.532 7.004 1.00 97.00 317 ARG A C 1
ATOM 2515 O O . ARG A 1 317 ? -13.116 14.628 5.817 1.00 97.00 317 ARG A O 1
ATOM 2522 N N . VAL A 1 318 ? -13.204 13.509 7.774 1.00 98.19 318 VAL A N 1
ATOM 2523 C CA . VAL A 1 318 ? -14.012 12.385 7.268 1.00 98.19 318 VAL A CA 1
ATOM 2524 C C . VAL A 1 318 ? -15.388 12.874 6.833 1.00 98.19 318 VAL A C 1
ATOM 2526 O O . VAL A 1 318 ? -15.794 12.610 5.708 1.00 98.19 318 VAL A O 1
ATOM 2529 N N . LYS A 1 319 ? -16.055 13.677 7.668 1.00 98.44 319 LYS A N 1
ATOM 2530 C CA . LYS A 1 319 ? -17.347 14.287 7.341 1.00 98.44 319 LYS A CA 1
ATOM 2531 C C . LYS A 1 319 ? -17.301 15.053 6.017 1.00 98.44 319 LYS A C 1
ATOM 2533 O O . LYS A 1 319 ? -18.137 14.831 5.154 1.00 98.44 319 LYS A O 1
ATOM 2538 N N . ARG A 1 320 ? -16.301 15.914 5.822 1.00 98.06 320 ARG A N 1
ATOM 2539 C CA . ARG A 1 320 ? -16.163 16.690 4.580 1.00 98.06 320 ARG A CA 1
ATOM 2540 C C . ARG A 1 320 ? -15.728 15.857 3.382 1.00 98.06 320 ARG A C 1
ATOM 2542 O O . ARG A 1 320 ? -16.075 16.201 2.263 1.00 98.06 320 ARG A O 1
ATOM 2549 N N . ALA A 1 321 ? -14.990 14.768 3.587 1.00 97.44 321 ALA A N 1
ATOM 2550 C CA . ALA A 1 321 ? -14.712 13.822 2.509 1.00 97.44 321 ALA A CA 1
ATOM 2551 C C . ALA A 1 321 ? -16.004 13.138 2.022 1.00 97.44 321 ALA A C 1
ATOM 2553 O O . ALA A 1 321 ? -16.176 12.957 0.823 1.00 97.44 321 ALA A O 1
ATOM 2554 N N . ILE A 1 322 ? -16.923 12.820 2.940 1.00 98.38 322 ILE A N 1
ATOM 2555 C CA . ILE A 1 322 ? -18.236 12.230 2.637 1.00 98.38 322 ILE A CA 1
ATOM 2556 C C . ILE A 1 322 ? -19.162 13.245 1.958 1.00 98.38 322 ILE A C 1
ATOM 2558 O O . ILE A 1 322 ? -19.746 12.943 0.922 1.00 98.38 322 ILE A O 1
ATOM 2562 N N . GLU A 1 323 ? -19.301 14.438 2.541 1.00 98.25 323 GLU A N 1
ATOM 2563 C CA . GLU A 1 323 ? -20.288 15.453 2.134 1.00 98.25 323 GLU A CA 1
ATOM 2564 C C . GLU A 1 323 ? -19.815 16.344 0.973 1.00 98.25 323 GLU A C 1
ATOM 2566 O O . GLU A 1 323 ? -20.628 16.994 0.318 1.00 98.25 323 GLU A O 1
ATOM 2571 N N . GLY A 1 324 ? -18.507 16.383 0.719 1.00 96.62 324 GLY A N 1
ATOM 2572 C CA . GLY A 1 324 ? -17.876 17.359 -0.162 1.00 96.62 324 GLY A CA 1
ATOM 2573 C C . GLY A 1 324 ? -17.446 18.620 0.589 1.00 96.62 324 GLY A C 1
ATOM 2574 O O . GLY A 1 324 ? -17.769 18.847 1.760 1.00 96.62 324 GLY A O 1
ATOM 2575 N N . TYR A 1 325 ? -16.652 19.451 -0.080 1.00 96.62 325 TYR A N 1
ATOM 2576 C CA . TYR A 1 325 ? -16.127 20.690 0.492 1.00 96.62 325 TYR A CA 1
ATOM 2577 C C . TYR A 1 325 ? -15.730 21.689 -0.590 1.00 96.62 325 TYR A C 1
ATOM 2579 O O . TYR A 1 325 ? -15.478 21.334 -1.739 1.00 96.62 325 TYR A O 1
ATOM 2587 N N . SER A 1 326 ? -15.601 22.954 -0.194 1.00 96.50 326 SER A N 1
ATOM 2588 C CA . SER A 1 326 ? -15.150 24.028 -1.070 1.00 96.50 326 SER A CA 1
ATOM 2589 C C . SER A 1 326 ? -13.892 24.701 -0.545 1.00 96.50 326 SER A C 1
ATOM 2591 O O . SER A 1 326 ? -13.662 24.807 0.665 1.00 96.50 326 SER A O 1
ATOM 2593 N N . TYR A 1 327 ? -13.060 25.189 -1.460 1.00 94.75 327 TYR A N 1
ATOM 2594 C CA . TYR A 1 327 ? -11.887 25.980 -1.106 1.00 94.75 327 TYR A CA 1
ATOM 2595 C C . TYR A 1 327 ? -11.541 27.002 -2.181 1.00 94.75 327 TYR A C 1
ATOM 2597 O O . TYR A 1 327 ? -11.906 26.885 -3.350 1.00 94.75 327 TYR A O 1
ATOM 2605 N N . ARG A 1 328 ? -10.783 28.027 -1.788 1.00 93.44 328 ARG A N 1
ATOM 2606 C CA . ARG A 1 328 ? -10.310 29.053 -2.717 1.00 93.44 328 ARG A CA 1
ATOM 2607 C C . ARG A 1 328 ? -8.946 28.675 -3.281 1.00 93.44 328 ARG A C 1
ATOM 2609 O O . ARG A 1 328 ? -7.972 28.551 -2.541 1.00 93.44 328 ARG A O 1
ATOM 2616 N N . SER A 1 329 ? -8.869 28.534 -4.597 1.00 92.62 329 SER A N 1
ATOM 2617 C CA . SER A 1 329 ? -7.622 28.381 -5.344 1.00 92.62 329 SER A CA 1
ATOM 2618 C C . SER A 1 329 ? -7.185 29.715 -5.966 1.00 92.62 329 SER A C 1
ATOM 2620 O O . SER A 1 329 ? -7.911 30.712 -5.930 1.00 92.62 329 SER A O 1
ATOM 2622 N N . ARG A 1 330 ? -6.007 29.737 -6.606 1.00 91.38 330 ARG A N 1
ATOM 2623 C CA . ARG A 1 330 ? -5.566 30.889 -7.417 1.00 91.38 330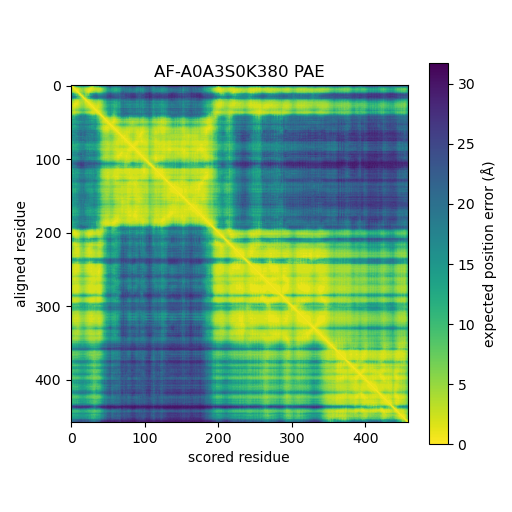 ARG A CA 1
ATOM 2624 C C . ARG A 1 330 ? -6.491 31.168 -8.609 1.00 91.38 330 ARG A C 1
ATOM 2626 O O . ARG A 1 330 ? -6.539 32.304 -9.062 1.00 91.38 330 ARG A O 1
ATOM 2633 N N . ALA A 1 331 ? -7.197 30.150 -9.104 1.00 91.75 331 ALA A N 1
ATOM 2634 C CA . ALA A 1 331 ? -8.107 30.249 -10.243 1.00 91.75 331 ALA A CA 1
ATOM 2635 C C . ALA A 1 331 ? -9.555 30.590 -9.840 1.00 91.75 331 ALA A C 1
ATOM 2637 O O . ALA A 1 331 ? 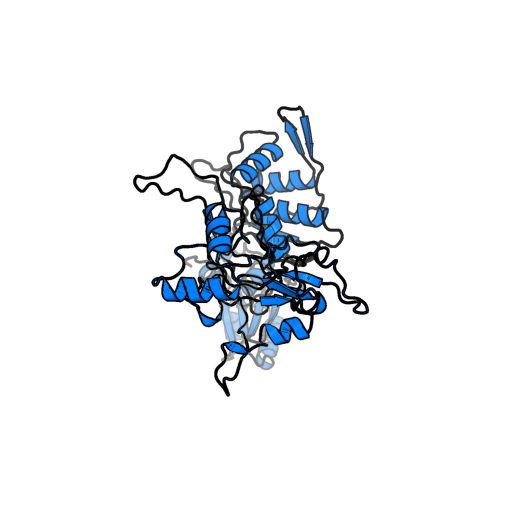-10.384 30.818 -10.714 1.00 91.75 331 ALA A O 1
ATOM 2638 N N . GLY A 1 332 ? -9.864 30.647 -8.538 1.00 93.81 332 GLY A N 1
ATOM 2639 C CA . GLY A 1 332 ? -11.211 30.910 -8.026 1.00 93.81 332 GLY A CA 1
ATOM 2640 C C . GLY A 1 332 ? -11.678 29.877 -7.001 1.00 93.81 332 GLY A C 1
ATOM 2641 O O . GLY A 1 332 ? -10.880 29.085 -6.492 1.00 93.81 332 GLY A O 1
ATOM 2642 N N . GLN A 1 333 ? -12.972 29.928 -6.684 1.00 95.88 333 GLN A N 1
ATOM 2643 C CA . GLN A 1 333 ? -13.663 28.947 -5.845 1.00 95.88 333 GLN A CA 1
ATOM 2644 C C . GLN A 1 333 ? -13.632 27.574 -6.535 1.00 95.88 333 GLN A C 1
ATOM 2646 O O . GLN A 1 333 ? -13.906 27.485 -7.731 1.00 95.88 333 GLN A O 1
ATOM 2651 N N . VAL A 1 334 ? -13.278 26.530 -5.794 1.00 96.31 334 VAL A N 1
ATOM 2652 C CA . VAL A 1 334 ? -13.310 25.135 -6.239 1.00 96.31 334 VAL A CA 1
ATOM 2653 C C . VAL A 1 334 ? -14.274 24.387 -5.334 1.00 96.31 334 VAL A C 1
ATOM 2655 O O . VAL A 1 334 ? -14.150 24.474 -4.114 1.00 96.31 334 VAL A O 1
ATOM 2658 N N . GLU A 1 335 ? -15.204 23.664 -5.945 1.00 97.12 335 GLU A N 1
ATOM 2659 C CA . GLU A 1 335 ? -16.134 22.758 -5.276 1.00 97.12 335 GLU A CA 1
ATOM 2660 C C . GLU A 1 335 ? -15.654 21.323 -5.515 1.00 97.12 335 GLU A C 1
ATOM 2662 O O . GLU A 1 335 ? -15.354 20.949 -6.652 1.00 97.12 335 GLU A O 1
ATOM 2667 N N . VAL A 1 336 ? -15.532 20.546 -4.443 1.00 93.75 336 VAL A N 1
ATOM 2668 C CA . VAL A 1 336 ? -15.164 19.129 -4.472 1.00 93.75 336 VAL A CA 1
ATOM 2669 C C . VAL A 1 336 ? -16.390 18.328 -4.064 1.00 93.75 336 VAL A C 1
ATOM 2671 O O . VAL A 1 336 ? -16.940 18.543 -2.983 1.00 93.75 336 VAL A O 1
ATOM 2674 N N . GLU A 1 337 ? -16.819 17.428 -4.945 1.00 94.19 337 GLU A N 1
ATOM 2675 C CA . GLU A 1 337 ? -17.944 16.529 -4.694 1.00 94.19 337 GLU A CA 1
ATOM 2676 C C . GLU A 1 337 ? -17.623 15.550 -3.556 1.00 94.19 337 GLU A C 1
ATOM 2678 O O . GLU A 1 337 ? -16.472 15.152 -3.361 1.00 94.19 337 GLU A O 1
ATOM 2683 N N . GLY A 1 338 ? -18.646 15.197 -2.781 1.00 94.94 338 GLY A N 1
ATOM 2684 C CA . GLY A 1 338 ? -18.530 14.222 -1.706 1.00 94.94 338 GLY A CA 1
ATOM 2685 C C . GLY A 1 338 ? -18.355 12.801 -2.230 1.00 94.94 338 GLY A C 1
ATOM 2686 O O . GLY A 1 338 ? -18.943 12.421 -3.238 1.00 94.94 338 GLY A O 1
ATOM 2687 N N . LEU A 1 339 ? -17.565 12.002 -1.517 1.00 92.50 339 LEU A N 1
ATOM 2688 C CA . LEU A 1 339 ? -17.317 10.597 -1.852 1.00 92.50 339 LEU A CA 1
ATOM 2689 C C . LEU A 1 339 ? -18.473 9.671 -1.430 1.00 92.50 339 LEU A C 1
ATOM 2691 O O . LEU A 1 339 ? -18.491 8.507 -1.818 1.00 92.50 339 LEU A O 1
ATOM 2695 N N . GLY A 1 340 ? -19.430 10.171 -0.638 1.00 90.06 340 GLY A N 1
ATOM 2696 C CA . GLY A 1 340 ? -20.488 9.357 -0.039 1.00 90.06 340 GLY A CA 1
ATOM 2697 C C . GLY A 1 340 ? -19.995 8.495 1.129 1.00 90.06 340 GLY A C 1
ATOM 2698 O O . GLY A 1 340 ? -18.865 8.642 1.591 1.00 90.06 340 GLY A O 1
ATOM 2699 N N . GLY A 1 341 ? -20.869 7.618 1.631 1.00 92.25 341 GLY A N 1
ATOM 2700 C CA . GLY A 1 341 ? -20.632 6.794 2.823 1.00 92.25 341 GLY A CA 1
ATOM 2701 C C . GLY A 1 341 ? -21.112 7.441 4.125 1.00 92.25 341 GLY A C 1
ATOM 2702 O O . GLY A 1 341 ? -21.724 8.509 4.128 1.00 92.25 341 GLY A O 1
ATOM 2703 N N . ASP A 1 342 ? -20.851 6.776 5.245 1.00 95.81 342 ASP A N 1
ATOM 2704 C CA . ASP A 1 342 ? -21.196 7.246 6.583 1.00 95.81 342 ASP A CA 1
ATOM 2705 C C . ASP A 1 342 ? -20.164 6.787 7.624 1.00 95.81 342 ASP A C 1
ATOM 2707 O O . ASP A 1 342 ? -19.206 6.068 7.332 1.00 95.81 342 ASP A O 1
ATOM 2711 N N . PHE A 1 343 ? -20.302 7.294 8.849 1.00 97.44 343 PHE A N 1
ATOM 2712 C CA . PHE A 1 343 ? -19.531 6.815 9.989 1.00 97.44 343 PHE A CA 1
ATOM 2713 C C . PHE A 1 343 ? -20.235 7.153 11.305 1.00 97.44 343 PHE A C 1
ATOM 2715 O O . PHE A 1 343 ? -20.955 8.149 11.416 1.00 97.44 343 PHE A O 1
ATOM 2722 N N . ALA A 1 344 ? -19.960 6.357 12.338 1.00 97.31 344 ALA A N 1
ATOM 2723 C CA . ALA A 1 344 ? -20.346 6.659 13.709 1.00 97.31 344 ALA A CA 1
ATOM 2724 C C . ALA A 1 344 ? -19.169 7.284 14.472 1.00 97.31 344 ALA A C 1
ATOM 2726 O O . ALA A 1 344 ? -18.045 6.784 14.435 1.00 97.31 344 ALA A O 1
ATOM 2727 N N . TYR A 1 345 ? -19.428 8.371 15.203 1.00 94.38 345 TYR A N 1
ATOM 2728 C CA . TYR A 1 345 ? -18.466 8.949 16.140 1.00 94.38 345 TYR A CA 1
ATOM 2729 C C . TYR A 1 345 ? -18.771 8.457 17.554 1.00 94.38 345 TYR A C 1
ATOM 2731 O O . TYR A 1 345 ? -19.819 8.776 18.115 1.00 94.38 345 TYR A O 1
ATOM 2739 N N . LEU A 1 346 ? -17.838 7.701 18.128 1.00 92.81 346 LEU A N 1
ATOM 2740 C CA . LEU A 1 346 ? -17.960 7.113 19.458 1.00 92.81 346 LEU A CA 1
ATOM 2741 C C . LEU A 1 346 ? -16.887 7.681 20.389 1.00 92.81 346 LEU A C 1
ATOM 2743 O O . LEU A 1 346 ? -15.797 8.057 19.958 1.00 92.81 346 LEU A O 1
ATOM 2747 N N . GLN A 1 347 ? -17.194 7.731 21.683 1.00 89.12 347 GLN A N 1
ATOM 2748 C CA . GLN A 1 347 ? -16.241 8.105 22.723 1.00 89.12 347 GLN A CA 1
ATOM 2749 C C . GLN A 1 347 ? -16.193 7.011 23.778 1.00 89.12 347 GLN A C 1
ATOM 2751 O O . GLN A 1 347 ? -17.232 6.546 24.246 1.00 89.12 347 GLN A O 1
ATOM 2756 N N . ALA A 1 348 ? -14.981 6.626 24.172 1.00 86.12 348 ALA A N 1
ATOM 2757 C CA . ALA A 1 348 ? -14.805 5.762 25.325 1.00 86.12 348 ALA A CA 1
ATOM 2758 C C . ALA A 1 348 ? -15.240 6.522 26.585 1.00 86.12 348 ALA A C 1
ATOM 2760 O O . ALA A 1 348 ? -14.758 7.624 26.855 1.00 86.12 348 ALA A O 1
ATOM 2761 N N . ASN A 1 349 ? -16.151 5.928 27.350 1.00 82.38 349 ASN A N 1
ATOM 2762 C CA . ASN A 1 349 ? -16.548 6.456 28.646 1.00 82.38 349 ASN A CA 1
ATOM 2763 C C . ASN A 1 349 ? -15.649 5.856 29.730 1.00 82.38 349 ASN A C 1
ATOM 2765 O O . ASN A 1 349 ? -15.571 4.633 29.862 1.00 82.38 349 ASN A O 1
ATOM 2769 N N . ARG A 1 350 ? -14.976 6.705 30.510 1.00 82.88 350 ARG A N 1
ATOM 2770 C CA . ARG A 1 350 ? -14.158 6.240 31.630 1.00 82.88 350 ARG A CA 1
ATOM 2771 C C . ARG A 1 350 ? -15.062 5.905 32.812 1.00 82.88 350 ARG A C 1
ATOM 2773 O O . ARG A 1 350 ? -15.839 6.741 33.265 1.00 82.88 350 ARG A O 1
ATOM 2780 N N . ILE A 1 351 ? -14.930 4.688 33.326 1.00 80.94 351 ILE A N 1
ATOM 2781 C CA . ILE A 1 351 ? -15.570 4.275 34.574 1.00 80.94 351 ILE A CA 1
ATOM 2782 C C . ILE A 1 351 ? -14.575 4.543 35.704 1.00 80.94 351 ILE A C 1
ATOM 2784 O O . ILE A 1 351 ? -13.490 3.964 35.724 1.00 80.94 351 ILE A O 1
ATOM 2788 N N . GLU A 1 352 ? -14.926 5.452 36.614 1.00 81.38 352 GLU A N 1
ATOM 2789 C CA . GLU A 1 352 ? -14.116 5.740 37.803 1.00 81.38 352 GLU A CA 1
ATOM 2790 C C . GLU A 1 352 ? -14.056 4.514 38.724 1.00 81.38 352 GLU A C 1
ATOM 2792 O O . GLU A 1 352 ? -15.059 3.811 38.891 1.00 81.38 352 GLU A O 1
ATOM 2797 N N . MET A 1 353 ? -12.890 4.251 39.323 1.00 79.50 353 MET A N 1
ATOM 2798 C CA . MET A 1 353 ? -12.661 3.012 40.079 1.00 79.50 353 MET A CA 1
ATOM 2799 C C . MET A 1 353 ? -13.619 2.871 41.262 1.00 79.50 353 MET A C 1
ATOM 2801 O O . MET A 1 353 ? -14.108 1.778 41.532 1.00 79.50 353 MET A O 1
ATOM 2805 N N . GLU A 1 354 ? -13.979 3.971 41.922 1.00 79.81 354 GLU A N 1
ATOM 2806 C CA . GLU A 1 354 ? -14.912 3.969 43.050 1.00 79.81 354 GLU A CA 1
ATOM 2807 C C . GLU A 1 354 ? -16.299 3.453 42.641 1.00 79.81 354 GLU A C 1
ATOM 2809 O O . GLU A 1 354 ? -16.988 2.804 43.431 1.00 79.81 354 GLU A O 1
ATOM 2814 N N . ARG A 1 355 ? -16.711 3.682 41.385 1.00 80.81 355 ARG A N 1
ATOM 2815 C CA . ARG A 1 355 ? -17.992 3.179 40.871 1.00 80.81 355 ARG A CA 1
ATOM 2816 C C . ARG A 1 355 ? -18.000 1.665 40.697 1.00 80.81 355 ARG A C 1
ATOM 2818 O O . ARG A 1 355 ? -19.077 1.083 40.774 1.00 80.81 355 ARG A O 1
ATOM 2825 N N . LEU A 1 356 ? -16.844 1.026 40.510 1.00 79.31 356 LEU A N 1
ATOM 2826 C CA . LEU A 1 356 ? -16.759 -0.435 40.422 1.00 79.31 356 LEU A CA 1
ATOM 2827 C C . LEU A 1 356 ? -17.191 -1.087 41.741 1.00 79.31 356 LEU A C 1
ATOM 2829 O O . LEU A 1 356 ? -17.937 -2.062 41.735 1.00 79.31 356 LEU A O 1
ATOM 2833 N N . PHE A 1 357 ? -16.775 -0.514 42.872 1.00 77.56 357 PHE A N 1
ATOM 2834 C CA . PHE A 1 357 ? -17.074 -1.048 44.203 1.00 77.56 357 PHE A CA 1
ATOM 2835 C C . PHE A 1 357 ? -18.472 -0.683 44.711 1.00 77.56 357 PHE A C 1
ATOM 2837 O O . PHE A 1 357 ? -19.045 -1.421 45.508 1.00 77.56 357 PHE A O 1
ATOM 2844 N N . LEU A 1 358 ? -19.033 0.437 44.249 1.00 75.88 358 LEU A N 1
ATOM 2845 C CA . LEU A 1 358 ? -20.353 0.926 44.663 1.00 75.88 358 LEU A CA 1
ATOM 2846 C C . LEU A 1 358 ? -21.509 0.416 43.781 1.00 75.88 358 LEU A C 1
ATOM 2848 O O . LEU A 1 358 ? -22.614 0.945 43.869 1.00 75.88 358 LEU A O 1
ATOM 2852 N N . GLY A 1 359 ? -21.270 -0.572 42.910 1.00 72.50 359 GLY A N 1
ATOM 2853 C CA . GLY A 1 359 ? -22.297 -1.108 42.004 1.00 72.50 359 GLY A CA 1
ATOM 2854 C C . GLY A 1 359 ? -22.706 -0.143 40.884 1.00 72.50 359 GLY A C 1
ATOM 2855 O O . GLY A 1 359 ? -23.788 -0.259 40.322 1.00 72.50 359 GLY A O 1
ATOM 2856 N N . GLY A 1 360 ? -21.858 0.836 40.561 1.00 79.12 360 GLY A N 1
ATOM 2857 C CA . GLY A 1 360 ? -22.091 1.815 39.497 1.00 79.12 360 GLY A CA 1
ATOM 2858 C C . GLY A 1 360 ? -21.694 1.337 38.095 1.00 79.12 360 GLY A C 1
ATOM 2859 O O . GLY A 1 360 ? -21.871 2.091 37.137 1.00 79.12 360 GLY A O 1
ATOM 2860 N N . ILE A 1 361 ? -21.141 0.127 37.973 1.00 86.81 361 ILE A N 1
ATOM 2861 C CA . ILE A 1 361 ? -20.839 -0.533 36.698 1.00 86.81 361 ILE A CA 1
ATOM 2862 C C . ILE A 1 361 ? -22.022 -1.410 36.271 1.00 86.81 361 ILE A C 1
ATOM 2864 O O . ILE A 1 361 ? -22.587 -2.139 37.083 1.00 86.81 361 ILE A O 1
ATOM 2868 N N . GLN A 1 362 ? -22.402 -1.324 34.997 1.00 90.69 362 GLN A N 1
ATOM 2869 C CA . GLN A 1 362 ? -23.530 -2.080 34.450 1.00 90.69 362 GLN A CA 1
ATOM 2870 C C . GLN A 1 362 ? -23.148 -3.543 34.187 1.00 90.69 362 GLN A C 1
ATOM 2872 O O . GLN A 1 362 ? -21.987 -3.849 33.898 1.00 90.69 362 GLN A O 1
ATOM 2877 N N . HIS A 1 363 ? -24.121 -4.451 34.245 1.00 91.88 363 HIS A N 1
ATOM 2878 C CA . HIS A 1 363 ? -23.886 -5.882 34.034 1.00 91.88 363 HIS A CA 1
ATOM 2879 C C . HIS A 1 363 ? -23.330 -6.182 32.634 1.00 91.88 363 HIS A C 1
ATOM 2881 O O . HIS A 1 363 ? -22.422 -6.999 32.493 1.00 91.88 363 HIS A O 1
ATOM 2887 N N . GLU A 1 364 ? -23.787 -5.450 31.619 1.00 92.62 364 GLU A N 1
ATOM 2888 C CA . GLU A 1 364 ? -23.302 -5.522 30.239 1.00 92.62 364 GLU A CA 1
ATOM 2889 C C . GLU A 1 364 ? -21.813 -5.150 30.149 1.00 92.62 364 GLU A C 1
ATOM 2891 O O . GLU A 1 364 ? -21.039 -5.777 29.422 1.00 92.62 364 GLU A O 1
ATOM 2896 N N . GLN A 1 365 ? -21.393 -4.142 30.924 1.00 90.06 365 GLN A N 1
ATOM 2897 C CA . GLN A 1 365 ? -20.005 -3.674 30.974 1.00 90.06 365 GLN A CA 1
ATOM 2898 C C . GLN A 1 365 ? -19.106 -4.694 31.673 1.00 90.06 365 GLN A C 1
ATOM 2900 O O . GLN A 1 365 ? -18.001 -4.955 31.200 1.00 90.06 365 GLN A O 1
ATOM 2905 N N . ILE A 1 366 ? -19.590 -5.294 32.768 1.00 91.19 366 ILE A N 1
ATOM 2906 C CA . ILE A 1 366 ? -18.895 -6.392 33.448 1.00 91.19 366 ILE A CA 1
ATOM 2907 C C . ILE A 1 366 ? -18.729 -7.558 32.482 1.00 91.19 366 ILE A C 1
ATOM 2909 O O . ILE A 1 366 ? -17.611 -8.014 32.275 1.00 91.19 366 ILE A O 1
ATOM 2913 N N . TRP A 1 367 ? -19.816 -8.011 31.858 1.00 93.44 367 TRP A N 1
ATOM 2914 C CA . TRP A 1 367 ? -19.782 -9.169 30.973 1.00 93.44 367 TRP A CA 1
ATOM 2915 C C . TRP A 1 367 ? -18.825 -8.969 29.796 1.00 93.44 367 TRP A C 1
ATOM 2917 O O . TRP A 1 367 ? -17.992 -9.830 29.524 1.00 93.44 367 TRP A O 1
ATOM 2927 N N . THR A 1 368 ? -18.858 -7.796 29.164 1.00 91.25 368 THR A N 1
ATOM 2928 C CA . THR A 1 368 ? -17.910 -7.432 28.101 1.00 91.25 368 THR A CA 1
ATOM 2929 C C . THR A 1 368 ? -16.463 -7.461 28.600 1.00 91.25 368 THR A C 1
ATOM 2931 O O . THR A 1 368 ? -15.594 -8.045 27.957 1.00 91.25 368 THR A O 1
ATOM 2934 N N . ALA A 1 369 ? -16.184 -6.863 29.763 1.00 89.69 369 ALA A N 1
ATOM 2935 C CA . ALA A 1 369 ? -14.834 -6.820 30.314 1.00 89.69 369 ALA A CA 1
ATOM 2936 C C . ALA A 1 369 ? -14.308 -8.215 30.680 1.00 89.69 369 ALA A C 1
ATOM 2938 O O . ALA A 1 369 ? -13.157 -8.525 30.386 1.00 89.69 369 ALA A O 1
ATOM 2939 N N . LEU A 1 370 ? -15.142 -9.066 31.283 1.00 91.25 370 LEU A N 1
ATOM 2940 C CA . LEU A 1 370 ? -14.777 -10.438 31.633 1.00 91.25 370 LEU A CA 1
ATOM 2941 C C . LEU A 1 370 ? -14.463 -11.271 30.391 1.00 91.25 370 LEU A C 1
ATOM 2943 O O . LEU A 1 370 ? -13.477 -12.005 30.388 1.00 91.25 370 LEU A O 1
ATOM 2947 N N . GLN A 1 371 ? -15.248 -11.117 29.325 1.00 91.31 371 GLN A N 1
ATOM 2948 C CA . GLN A 1 371 ? -14.958 -11.774 28.055 1.00 91.31 371 GLN A CA 1
ATOM 2949 C C . GLN A 1 371 ? -13.602 -11.312 27.511 1.00 91.31 371 GLN A C 1
ATOM 2951 O O . GLN A 1 371 ? -12.721 -12.139 27.328 1.00 91.31 371 GLN A O 1
ATOM 2956 N N . LEU A 1 372 ? -13.343 -10.005 27.416 1.00 88.81 372 LEU A N 1
ATOM 2957 C CA . LEU A 1 372 ? -12.049 -9.475 26.949 1.00 88.81 372 LEU A CA 1
ATOM 2958 C C . LEU A 1 372 ? -10.832 -9.890 27.805 1.00 88.81 372 LEU A C 1
ATOM 2960 O O . LEU A 1 372 ? -9.691 -9.806 27.347 1.00 88.81 372 LEU A O 1
ATOM 2964 N N . ILE A 1 373 ? -11.041 -10.302 29.060 1.00 87.62 373 ILE A N 1
ATOM 2965 C CA . ILE A 1 373 ? -9.976 -10.826 29.928 1.00 87.62 373 ILE A CA 1
ATOM 2966 C C . ILE A 1 373 ? -9.566 -12.239 29.521 1.00 87.62 373 ILE A C 1
ATOM 2968 O O . ILE A 1 373 ? -8.373 -12.551 29.569 1.00 87.62 373 ILE A O 1
ATOM 2972 N N . HIS A 1 374 ? -10.544 -13.067 29.157 1.00 87.06 374 HIS A N 1
ATOM 2973 C CA . HIS A 1 374 ? -10.397 -14.518 29.024 1.00 87.06 374 HIS A CA 1
ATOM 2974 C C . HIS A 1 374 ? -10.445 -15.023 27.592 1.00 87.06 374 HIS A C 1
ATOM 2976 O O . HIS A 1 374 ? -9.926 -16.099 27.314 1.00 87.06 374 HIS A O 1
ATOM 2982 N N . VAL A 1 375 ? -11.101 -14.284 26.706 1.00 83.94 375 VAL A N 1
ATOM 2983 C CA . VAL A 1 375 ? -11.437 -14.711 25.354 1.00 83.94 375 VAL A CA 1
ATOM 2984 C C . VAL A 1 375 ? -11.252 -13.566 24.359 1.00 83.94 375 VAL A C 1
ATOM 2986 O O . VAL A 1 375 ? -11.103 -12.399 24.722 1.00 83.94 375 VAL A O 1
ATOM 2989 N N . HIS A 1 376 ? -11.255 -13.915 23.076 1.00 77.56 376 HIS A N 1
ATOM 2990 C CA . HIS A 1 376 ? -11.116 -12.962 21.972 1.00 77.56 376 HIS A CA 1
ATOM 2991 C C . HIS A 1 376 ? -12.450 -12.604 21.303 1.00 77.56 376 HIS A C 1
ATOM 2993 O O . HIS A 1 376 ? -12.479 -11.733 20.437 1.00 77.56 376 HIS A O 1
ATOM 2999 N N . GLU A 1 377 ? -13.540 -13.249 21.717 1.00 77.19 377 GLU A N 1
ATOM 3000 C CA . GLU A 1 377 ? -14.896 -13.034 21.211 1.00 77.19 377 GLU A CA 1
ATOM 3001 C C . GLU A 1 377 ? -15.769 -12.414 22.306 1.00 77.19 377 GLU A C 1
ATOM 3003 O O . GLU A 1 377 ? -15.506 -12.590 23.495 1.00 77.19 377 GLU A O 1
ATOM 3008 N N . VAL A 1 378 ? -16.781 -11.643 21.911 1.00 86.88 378 VAL A N 1
ATOM 3009 C CA . VAL A 1 378 ? -17.676 -10.953 22.845 1.00 86.88 378 VAL A CA 1
ATOM 3010 C C . VAL A 1 378 ? -19.115 -11.229 22.437 1.00 86.88 378 VAL A C 1
ATOM 3012 O O . VAL A 1 378 ? -19.539 -10.819 21.360 1.00 86.88 378 VAL A O 1
ATOM 3015 N N . ASP A 1 379 ? -19.857 -11.865 23.333 1.00 89.00 379 ASP A N 1
ATOM 3016 C CA . ASP A 1 379 ? -21.298 -12.052 23.250 1.00 89.00 379 ASP A CA 1
ATOM 3017 C C . ASP A 1 379 ? -22.049 -10.954 24.008 1.00 89.00 379 ASP A C 1
ATOM 3019 O O . ASP A 1 379 ? -21.565 -10.382 24.996 1.00 89.00 379 ASP A O 1
ATOM 3023 N N . GLU A 1 380 ? -23.279 -10.702 23.564 1.00 92.50 380 GLU A N 1
ATOM 3024 C CA . GLU A 1 380 ? -24.208 -9.806 24.243 1.00 92.50 380 GLU A CA 1
ATOM 3025 C C . GLU A 1 380 ? -24.582 -10.332 25.633 1.00 92.50 380 GLU A C 1
ATOM 3027 O O . GLU A 1 380 ? -24.757 -11.530 25.861 1.00 92.50 380 GLU A O 1
ATOM 3032 N N . TYR A 1 381 ? -24.748 -9.408 26.577 1.00 94.88 381 TYR A N 1
ATOM 3033 C CA . TYR A 1 381 ? -25.298 -9.728 27.887 1.00 94.88 381 TYR A CA 1
ATOM 3034 C C . TYR A 1 381 ? -26.807 -9.958 27.786 1.00 94.88 381 TYR A C 1
ATOM 3036 O O . TYR A 1 381 ? -27.541 -9.122 27.259 1.00 94.88 381 TYR A O 1
ATOM 3044 N N . GLN A 1 382 ? -27.276 -11.074 28.336 1.00 95.12 382 GLN A N 1
ATOM 3045 C CA . GLN A 1 382 ? -28.680 -11.467 28.269 1.00 95.12 382 GLN A CA 1
ATOM 3046 C C . GLN A 1 382 ? -29.380 -11.155 29.589 1.00 95.12 382 GLN A C 1
ATOM 3048 O O . GLN A 1 382 ? -29.228 -11.885 30.566 1.00 95.12 382 GLN A O 1
ATOM 3053 N N . SER A 1 383 ? -30.131 -10.053 29.630 1.00 92.56 383 SER A N 1
ATOM 3054 C CA . SER A 1 383 ? -30.765 -9.540 30.855 1.00 92.56 383 SER A CA 1
ATOM 3055 C C . SER A 1 383 ? -31.862 -10.442 31.427 1.00 92.56 383 SER A C 1
ATOM 3057 O O . SER A 1 383 ? -32.192 -10.329 32.605 1.00 92.56 383 SER A O 1
ATOM 3059 N N . ASP A 1 384 ? -32.403 -11.358 30.626 1.00 91.94 384 ASP A N 1
ATOM 3060 C CA . ASP A 1 384 ? -33.347 -12.398 31.036 1.00 91.94 384 ASP A CA 1
ATOM 3061 C C . ASP A 1 384 ? -32.664 -13.607 31.701 1.00 91.94 384 ASP A C 1
ATOM 3063 O O . ASP A 1 384 ? -33.341 -14.449 32.297 1.00 91.94 384 ASP A O 1
ATOM 3067 N N . LYS A 1 385 ? -31.329 -13.694 31.629 1.00 91.38 385 LYS A N 1
ATOM 3068 C CA . LYS A 1 385 ? -30.540 -14.760 32.245 1.00 91.38 385 LYS A CA 1
ATOM 3069 C C . LYS A 1 385 ? -29.871 -14.293 33.532 1.00 91.38 385 LYS A C 1
ATOM 3071 O O . LYS A 1 385 ? -29.046 -13.385 33.557 1.00 91.38 385 LYS A O 1
ATOM 3076 N N . ASP A 1 386 ? -30.134 -15.036 34.596 1.00 90.06 386 ASP A N 1
ATOM 3077 C CA . ASP A 1 386 ? -29.482 -14.901 35.904 1.00 90.06 386 ASP A CA 1
ATOM 3078 C C . ASP A 1 386 ? -28.083 -15.556 35.971 1.00 90.06 386 ASP A C 1
ATOM 3080 O O . ASP A 1 386 ? -27.432 -15.541 37.015 1.00 90.06 386 ASP A O 1
ATOM 3084 N N . MET A 1 387 ? -27.617 -16.136 34.862 1.00 94.56 387 MET A N 1
ATOM 3085 C CA . MET A 1 387 ? -26.282 -16.706 34.696 1.00 94.56 387 MET A CA 1
ATOM 3086 C C . MET A 1 387 ? -25.839 -16.571 33.238 1.00 94.56 387 MET A C 1
ATOM 3088 O O . MET A 1 387 ? -26.399 -17.221 32.350 1.00 94.56 387 MET A O 1
ATOM 3092 N N . GLN A 1 388 ? -24.807 -15.762 33.005 1.00 95.62 388 GLN A N 1
ATOM 3093 C CA . GLN A 1 388 ? -24.142 -15.671 31.706 1.00 95.62 388 GLN A CA 1
ATOM 3094 C C . GLN A 1 388 ? -23.083 -16.764 31.599 1.00 95.62 388 GLN A C 1
ATOM 3096 O O . GLN A 1 388 ? -22.430 -17.100 32.591 1.00 95.62 388 GLN A O 1
ATOM 3101 N N . GLN A 1 389 ? -22.926 -17.327 30.405 1.00 94.12 389 GLN A N 1
ATOM 3102 C CA . GLN A 1 389 ? -21.999 -18.421 30.139 1.00 94.12 389 GLN A CA 1
ATOM 3103 C C . GLN A 1 389 ? -21.380 -18.237 28.761 1.00 94.12 389 GLN A C 1
ATOM 3105 O O . GLN A 1 389 ? -22.112 -18.035 27.797 1.00 94.12 389 GLN A O 1
ATOM 3110 N N . LEU A 1 390 ? -20.064 -18.398 28.670 1.00 92.75 390 LEU A N 1
ATOM 3111 C CA . LEU A 1 390 ? -19.346 -18.490 27.408 1.00 92.75 390 LEU A CA 1
ATOM 3112 C C . LEU A 1 390 ? -18.472 -19.742 27.417 1.00 92.75 390 LEU A C 1
ATOM 3114 O O . LEU A 1 390 ? -17.696 -19.970 28.347 1.00 92.75 390 LEU A O 1
ATOM 3118 N N . TRP A 1 391 ? -18.617 -20.557 26.378 1.00 92.12 391 TRP A N 1
ATOM 3119 C CA . TRP A 1 391 ? -17.912 -21.823 26.232 1.00 92.12 391 TRP A CA 1
ATOM 3120 C C . TRP A 1 391 ? -16.797 -21.677 25.206 1.00 92.12 391 TRP A C 1
ATOM 3122 O O . TRP A 1 391 ? -17.065 -21.365 24.051 1.00 92.12 391 TRP A O 1
ATOM 3132 N N . THR A 1 392 ? -15.563 -21.972 25.607 1.00 88.75 392 THR A N 1
ATOM 3133 C CA . THR A 1 392 ? -14.421 -22.074 24.692 1.00 88.75 392 THR A CA 1
ATOM 3134 C C . THR A 1 392 ? -13.798 -23.456 24.769 1.00 88.75 392 THR A C 1
ATOM 3136 O O . THR A 1 392 ? -14.103 -24.238 25.674 1.00 88.75 392 THR A O 1
ATOM 3139 N N . ASP A 1 393 ? -12.899 -23.768 23.839 1.00 88.00 393 ASP A N 1
ATOM 3140 C CA . ASP A 1 393 ? -12.144 -25.023 23.868 1.00 88.00 393 ASP A CA 1
ATOM 3141 C C . ASP A 1 393 ? -11.273 -25.162 25.133 1.00 88.00 393 ASP A C 1
ATOM 3143 O O . ASP A 1 393 ? -10.946 -26.278 25.533 1.00 88.00 393 ASP A O 1
ATOM 3147 N N . GLU A 1 394 ? -10.947 -24.048 25.798 1.00 88.75 394 GLU A N 1
ATOM 3148 C CA . GLU A 1 394 ? -10.055 -24.011 26.962 1.00 88.75 394 GLU A CA 1
ATOM 3149 C C . GLU A 1 394 ? -10.793 -23.976 28.309 1.00 88.75 394 GLU A C 1
ATOM 3151 O O . GLU A 1 394 ? -10.318 -24.574 29.274 1.00 88.75 394 GLU A O 1
ATOM 3156 N N . GLN A 1 395 ? -11.938 -23.288 28.408 1.00 91.19 395 GLN A N 1
ATOM 3157 C CA . GLN A 1 395 ? -12.666 -23.111 29.673 1.00 91.19 395 GLN A CA 1
ATOM 3158 C C . GLN A 1 395 ? -14.154 -22.775 29.473 1.00 91.19 395 GLN A C 1
ATOM 3160 O O . GLN A 1 395 ? -14.607 -22.481 28.367 1.00 91.19 395 GLN A O 1
ATOM 3165 N N . VAL A 1 396 ? -14.923 -22.797 30.566 1.00 92.69 396 VAL A N 1
ATOM 3166 C CA . VAL A 1 396 ? -16.237 -22.139 30.641 1.00 92.69 396 VAL A CA 1
ATOM 3167 C C . VAL A 1 396 ? -16.117 -20.890 31.503 1.00 92.69 396 VAL A C 1
ATOM 3169 O O . VAL A 1 396 ? -15.784 -20.970 32.686 1.00 92.69 396 VAL A O 1
ATOM 3172 N N . LEU A 1 397 ? -16.419 -19.737 30.916 1.00 94.25 397 LEU A N 1
ATOM 3173 C CA . LEU A 1 397 ? -16.540 -18.478 31.637 1.00 94.25 397 LEU A CA 1
ATOM 3174 C C . LEU A 1 397 ? -17.986 -18.311 32.104 1.00 94.25 397 LEU A C 1
ATOM 3176 O O . LEU A 1 397 ? -18.909 -18.357 31.294 1.00 94.25 397 LEU A O 1
ATOM 3180 N N . VAL A 1 398 ? -18.182 -18.093 33.400 1.00 94.81 398 VAL A N 1
ATOM 3181 C CA . VAL A 1 398 ? -19.494 -17.893 34.016 1.00 94.81 398 VAL A CA 1
ATOM 3182 C C . VAL A 1 398 ? -19.519 -16.553 34.729 1.00 94.81 398 VAL A C 1
ATOM 3184 O O . VAL A 1 398 ? -18.629 -16.242 35.518 1.00 94.81 398 VAL A O 1
ATOM 3187 N N . TYR A 1 399 ? -20.573 -15.777 34.503 1.00 95.44 399 TYR A N 1
ATOM 3188 C CA . TYR A 1 399 ? -20.857 -14.574 35.277 1.00 95.44 399 TYR A CA 1
ATOM 3189 C C . TYR A 1 399 ? -22.227 -14.691 35.948 1.00 95.44 399 TYR A C 1
ATOM 3191 O O . TYR A 1 399 ? -23.226 -14.982 35.290 1.00 95.44 399 TYR A O 1
ATOM 3199 N N . LEU A 1 400 ? -22.253 -14.465 37.264 1.00 94.88 400 LEU A N 1
ATOM 3200 C CA . LEU A 1 400 ? -23.450 -14.450 38.102 1.00 94.88 400 LEU A CA 1
ATOM 3201 C C . LEU A 1 400 ? -23.793 -13.001 38.497 1.00 94.88 400 LEU A C 1
ATOM 3203 O O . LEU A 1 400 ? -23.166 -12.467 39.422 1.00 94.88 400 LEU A O 1
ATOM 3207 N N . PRO A 1 401 ? -24.767 -12.353 37.827 1.00 91.31 401 PRO A N 1
ATOM 3208 C CA . PRO A 1 401 ? -25.258 -11.028 38.205 1.00 91.31 401 PRO A CA 1
ATOM 3209 C C . PRO A 1 401 ? -25.846 -11.025 39.618 1.00 91.31 401 PRO A C 1
ATOM 3211 O O . PRO A 1 401 ? -25.531 -10.146 40.419 1.00 91.31 401 PRO A O 1
ATOM 3214 N N . GLU A 1 402 ? -26.635 -12.056 39.925 1.00 88.06 402 GLU A N 1
ATOM 3215 C CA . GLU A 1 402 ? -27.282 -12.290 41.212 1.00 88.06 402 GLU A CA 1
ATOM 3216 C C . GLU A 1 402 ? -27.175 -13.771 41.599 1.00 88.06 402 GLU A C 1
ATOM 3218 O O . GLU A 1 402 ? -27.081 -14.655 40.745 1.00 88.06 402 GLU A O 1
ATOM 3223 N N . ILE A 1 403 ? -27.194 -14.053 42.904 1.00 90.62 403 ILE A N 1
ATOM 3224 C CA . ILE A 1 403 ? -27.159 -15.421 43.428 1.00 90.62 403 ILE A CA 1
ATOM 3225 C C . ILE A 1 403 ? -28.542 -15.797 43.956 1.00 90.62 403 ILE A C 1
ATOM 3227 O O . ILE A 1 403 ? -29.080 -15.152 44.854 1.00 90.62 403 ILE A O 1
ATOM 3231 N N . SER A 1 404 ? -29.079 -16.903 43.444 1.00 91.69 404 SER A N 1
ATOM 3232 C CA . SER A 1 404 ? -30.261 -17.581 43.976 1.00 91.69 404 SER A CA 1
ATOM 3233 C C . SER A 1 404 ? -29.978 -19.075 44.136 1.00 91.69 404 SER A C 1
ATOM 3235 O O . SER A 1 404 ? -29.065 -19.600 43.495 1.00 91.69 404 SER A O 1
ATOM 3237 N N . SER A 1 405 ? -30.788 -19.791 44.923 1.00 89.31 405 SER A N 1
ATOM 3238 C CA . SER A 1 405 ? -30.677 -21.255 45.025 1.00 89.31 405 SER A CA 1
ATOM 3239 C C . SER A 1 405 ? -30.782 -21.931 43.655 1.00 89.31 405 SER A C 1
ATOM 3241 O O . SER A 1 405 ? -30.009 -22.828 43.350 1.00 89.31 405 SER A O 1
ATOM 3243 N N . SER A 1 406 ? -31.675 -21.439 42.787 1.00 90.62 406 SER A N 1
ATOM 3244 C CA . SER A 1 406 ? -31.838 -21.985 41.435 1.00 90.62 406 SER A CA 1
ATOM 3245 C C . SER A 1 406 ? -30.609 -21.762 40.547 1.00 90.62 406 SER A C 1
ATOM 3247 O O . SER A 1 406 ? -30.254 -22.630 39.748 1.00 90.62 406 SER A O 1
ATOM 3249 N N . THR A 1 407 ? -29.930 -20.623 40.715 1.00 92.69 407 THR A N 1
ATOM 3250 C CA . THR A 1 407 ? -28.701 -20.293 39.989 1.00 92.69 407 THR A CA 1
ATOM 3251 C C . THR A 1 407 ? -27.552 -21.185 40.444 1.00 92.69 407 THR A C 1
ATOM 3253 O O . THR A 1 407 ? -26.833 -21.724 39.606 1.00 92.69 407 THR A O 1
ATOM 3256 N N . LEU A 1 408 ? -27.422 -21.399 41.756 1.00 91.44 408 LEU A N 1
ATOM 3257 C CA . LEU A 1 408 ? -26.415 -22.285 42.339 1.00 91.44 408 LEU A CA 1
ATOM 3258 C C . LEU A 1 408 ? -26.624 -23.749 41.921 1.00 91.44 408 LEU A C 1
ATOM 3260 O O . LEU A 1 408 ? -25.669 -24.390 41.490 1.00 91.44 408 LEU A O 1
ATOM 3264 N N . ASP A 1 409 ? -27.869 -24.240 41.915 1.00 90.31 409 ASP A N 1
ATOM 3265 C CA . ASP A 1 409 ? -28.195 -25.592 41.440 1.00 90.31 409 ASP A CA 1
ATOM 3266 C C . ASP A 1 409 ? -27.830 -25.782 39.956 1.00 90.31 409 ASP A C 1
ATOM 3268 O O . ASP A 1 409 ? -27.341 -26.839 39.546 1.00 90.31 409 ASP A O 1
ATOM 3272 N N . ARG A 1 410 ? -28.078 -24.765 39.115 1.00 91.31 410 ARG A N 1
ATOM 3273 C CA . ARG A 1 410 ? -27.677 -24.800 37.698 1.00 91.31 410 ARG A CA 1
ATOM 3274 C C . ARG A 1 410 ? -26.163 -24.751 37.535 1.00 91.31 410 ARG A C 1
ATOM 3276 O O . ARG A 1 410 ? -25.646 -25.454 36.672 1.00 91.31 410 ARG A O 1
ATOM 3283 N N . LEU A 1 411 ? -25.469 -23.962 38.351 1.00 92.25 411 LEU A N 1
ATOM 3284 C CA . LEU A 1 411 ? -24.013 -23.906 38.343 1.00 92.25 411 LEU A CA 1
ATOM 3285 C C . LEU A 1 411 ? -23.399 -25.246 38.778 1.00 92.25 411 LEU A C 1
ATOM 3287 O O . LEU A 1 411 ? -22.477 -25.706 38.121 1.00 92.25 411 LEU A O 1
ATOM 3291 N N . GLY A 1 412 ? -23.961 -25.929 39.780 1.00 90.69 412 GLY A N 1
ATOM 3292 C CA . GLY A 1 412 ? -23.534 -27.281 40.165 1.00 90.69 412 GLY A CA 1
ATOM 3293 C C . GLY A 1 412 ? -23.692 -28.304 39.030 1.00 90.69 412 GLY A C 1
ATOM 3294 O O . GLY A 1 412 ? -22.778 -29.056 38.706 1.00 90.69 412 GLY A O 1
ATOM 3295 N N . LYS A 1 413 ? -24.826 -28.273 38.319 1.00 90.19 413 LYS A N 1
ATOM 3296 C CA . LYS A 1 413 ? -25.023 -29.130 37.130 1.00 90.19 413 LYS A CA 1
ATOM 3297 C C . LYS A 1 413 ? -24.044 -28.804 36.002 1.00 90.19 413 LYS A C 1
ATOM 3299 O O . LYS A 1 413 ? -23.622 -29.697 35.264 1.00 90.19 413 LYS A O 1
ATOM 3304 N N . LEU A 1 414 ? -23.704 -27.526 35.841 1.00 90.56 414 LEU A N 1
ATOM 3305 C CA . LEU A 1 414 ? -22.696 -27.089 34.884 1.00 90.56 414 LEU A CA 1
ATOM 3306 C C . LEU A 1 414 ? -21.317 -27.632 35.275 1.00 90.56 414 LEU A C 1
ATOM 3308 O O . LEU A 1 414 ? -20.633 -28.172 34.413 1.00 90.56 414 LEU A O 1
ATOM 3312 N N . THR A 1 415 ? -20.939 -27.572 36.555 1.00 87.94 415 THR A N 1
ATOM 3313 C CA . THR A 1 415 ? -19.651 -28.098 37.034 1.00 87.94 415 THR A CA 1
ATOM 3314 C C . THR A 1 415 ? -19.507 -29.599 36.847 1.00 87.94 415 THR A C 1
ATOM 3316 O O . THR A 1 415 ? -18.431 -30.057 36.481 1.00 87.94 415 THR A O 1
ATOM 3319 N N . ASP A 1 416 ? -20.591 -30.358 37.000 1.00 86.38 416 ASP A N 1
ATOM 3320 C CA . ASP A 1 416 ? -20.564 -31.813 36.813 1.00 86.38 416 ASP A CA 1
ATOM 3321 C C . ASP A 1 416 ? -20.438 -32.229 35.336 1.00 86.38 416 ASP A C 1
ATOM 3323 O O . ASP A 1 416 ? -19.997 -33.336 35.027 1.00 86.38 416 ASP A O 1
ATOM 3327 N N . SER A 1 417 ? -20.860 -31.361 34.410 1.00 86.00 417 SER A N 1
ATOM 3328 C CA . SER A 1 417 ? -20.959 -31.677 32.977 1.00 86.00 417 SER A CA 1
ATOM 3329 C C . SER A 1 417 ? -19.891 -31.005 32.114 1.00 86.00 417 SER A C 1
ATOM 3331 O O . SER A 1 417 ? -19.535 -31.524 31.051 1.00 86.00 417 SER A O 1
ATOM 3333 N N . ALA A 1 418 ? -19.357 -29.865 32.550 1.00 81.00 418 ALA A N 1
ATOM 3334 C CA . ALA A 1 418 ? -18.281 -29.168 31.875 1.00 81.00 418 ALA A CA 1
ATOM 3335 C C . ALA A 1 418 ? -16.981 -29.946 32.093 1.00 81.00 418 ALA A C 1
ATOM 3337 O O . ALA A 1 418 ? -16.279 -29.776 33.081 1.00 81.00 418 ALA A O 1
ATOM 3338 N N . ASN A 1 419 ? -16.636 -30.817 31.150 1.00 85.31 419 ASN A N 1
ATOM 3339 C CA . ASN A 1 419 ? -15.361 -31.538 31.130 1.00 85.31 419 ASN A CA 1
ATOM 3340 C C . ASN A 1 419 ? -14.166 -30.606 30.799 1.00 85.31 419 ASN A C 1
ATOM 3342 O O . ASN A 1 419 ? -13.364 -30.907 29.917 1.00 85.31 419 ASN A O 1
ATOM 3346 N N . ARG A 1 420 ? -14.114 -29.417 31.412 1.00 88.31 420 ARG A N 1
ATOM 3347 C CA . ARG A 1 420 ? -13.119 -28.353 31.226 1.00 88.31 420 ARG A CA 1
ATOM 3348 C C . ARG A 1 420 ? -13.130 -27.407 32.444 1.00 88.31 420 ARG A C 1
ATOM 3350 O O . ARG A 1 420 ? -14.144 -27.360 33.138 1.00 88.31 420 ARG A O 1
ATOM 3357 N N . PRO A 1 421 ? -12.050 -26.649 32.707 1.00 91.69 421 PRO A N 1
ATOM 3358 C CA . PRO A 1 421 ? -12.007 -25.678 33.801 1.00 91.69 421 PRO A CA 1
ATOM 3359 C C . PRO A 1 421 ? -13.158 -24.670 33.738 1.00 91.69 421 PRO A C 1
ATOM 3361 O O . PRO A 1 421 ? -13.526 -24.212 32.653 1.00 91.69 421 PRO A O 1
ATOM 3364 N N . ILE A 1 422 ? -13.697 -24.297 34.900 1.00 93.31 422 ILE A N 1
ATOM 3365 C CA . ILE A 1 422 ? -14.732 -23.263 35.006 1.00 93.31 422 ILE A CA 1
ATOM 3366 C C . ILE A 1 422 ? -14.179 -22.071 35.774 1.00 93.31 422 ILE A C 1
ATOM 3368 O O . ILE A 1 422 ? -13.640 -22.220 36.872 1.00 93.31 422 ILE A O 1
ATOM 3372 N N . THR A 1 423 ? -14.387 -20.882 35.220 1.00 94.00 423 THR A N 1
ATOM 3373 C CA . THR A 1 423 ? -14.088 -19.611 35.873 1.00 94.00 423 THR A CA 1
ATOM 3374 C C . THR A 1 423 ? -15.393 -18.877 36.166 1.00 94.00 423 THR A C 1
ATOM 3376 O O . THR A 1 423 ? -16.110 -18.495 35.245 1.00 94.00 423 THR A O 1
ATOM 3379 N N . VAL A 1 424 ? -15.705 -18.668 37.444 1.00 94.69 424 VAL A N 1
ATOM 3380 C CA . VAL A 1 424 ? -16.935 -18.027 37.921 1.00 94.69 424 VAL A CA 1
ATOM 3381 C C . VAL A 1 424 ? -16.633 -16.638 38.465 1.00 94.69 424 VAL A C 1
ATOM 3383 O O . VAL A 1 424 ? -15.838 -16.471 39.387 1.00 94.69 424 VAL A O 1
ATOM 3386 N N . TYR A 1 425 ? -17.341 -15.644 37.946 1.00 94.81 425 TYR A N 1
ATOM 3387 C CA . TYR A 1 425 ? -17.327 -14.275 38.435 1.00 94.81 425 TYR A CA 1
ATOM 3388 C C . TYR A 1 425 ? -18.611 -13.949 39.183 1.00 94.81 425 TYR A C 1
ATOM 3390 O O . TYR A 1 425 ? -19.714 -14.126 38.663 1.00 94.81 425 TYR A O 1
ATOM 3398 N N . THR A 1 426 ? -18.471 -13.438 40.404 1.00 93.38 426 THR A N 1
ATOM 3399 C CA . THR A 1 426 ? -19.604 -13.032 41.241 1.00 93.38 426 THR A CA 1
ATOM 3400 C C . THR A 1 426 ? -19.238 -11.874 42.172 1.00 93.38 426 THR A C 1
ATOM 3402 O O . THR A 1 426 ? -18.068 -11.596 42.440 1.00 93.38 426 THR A O 1
ATOM 3405 N N . TRP A 1 427 ? -20.252 -11.188 42.692 1.00 90.38 427 TRP A N 1
ATOM 3406 C CA . TRP A 1 427 ? -20.101 -10.208 43.767 1.00 90.38 427 TRP A CA 1
ATOM 3407 C C . TRP A 1 427 ? -19.870 -10.860 45.137 1.00 90.38 427 TRP A C 1
ATOM 3409 O O . TRP A 1 427 ? -19.319 -10.218 46.031 1.00 90.38 427 TRP A O 1
ATOM 3419 N N . GLN A 1 428 ? -20.275 -12.124 45.310 1.00 90.44 428 GLN A N 1
ATOM 3420 C CA . GLN A 1 428 ? -20.276 -12.819 46.602 1.00 90.44 428 GLN A CA 1
ATOM 3421 C C . GLN A 1 428 ? -19.600 -14.207 46.519 1.00 90.44 428 GLN A C 1
ATOM 3423 O O . GLN A 1 428 ? -20.280 -15.220 46.702 1.00 90.44 428 GLN A O 1
ATOM 3428 N N . PRO A 1 429 ? -18.269 -14.288 46.288 1.00 92.25 429 PRO A N 1
ATOM 3429 C CA . PRO A 1 429 ? -17.554 -15.568 46.194 1.00 92.25 429 PRO A CA 1
ATOM 3430 C C . PRO A 1 429 ? -17.824 -16.554 47.341 1.00 92.25 429 PRO A C 1
ATOM 3432 O O . PRO A 1 429 ? -18.118 -17.710 47.035 1.00 92.25 429 PRO A O 1
ATOM 3435 N N . PRO A 1 430 ? -17.866 -16.135 48.629 1.00 91.12 430 PRO A N 1
ATOM 3436 C CA . PRO A 1 430 ? -18.073 -17.077 49.730 1.00 91.12 430 PRO A CA 1
ATOM 3437 C C . PRO A 1 430 ? -19.391 -17.861 49.656 1.00 91.12 430 PRO A C 1
ATOM 3439 O O . PRO A 1 430 ? -19.455 -18.988 50.135 1.00 91.12 430 PRO A O 1
ATOM 3442 N N . LEU A 1 431 ? -20.450 -17.293 49.060 1.00 89.31 431 LEU A N 1
ATOM 3443 C CA . LEU A 1 431 ? -21.730 -17.998 48.900 1.00 89.31 431 LEU A CA 1
ATOM 3444 C C . LEU A 1 431 ? -21.656 -19.089 47.830 1.00 89.31 431 LEU A C 1
ATOM 3446 O O . LEU A 1 431 ? -22.294 -20.130 47.968 1.00 89.31 431 LEU A O 1
ATOM 3450 N N . VAL A 1 432 ? -20.873 -18.855 46.777 1.00 90.69 432 VAL A N 1
ATOM 3451 C CA . VAL A 1 432 ? -20.640 -19.842 45.719 1.00 90.69 432 VAL A CA 1
ATOM 3452 C C . VAL A 1 432 ? -19.728 -20.954 46.240 1.00 90.69 432 VAL A C 1
ATOM 3454 O O . VAL A 1 432 ? -20.053 -22.124 46.074 1.00 90.69 432 VAL A O 1
ATOM 3457 N N . GLU A 1 433 ? -18.647 -20.605 46.944 1.00 90.19 433 GLU A N 1
ATOM 3458 C CA . GLU A 1 433 ? -17.697 -21.552 47.554 1.00 90.19 433 GLU A CA 1
ATOM 3459 C C . GLU A 1 433 ? -18.359 -22.484 48.580 1.00 90.19 433 GLU A C 1
ATOM 3461 O O . GLU A 1 433 ? -18.058 -23.673 48.630 1.00 90.19 433 GLU A O 1
ATOM 3466 N N . GLN A 1 434 ? -19.291 -21.972 49.392 1.00 86.06 434 GLN A N 1
ATOM 3467 C CA . GLN A 1 434 ? -20.036 -22.794 50.355 1.00 86.06 434 GLN A CA 1
ATOM 3468 C C . GLN A 1 434 ? -20.952 -23.824 49.684 1.00 86.06 434 GLN A C 1
ATOM 3470 O O . GLN A 1 434 ? -21.240 -24.861 50.281 1.00 86.06 434 GLN A O 1
ATOM 3475 N N . HIS A 1 435 ? -21.436 -23.531 48.475 1.00 83.75 435 HIS A N 1
ATOM 3476 C CA . HIS A 1 435 ? -22.360 -24.394 47.744 1.00 83.75 435 HIS A CA 1
ATOM 3477 C C . HIS A 1 435 ? -21.639 -25.363 46.795 1.00 83.75 435 HIS A C 1
ATOM 3479 O O . HIS A 1 435 ? -22.085 -26.495 46.618 1.00 83.75 435 HIS A O 1
ATOM 3485 N N . LEU A 1 436 ? -20.520 -24.943 46.201 1.00 81.00 436 LEU A N 1
ATOM 3486 C CA . LEU A 1 436 ? -19.733 -25.723 45.248 1.00 81.00 436 LEU A CA 1
ATOM 3487 C C . LEU A 1 436 ? -18.469 -26.272 45.919 1.00 81.00 436 LEU A C 1
ATOM 3489 O O . LEU A 1 436 ? -17.449 -25.596 46.005 1.00 81.00 436 LEU A O 1
ATOM 3493 N N . MET A 1 437 ? -18.512 -27.528 46.361 1.00 65.31 437 MET A N 1
ATOM 3494 C CA . MET A 1 437 ? -17.331 -28.241 46.866 1.00 65.31 437 MET A CA 1
ATOM 3495 C C . MET A 1 437 ? -16.574 -28.933 45.718 1.00 65.31 437 MET A C 1
ATOM 3497 O O . MET A 1 437 ? -16.604 -30.158 45.619 1.00 65.31 437 MET A O 1
ATOM 3501 N N . VAL A 1 438 ? -15.932 -28.178 44.818 1.00 63.81 438 VAL A N 1
ATOM 3502 C CA . VAL A 1 438 ? -15.264 -28.753 43.626 1.00 63.81 438 VAL A CA 1
ATOM 3503 C C . VAL A 1 438 ? -13.856 -28.198 43.397 1.00 63.81 438 VAL A C 1
ATOM 3505 O O . VAL A 1 438 ? -13.641 -26.991 43.422 1.00 63.81 438 VAL A O 1
ATOM 3508 N N . GLU A 1 439 ? -12.898 -29.088 43.109 1.00 64.25 439 GLU A N 1
ATOM 3509 C CA . GLU A 1 439 ? -11.456 -28.794 42.955 1.00 64.25 439 GLU A CA 1
ATOM 3510 C C . GLU A 1 439 ? -11.066 -28.139 41.606 1.00 64.25 439 GLU A C 1
ATOM 3512 O O . GLU A 1 439 ? -9.889 -27.870 41.361 1.00 64.25 439 GLU A O 1
ATOM 3517 N N . HIS A 1 440 ? -12.028 -27.868 40.714 1.00 77.25 440 HIS A N 1
ATOM 3518 C CA . HIS A 1 440 ? -11.772 -27.395 39.339 1.00 77.25 440 HIS A CA 1
ATOM 3519 C C . HIS A 1 440 ? -12.550 -26.126 38.950 1.00 77.25 440 HIS A C 1
ATOM 3521 O O . HIS A 1 440 ? -12.726 -25.836 37.763 1.00 77.25 440 HIS A O 1
ATOM 3527 N N . VAL A 1 441 ? -13.007 -25.366 39.948 1.00 89.19 441 VAL A N 1
ATOM 3528 C CA . VAL A 1 441 ? -13.729 -24.104 39.757 1.00 89.19 441 VAL A CA 1
ATOM 3529 C C . VAL A 1 441 ? -12.914 -22.962 40.348 1.00 89.19 441 VAL A C 1
ATOM 3531 O O . VAL A 1 441 ? -12.659 -22.927 41.549 1.00 89.19 441 VAL A O 1
ATOM 3534 N N . ASN A 1 442 ? -12.524 -22.006 39.509 1.00 91.38 442 ASN A N 1
ATOM 3535 C CA . ASN A 1 442 ? -11.927 -20.757 39.965 1.00 91.38 442 ASN A CA 1
ATOM 3536 C C . ASN A 1 442 ? -13.043 -19.746 40.215 1.00 91.38 442 ASN A C 1
ATOM 3538 O O . ASN A 1 442 ? -13.827 -19.471 39.310 1.00 91.38 442 ASN A O 1
ATOM 3542 N N . ILE A 1 443 ? -13.121 -19.184 41.419 1.00 93.19 443 ILE A N 1
ATOM 3543 C CA . ILE A 1 443 ? -14.156 -18.211 41.782 1.00 93.19 443 ILE A CA 1
ATOM 3544 C C . ILE A 1 443 ? -13.478 -16.873 42.068 1.00 93.19 443 ILE A C 1
ATOM 3546 O O . ILE A 1 443 ? -12.583 -16.783 42.906 1.00 93.19 443 ILE A O 1
ATOM 3550 N N . TYR A 1 444 ? -13.908 -15.828 41.366 1.00 92.94 444 TYR A N 1
ATOM 3551 C CA . TYR A 1 444 ? -13.334 -14.492 41.464 1.00 92.94 444 TYR A CA 1
ATOM 3552 C C . TYR A 1 444 ? -14.384 -13.451 41.827 1.00 92.94 444 TYR A C 1
ATOM 3554 O O . TYR A 1 444 ? -15.528 -13.466 41.359 1.00 92.94 444 TYR A O 1
ATOM 3562 N N . LYS A 1 445 ? -13.952 -12.492 42.647 1.00 91.25 445 LYS A N 1
ATOM 3563 C CA . LYS A 1 445 ? -14.741 -11.315 42.987 1.00 91.25 445 LYS A CA 1
ATOM 3564 C C . LYS A 1 445 ? -14.621 -10.272 41.878 1.00 91.25 445 LYS A C 1
ATOM 3566 O O . LYS A 1 445 ? -13.512 -9.888 41.515 1.00 91.25 445 LYS A O 1
ATOM 3571 N N . ILE A 1 446 ? -15.757 -9.801 41.361 1.00 89.31 446 ILE A N 1
ATOM 3572 C CA . ILE A 1 446 ? -15.798 -8.944 40.161 1.00 89.31 446 ILE A CA 1
ATOM 3573 C C . ILE A 1 446 ? -14.964 -7.659 40.297 1.00 89.31 446 ILE A C 1
ATOM 3575 O O . ILE A 1 446 ? -14.074 -7.479 39.466 1.00 89.31 446 ILE A O 1
ATOM 3579 N N . PRO A 1 447 ? -15.188 -6.765 41.289 1.00 82.75 447 PRO A N 1
ATOM 3580 C CA . PRO A 1 447 ? -14.446 -5.504 41.341 1.00 82.75 447 PRO A CA 1
ATOM 3581 C C . PRO A 1 447 ? -12.941 -5.720 41.453 1.00 82.75 447 PRO A C 1
ATOM 3583 O O . PRO A 1 447 ? -12.177 -5.066 40.752 1.00 82.75 447 PRO A O 1
ATOM 3586 N N . ASP A 1 448 ? -12.533 -6.675 42.287 1.00 84.44 448 ASP A N 1
ATOM 3587 C CA . ASP A 1 448 ? -11.133 -6.964 42.574 1.00 84.44 448 ASP A CA 1
ATOM 3588 C C . ASP A 1 448 ? -10.391 -7.406 41.296 1.00 84.44 448 ASP A C 1
ATOM 3590 O O . ASP A 1 448 ? -9.302 -6.903 41.007 1.00 84.44 448 ASP A O 1
ATOM 3594 N N . GLU A 1 449 ? -10.993 -8.283 40.482 1.00 85.38 449 GLU A N 1
ATOM 3595 C CA . GLU A 1 449 ? -10.355 -8.761 39.248 1.00 85.38 449 GLU A CA 1
ATOM 3596 C C . GLU A 1 449 ? -10.369 -7.708 38.131 1.00 85.38 449 GLU A C 1
ATOM 3598 O O . GLU A 1 449 ? -9.375 -7.556 37.416 1.00 85.38 449 GLU A O 1
ATOM 3603 N N . LEU A 1 450 ? -11.451 -6.929 38.008 1.00 84.88 450 LEU A N 1
ATOM 3604 C CA . LEU A 1 450 ? -11.505 -5.825 37.046 1.00 84.88 450 LEU A CA 1
ATOM 3605 C C . LEU A 1 450 ? -10.444 -4.761 37.372 1.00 84.88 450 LEU A C 1
ATOM 3607 O O . LEU A 1 450 ? -9.689 -4.358 36.488 1.00 84.88 450 LEU A O 1
ATOM 3611 N N . VAL A 1 451 ? -10.323 -4.348 38.638 1.00 81.62 451 VAL A N 1
ATOM 3612 C CA . VAL A 1 451 ? -9.317 -3.363 39.076 1.00 81.62 451 VAL A CA 1
ATOM 3613 C C . VAL A 1 451 ? -7.903 -3.874 38.814 1.00 81.62 451 VAL A C 1
ATOM 3615 O O . VAL A 1 451 ? -7.104 -3.181 38.178 1.00 81.62 451 VAL A O 1
ATOM 3618 N N . LYS A 1 452 ? -7.612 -5.114 39.223 1.00 81.69 452 LYS A N 1
ATOM 3619 C CA . LYS A 1 452 ? -6.306 -5.748 39.019 1.00 81.69 452 LYS A CA 1
ATOM 3620 C C . LYS A 1 452 ? -5.925 -5.823 37.540 1.00 81.69 452 LYS A C 1
ATOM 3622 O O . LYS A 1 452 ? -4.776 -5.552 37.190 1.00 81.69 452 LYS A O 1
ATOM 3627 N N . ARG A 1 453 ? -6.867 -6.177 36.660 1.00 81.62 453 ARG A N 1
ATOM 3628 C CA . ARG A 1 453 ? -6.600 -6.293 35.221 1.00 81.62 453 ARG A CA 1
ATOM 3629 C C . ARG A 1 453 ? -6.318 -4.945 34.570 1.00 81.62 453 ARG A C 1
ATOM 3631 O O . ARG A 1 453 ? -5.405 -4.850 33.753 1.00 81.62 453 ARG A O 1
ATOM 3638 N N . PHE A 1 454 ? -7.086 -3.916 34.916 1.00 75.25 454 PHE A N 1
ATOM 3639 C CA . PHE A 1 454 ? -6.963 -2.591 34.307 1.00 75.25 454 PHE A CA 1
ATOM 3640 C C . PHE A 1 454 ? -5.925 -1.693 35.006 1.00 75.25 454 PHE A C 1
ATOM 3642 O O . PHE A 1 454 ? -5.918 -0.480 34.803 1.00 75.25 454 PHE A O 1
ATOM 3649 N N . GLY A 1 455 ? -5.009 -2.289 35.781 1.00 67.12 455 GLY A N 1
ATOM 3650 C CA . GLY A 1 455 ? -3.843 -1.607 36.349 1.00 67.12 455 GLY A CA 1
ATOM 3651 C C . GLY A 1 455 ? -4.149 -0.708 37.547 1.00 67.12 455 GLY A C 1
ATOM 3652 O O . GLY A 1 455 ? -3.332 0.150 37.881 1.00 67.12 455 GLY A O 1
ATOM 3653 N N . GLY A 1 456 ? -5.309 -0.880 38.182 1.00 62.25 456 GLY A N 1
ATOM 3654 C CA . GLY A 1 456 ? -5.632 -0.217 39.437 1.00 62.25 456 GLY A CA 1
ATOM 3655 C C . GLY A 1 456 ? -5.036 -0.959 40.634 1.00 62.25 456 GLY A C 1
ATOM 3656 O O . GLY A 1 456 ? -4.925 -2.186 40.637 1.00 62.25 456 GLY A O 1
ATOM 3657 N N . THR A 1 457 ? -4.649 -0.211 41.663 1.00 56.72 457 THR A N 1
ATOM 3658 C CA . THR A 1 457 ? -4.352 -0.777 42.983 1.00 56.72 457 THR A CA 1
ATOM 3659 C C . THR A 1 457 ? -5.682 -0.938 43.732 1.00 56.72 457 THR A C 1
ATOM 3661 O O . THR A 1 457 ? -6.426 0.045 43.764 1.00 56.72 457 THR A O 1
ATOM 3664 N N . PRO A 1 458 ? -6.006 -2.129 44.274 1.00 53.53 458 PRO A N 1
ATOM 3665 C CA . PRO A 1 458 ? -7.251 -2.369 45.009 1.00 53.53 458 PRO A CA 1
ATOM 3666 C C . PRO A 1 458 ? -7.466 -1.453 46.213 1.00 53.53 458 PRO A C 1
ATOM 3668 O O . PRO A 1 458 ? -6.455 -1.072 46.854 1.00 53.53 458 PRO A O 1
#

Nearest PDB structures (foldseek):
  4zcf-assembly1_B  TM=3.865E-01  e=3.110E-10  Escherichia coli
  7dsu-assembly1_A  TM=7.290E-01  e=1.920E-05  Mycoplasmopsis bovis
  1yo6-assembly3_F  TM=6.145E-01  e=2.444E+00  Caenorhabditis elegans
  1z7b-assembly1_A  TM=5.966E-01  e=2.757E+00  Escherichia coli